Protein AF-A0A9X3YND8-F1 (afdb_monomer)

Secondary structure (DSSP, 8-state):
-----------TTS-HHHHHHHHHHHHHHHS---HHHHHHHHTTTSHHHHHHHHHHTTT-SS-TTTTS-HHHHHHHHHHHHHHHHHHHPSP--SS---S---TTTTS-STTHHHHHHHHHHHHTTPPP--TTT-------------HHHHHHHHHHHHHHHHHHSSSSTT-----HHHHTB-TTS-B-HHHHHHHHHHHHHHHHTTTHHHHHHTHHHHHHHHHHTTHHHHHHHHHH-SGGGTHHHHHHHHHHHHHHHHTT--HHHHHHHHHH-TTTTT------TT---TTS--HHHHHHHHHHHHHHS--B-TTT-PBPPTTT-EEEESS-GGGT--S-GGGEEEE-HHIIIIIHHHHHHHHHHHHHHHHTT-

Solvent-accessible surface area (backbone atoms only — not comparable to full-atom values): 20668 Å² total; per-residue (Å²): 140,79,83,81,79,75,85,82,79,82,75,86,89,67,58,75,68,56,53,48,53,48,51,56,58,53,36,64,75,79,53,78,66,54,56,52,54,50,50,39,61,68,41,39,33,36,34,54,35,36,40,24,50,27,23,66,45,53,44,44,80,87,64,71,53,68,86,38,53,76,66,54,40,52,48,50,35,51,51,12,34,52,41,29,49,56,31,32,48,46,71,61,59,85,78,72,85,61,66,74,45,18,51,70,28,69,64,65,64,89,61,43,55,50,51,41,34,45,46,37,23,56,46,61,75,43,90,78,70,49,49,90,74,57,78,86,75,87,70,84,60,84,56,69,64,46,60,70,58,22,50,52,42,39,52,35,31,39,52,46,46,34,34,46,25,40,62,47,54,70,1,57,24,60,36,25,55,64,64,21,27,40,63,49,65,48,66,35,69,27,38,45,49,12,49,54,52,44,54,49,48,27,59,76,70,64,40,54,57,59,48,43,70,39,35,27,64,50,53,50,49,45,59,77,42,36,44,43,61,53,51,51,37,66,74,49,30,65,42,75,59,16,16,65,63,49,27,53,50,53,50,53,57,47,51,40,39,66,73,66,47,51,74,66,54,49,53,49,55,33,55,73,28,92,90,41,43,85,64,61,88,67,72,88,86,75,74,84,49,99,84,54,84,45,72,54,56,53,31,22,52,49,51,54,52,48,64,72,72,44,56,50,16,76,80,43,60,28,69,50,34,85,86,20,47,36,86,36,51,80,47,45,62,96,75,74,33,64,102,44,76,90,32,50,37,50,20,36,16,23,41,61,70,47,42,50,64,52,52,53,52,52,55,53,54,55,50,52,61,50,63,76,73,107

pLDDT: mean 86.65, std 16.18, range [33.97, 98.69]

Structure (mmCIF, N/CA/C/O backbone):
data_AF-A0A9X3YND8-F1
#
_entry.id   AF-A0A9X3YND8-F1
#
loop_
_atom_site.group_PDB
_atom_site.id
_atom_site.type_symbol
_atom_site.label_atom_id
_atom_site.label_alt_id
_atom_site.label_comp_id
_atom_site.label_asym_id
_atom_site.label_entity_id
_atom_site.label_seq_id
_atom_site.pdbx_PDB_ins_code
_atom_site.Cartn_x
_atom_site.Cartn_y
_atom_site.Cartn_z
_atom_site.occupancy
_atom_site.B_iso_or_equiv
_atom_site.auth_seq_id
_atom_site.auth_comp_id
_atom_site.auth_asym_id
_atom_site.auth_atom_id
_atom_site.pdbx_PDB_model_num
ATOM 1 N N . MET A 1 1 ? -12.136 27.947 -25.802 1.00 33.97 1 MET A N 1
ATOM 2 C CA . MET A 1 1 ? -11.415 26.814 -26.419 1.00 33.97 1 MET A CA 1
ATOM 3 C C . MET A 1 1 ? -10.086 27.339 -26.930 1.00 33.97 1 MET A C 1
ATOM 5 O O . MET A 1 1 ? -10.085 28.125 -27.862 1.00 33.97 1 MET A O 1
ATOM 9 N N . GLY A 1 2 ? -8.977 27.003 -26.273 1.00 34.25 2 GLY A N 1
ATOM 10 C CA . GLY A 1 2 ? -7.640 27.420 -26.694 1.00 34.25 2 GLY A CA 1
ATOM 11 C C . GLY A 1 2 ? -6.752 26.191 -26.753 1.00 34.25 2 GLY A C 1
ATOM 12 O O . GLY A 1 2 ? -6.306 25.707 -25.718 1.00 34.25 2 GLY A O 1
ATOM 13 N N . HIS A 1 3 ? -6.556 25.642 -27.949 1.00 38.66 3 HIS A N 1
ATOM 14 C CA . HIS A 1 3 ? -5.560 24.603 -28.169 1.00 38.66 3 HIS A CA 1
ATOM 15 C C . HIS A 1 3 ? -4.178 25.241 -28.006 1.00 38.66 3 HIS A C 1
ATOM 17 O O . HIS A 1 3 ? -3.734 25.980 -28.884 1.00 38.66 3 HIS A O 1
ATOM 23 N N . SER A 1 4 ? -3.497 24.977 -26.889 1.00 36.81 4 SER A N 1
ATOM 24 C CA . SER A 1 4 ? -2.073 25.288 -26.772 1.00 36.81 4 SER A CA 1
ATOM 25 C C . SER A 1 4 ? -1.326 24.483 -27.835 1.00 36.81 4 SER A C 1
ATOM 27 O O . SER A 1 4 ? -1.185 23.265 -27.720 1.00 36.81 4 SER A O 1
ATOM 29 N N . LYS A 1 5 ? -0.899 25.159 -28.906 1.00 39.31 5 LYS A N 1
ATOM 30 C CA . LYS A 1 5 ? -0.033 24.598 -29.945 1.00 39.31 5 LYS A CA 1
ATOM 31 C C . LYS A 1 5 ? 1.289 24.204 -29.288 1.00 39.31 5 LYS A C 1
ATOM 33 O O . LYS A 1 5 ? 2.081 25.073 -28.943 1.00 39.31 5 LYS A O 1
ATOM 38 N N . ILE A 1 6 ? 1.518 22.907 -29.102 1.00 44.38 6 ILE A N 1
ATOM 39 C CA . ILE A 1 6 ? 2.843 22.384 -28.759 1.00 44.38 6 ILE A CA 1
ATOM 40 C C . ILE A 1 6 ? 3.691 22.515 -30.034 1.00 44.38 6 ILE A C 1
ATOM 42 O O . ILE A 1 6 ? 3.340 21.886 -31.035 1.00 44.38 6 ILE A O 1
ATOM 46 N N . PRO A 1 7 ? 4.761 23.330 -30.062 1.00 39.28 7 PRO A N 1
ATOM 47 C CA . PRO A 1 7 ? 5.611 23.418 -31.240 1.00 39.28 7 PRO A CA 1
ATOM 48 C C . PRO A 1 7 ? 6.383 22.101 -31.396 1.00 39.28 7 PRO A C 1
ATOM 50 O O . PRO A 1 7 ? 7.301 21.801 -30.635 1.00 39.28 7 PRO A O 1
ATOM 53 N N . LEU A 1 8 ? 5.978 21.289 -32.373 1.00 41.78 8 LEU A N 1
ATOM 54 C CA . LEU A 1 8 ? 6.708 20.097 -32.798 1.00 41.78 8 LEU A CA 1
ATOM 55 C C . LEU A 1 8 ? 7.899 20.538 -33.653 1.00 41.78 8 LEU A C 1
ATOM 57 O O . LEU A 1 8 ? 7.739 20.853 -34.831 1.00 41.78 8 LEU A O 1
ATOM 61 N N . LEU A 1 9 ? 9.093 20.568 -33.059 1.00 46.00 9 LEU A N 1
ATOM 62 C CA . LEU A 1 9 ? 10.332 20.799 -33.796 1.00 46.00 9 LEU A CA 1
ATOM 63 C C . LEU A 1 9 ? 10.853 19.455 -34.330 1.00 46.00 9 LEU A C 1
ATOM 65 O O . LEU A 1 9 ? 11.396 18.644 -33.579 1.00 46.00 9 LEU A O 1
ATOM 69 N N . TRP A 1 10 ? 10.665 19.203 -35.624 1.00 48.81 10 TRP A N 1
ATOM 70 C CA . TRP A 1 10 ? 11.309 18.083 -36.309 1.00 48.81 10 TRP A CA 1
ATOM 71 C C . TRP A 1 10 ? 12.781 18.424 -36.548 1.00 48.81 10 TRP A C 1
ATOM 73 O O . TRP A 1 10 ? 13.079 19.448 -37.154 1.00 48.81 10 TRP A O 1
ATOM 83 N N . ILE A 1 11 ? 13.699 17.571 -36.086 1.00 49.44 11 ILE A N 1
ATOM 84 C CA . ILE A 1 11 ? 15.124 17.657 -36.433 1.00 49.44 11 ILE A CA 1
ATOM 85 C C . ILE A 1 11 ? 15.360 16.646 -37.563 1.00 49.44 11 ILE A C 1
ATOM 87 O O . ILE A 1 11 ? 15.360 15.442 -37.291 1.00 49.44 11 ILE A O 1
ATOM 91 N N . PRO A 1 12 ? 15.513 17.078 -38.829 1.00 42.28 12 PRO A N 1
ATOM 92 C CA . PRO A 1 12 ? 15.710 16.149 -39.930 1.00 42.28 12 PRO A CA 1
ATOM 93 C C . PRO A 1 12 ? 17.093 15.493 -39.822 1.00 42.28 12 PRO A C 1
ATOM 95 O O . PRO A 1 12 ? 18.110 16.177 -39.744 1.00 42.28 12 PRO A O 1
ATOM 98 N N . GLY A 1 13 ? 17.135 14.159 -39.853 1.00 54.91 13 GLY A N 1
ATOM 99 C CA . GLY A 1 13 ? 18.307 13.432 -40.343 1.00 54.91 13 GLY A CA 1
ATOM 100 C C . GLY A 1 13 ? 19.420 13.010 -39.373 1.00 54.91 13 GLY A C 1
ATOM 101 O O . GLY A 1 13 ? 20.443 12.581 -39.893 1.00 54.91 13 GLY A O 1
ATOM 102 N N . GLN A 1 14 ? 19.295 13.034 -38.032 1.00 45.75 14 GLN A N 1
ATOM 103 C CA . GLN A 1 14 ? 20.307 12.389 -37.160 1.00 45.75 14 GLN A CA 1
ATOM 104 C C . GLN A 1 14 ? 19.795 11.809 -35.829 1.00 45.75 14 GLN A C 1
ATOM 106 O O . GLN A 1 14 ? 19.034 12.444 -35.108 1.00 45.75 14 GLN A O 1
ATOM 111 N N . ASP A 1 15 ? 20.324 10.612 -35.530 1.00 57.22 15 ASP A N 1
ATOM 112 C CA . ASP A 1 15 ? 20.468 9.891 -34.253 1.00 57.22 15 ASP A CA 1
ATOM 113 C C . ASP A 1 15 ? 19.423 10.187 -33.159 1.00 57.22 15 ASP A C 1
ATOM 115 O O . ASP A 1 15 ? 19.431 11.242 -32.523 1.00 57.22 15 ASP A O 1
ATOM 119 N N . SER A 1 16 ? 18.588 9.188 -32.843 1.00 60.34 16 SER A N 1
ATOM 120 C CA . SER A 1 16 ? 17.623 9.229 -31.730 1.00 60.34 16 SER A CA 1
ATOM 121 C C . SER A 1 16 ? 18.223 9.743 -30.411 1.00 60.34 16 SER A C 1
ATOM 123 O O . SER A 1 16 ? 17.528 10.395 -29.632 1.00 60.34 16 SER A O 1
ATOM 125 N N . LYS A 1 17 ? 19.529 9.526 -30.181 1.00 63.25 17 LYS A N 1
ATOM 126 C CA . LYS A 1 17 ? 20.245 10.014 -28.995 1.00 63.25 17 LYS A CA 1
ATOM 127 C C . LYS A 1 17 ? 20.451 11.531 -28.991 1.00 63.25 17 LYS A C 1
ATOM 129 O O . LYS A 1 17 ? 20.527 12.130 -27.919 1.00 63.25 17 LYS A O 1
ATOM 134 N N . LYS A 1 18 ? 20.575 12.174 -30.157 1.00 61.28 18 LYS A N 1
ATOM 135 C CA . LYS A 1 18 ? 20.661 13.641 -30.276 1.00 61.28 18 LYS A CA 1
ATOM 136 C C . LYS A 1 18 ? 19.297 14.289 -30.066 1.00 61.28 18 LYS A C 1
ATOM 138 O O . LYS A 1 18 ? 19.212 15.264 -29.324 1.00 61.28 18 LYS A O 1
ATOM 143 N N . ALA A 1 19 ? 18.241 13.714 -30.641 1.00 61.44 19 ALA A N 1
ATOM 144 C CA . ALA A 1 19 ? 16.868 14.164 -30.407 1.00 61.44 19 ALA A CA 1
ATOM 145 C C . ALA A 1 19 ? 16.475 14.040 -28.923 1.00 61.44 19 ALA A C 1
ATOM 147 O O . ALA A 1 19 ? 15.877 14.954 -28.362 1.00 61.44 19 ALA A O 1
ATOM 148 N N . GLU A 1 20 ? 16.889 12.960 -28.254 1.00 64.38 20 GLU A N 1
ATOM 149 C CA . GLU A 1 20 ? 16.703 12.787 -26.812 1.00 64.38 20 GLU A CA 1
ATOM 150 C C . GLU A 1 20 ? 17.461 13.837 -25.986 1.00 64.38 20 GLU A C 1
ATOM 152 O O . GLU A 1 20 ? 16.879 14.468 -25.103 1.00 64.38 20 GLU A O 1
ATOM 157 N N . ARG A 1 21 ? 18.745 14.076 -26.286 1.00 66.38 21 ARG A N 1
ATOM 158 C CA . ARG A 1 21 ? 19.532 15.118 -25.606 1.00 66.38 21 ARG A CA 1
ATOM 159 C C . ARG A 1 21 ? 18.927 16.506 -25.802 1.00 66.38 21 ARG A C 1
ATOM 161 O O . ARG A 1 21 ? 18.856 17.273 -24.841 1.00 66.38 21 ARG A O 1
ATOM 168 N N . ALA A 1 22 ? 18.442 16.813 -27.003 1.00 58.41 22 ALA A N 1
ATOM 169 C CA . ALA A 1 22 ? 17.737 18.058 -27.289 1.00 58.41 22 ALA A CA 1
ATOM 170 C C . ALA A 1 22 ? 16.416 18.147 -26.506 1.00 58.41 22 ALA A C 1
ATOM 172 O O . ALA A 1 22 ? 16.173 19.158 -25.854 1.00 58.41 22 ALA A O 1
ATOM 173 N N . PHE A 1 23 ? 15.613 17.076 -26.471 1.00 66.12 23 PHE A N 1
ATOM 174 C CA . PHE A 1 23 ? 14.374 17.016 -25.689 1.00 66.12 23 PHE A CA 1
ATOM 175 C C . PHE A 1 23 ? 14.625 17.277 -24.198 1.00 66.12 23 PHE A C 1
ATOM 177 O O . PHE A 1 23 ? 13.948 18.114 -23.598 1.00 66.12 23 PHE A O 1
ATOM 184 N N . LEU A 1 24 ? 15.621 16.612 -23.605 1.00 63.53 24 LEU A N 1
ATOM 185 C CA . LEU A 1 24 ? 15.997 16.822 -22.206 1.00 63.53 24 LEU A CA 1
ATOM 186 C C . LEU A 1 24 ? 16.506 18.249 -21.970 1.00 63.53 24 LEU A C 1
ATOM 188 O O . LEU A 1 24 ? 16.159 18.853 -20.962 1.00 63.53 24 LEU A O 1
ATOM 192 N N . THR A 1 25 ? 17.298 18.806 -22.888 1.00 62.41 25 THR A N 1
ATOM 193 C CA . THR A 1 25 ? 17.866 20.160 -22.766 1.00 62.41 25 THR A CA 1
ATOM 194 C C . THR A 1 25 ? 16.797 21.247 -22.877 1.00 62.41 25 THR A C 1
ATOM 196 O O . THR A 1 25 ? 16.804 22.184 -22.088 1.00 62.41 25 THR A O 1
ATOM 199 N N . ILE A 1 26 ? 15.842 21.102 -23.798 1.00 52.94 26 ILE A N 1
ATOM 200 C CA . ILE A 1 26 ? 14.782 22.088 -24.053 1.00 52.94 26 ILE A CA 1
ATOM 201 C C . ILE A 1 26 ? 13.736 22.078 -22.933 1.00 52.94 26 ILE A C 1
ATOM 203 O O . ILE A 1 26 ? 13.355 23.132 -22.425 1.00 52.94 26 ILE A O 1
ATOM 207 N N . ASN A 1 27 ? 13.298 20.894 -22.491 1.00 55.28 27 ASN A N 1
ATOM 208 C CA . ASN A 1 27 ? 12.291 20.801 -21.430 1.00 55.28 27 ASN A CA 1
ATOM 209 C C . ASN A 1 27 ? 12.854 21.152 -20.047 1.00 55.28 27 ASN A C 1
ATOM 211 O O . ASN A 1 27 ? 12.103 21.553 -19.168 1.00 55.28 27 ASN A O 1
ATOM 215 N N . ARG A 1 28 ? 14.178 21.117 -19.852 1.00 54.94 28 ARG A N 1
ATOM 216 C CA . ARG A 1 28 ? 14.804 21.699 -18.652 1.00 54.94 28 ARG A CA 1
ATOM 217 C C . ARG A 1 28 ? 14.566 23.213 -18.531 1.00 54.94 28 ARG A C 1
ATOM 219 O O . ARG A 1 28 ? 14.610 23.716 -17.412 1.00 54.94 28 ARG A O 1
ATOM 226 N N . SER A 1 29 ? 14.307 23.914 -19.637 1.00 45.81 29 SER A N 1
ATOM 227 C CA . SER A 1 29 ? 14.259 25.382 -19.691 1.00 45.81 29 SER A CA 1
ATOM 228 C C . SER A 1 29 ? 12.850 25.978 -19.587 1.00 45.81 29 SER A C 1
ATOM 230 O O . SER A 1 29 ? 12.719 27.097 -19.105 1.00 45.81 29 SER A O 1
ATOM 232 N N . ALA A 1 30 ? 11.803 25.267 -20.032 1.00 42.41 30 ALA A N 1
ATOM 233 C CA . ALA A 1 30 ? 10.456 25.846 -20.186 1.00 42.41 30 ALA A CA 1
ATOM 234 C C . ALA A 1 30 ? 9.344 25.169 -19.353 1.00 42.41 30 ALA A C 1
ATOM 236 O O . ALA A 1 30 ? 8.419 25.854 -18.923 1.00 42.41 30 ALA A O 1
ATOM 237 N N . VAL A 1 31 ? 9.427 23.857 -19.081 1.00 51.38 31 VAL A N 1
ATOM 238 C CA . VAL A 1 31 ? 8.494 23.118 -18.202 1.00 51.38 31 VAL A CA 1
ATOM 239 C C . VAL A 1 31 ? 9.295 22.076 -17.429 1.00 51.38 31 VAL A C 1
ATOM 241 O O . VAL A 1 31 ? 9.656 21.042 -17.983 1.00 51.38 31 VAL A O 1
ATOM 244 N N . GLN A 1 32 ? 9.592 22.345 -16.154 1.00 62.41 32 GLN A N 1
ATOM 245 C CA . GLN A 1 32 ? 10.422 21.455 -15.339 1.00 62.41 32 GLN A CA 1
ATOM 246 C C . GLN A 1 32 ? 9.804 20.049 -15.260 1.00 62.41 32 GLN A C 1
ATOM 248 O O . GLN A 1 32 ? 8.807 19.834 -14.573 1.00 62.41 32 GLN A O 1
ATOM 253 N N . ILE A 1 33 ? 10.410 19.091 -15.970 1.00 67.94 33 ILE A N 1
ATOM 254 C CA . ILE A 1 33 ? 10.113 17.664 -15.817 1.00 67.94 33 ILE A CA 1
ATOM 255 C C . ILE A 1 33 ? 10.453 17.270 -14.377 1.00 67.94 33 ILE A C 1
ATOM 257 O O . ILE A 1 33 ? 11.486 17.690 -13.846 1.00 67.94 33 ILE A O 1
ATOM 261 N N . ASP A 1 34 ? 9.601 16.449 -13.760 1.00 75.75 34 ASP A N 1
ATOM 262 C CA . ASP A 1 34 ? 9.861 15.921 -12.423 1.00 75.75 34 ASP A CA 1
ATOM 263 C C . ASP A 1 34 ? 11.259 15.260 -12.374 1.00 75.75 34 ASP A C 1
ATOM 265 O O . ASP A 1 34 ? 11.597 14.471 -13.265 1.00 75.75 34 ASP A O 1
ATOM 269 N N . PRO A 1 35 ? 12.099 15.544 -11.361 1.00 80.06 35 PRO A N 1
ATOM 270 C CA . PRO A 1 35 ? 13.446 14.976 -11.273 1.00 80.06 35 PRO A CA 1
ATOM 271 C C . PRO A 1 35 ? 13.476 13.442 -11.318 1.00 80.06 35 PRO A C 1
ATOM 273 O O . PRO A 1 35 ? 14.421 12.848 -11.843 1.00 80.06 35 PRO A O 1
ATOM 276 N N . THR A 1 36 ? 12.434 12.787 -10.804 1.00 81.81 36 THR A N 1
ATOM 277 C CA . THR A 1 36 ? 12.285 11.331 -10.860 1.00 81.81 36 THR A CA 1
ATOM 278 C C . THR A 1 36 ? 11.975 10.878 -12.276 1.00 81.81 36 THR A C 1
ATOM 280 O O . THR A 1 36 ? 12.565 9.911 -12.745 1.00 81.81 36 THR A O 1
ATOM 283 N N . GLU A 1 37 ? 11.098 11.584 -12.986 1.00 83.44 37 GLU A N 1
ATOM 284 C CA . GLU A 1 37 ? 10.800 11.283 -14.386 1.00 83.44 37 GLU A CA 1
ATOM 285 C C . GLU A 1 37 ? 12.031 11.476 -15.282 1.00 83.44 37 GLU A C 1
ATOM 287 O O . GLU A 1 37 ? 12.307 10.619 -16.121 1.00 83.44 37 GLU A O 1
ATOM 292 N N . LEU A 1 38 ? 12.839 12.516 -15.043 1.00 82.81 38 LEU A N 1
ATOM 293 C CA . LEU A 1 38 ? 14.138 12.687 -15.706 1.00 82.81 38 LEU A CA 1
ATOM 294 C C . LEU A 1 38 ? 15.068 11.497 -15.452 1.00 82.81 38 LEU A C 1
ATOM 296 O O . LEU A 1 38 ? 15.658 10.976 -16.396 1.00 82.81 38 LEU A O 1
ATOM 300 N N . ARG A 1 39 ? 15.164 11.023 -14.204 1.00 84.25 39 ARG A N 1
ATOM 301 C CA . ARG A 1 39 ? 15.950 9.827 -13.861 1.00 84.25 39 ARG A CA 1
ATOM 302 C C . ARG A 1 39 ? 15.454 8.591 -14.616 1.00 84.25 39 ARG A C 1
ATOM 304 O O . ARG A 1 39 ? 16.264 7.848 -15.159 1.00 84.25 39 ARG A O 1
ATOM 311 N N . ILE A 1 40 ? 14.137 8.398 -14.698 1.00 87.06 40 ILE A N 1
ATOM 312 C CA . ILE A 1 40 ? 13.524 7.280 -15.431 1.00 87.06 40 ILE A CA 1
ATOM 313 C C . ILE A 1 40 ? 13.775 7.400 -16.941 1.00 87.06 40 ILE A C 1
ATOM 315 O O . ILE A 1 40 ? 13.863 6.385 -17.623 1.00 87.06 40 ILE A O 1
ATOM 319 N N . LEU A 1 41 ? 13.861 8.612 -17.498 1.00 85.62 41 LEU A N 1
ATOM 320 C CA . LEU A 1 41 ? 14.220 8.819 -18.907 1.00 85.62 41 LEU A CA 1
ATOM 321 C C . LEU A 1 41 ? 15.690 8.466 -19.169 1.00 85.62 41 LEU A C 1
ATOM 323 O O . LEU A 1 41 ? 15.978 7.741 -20.124 1.00 85.62 41 LEU A O 1
ATOM 327 N N . SER A 1 42 ? 16.600 8.909 -18.298 1.00 82.00 42 SER A N 1
ATOM 328 C CA . SER A 1 42 ? 18.024 8.572 -18.397 1.00 82.00 42 SER A CA 1
ATOM 329 C C . SER A 1 42 ? 18.267 7.063 -18.272 1.00 82.00 42 SER A C 1
ATOM 331 O O . SER A 1 42 ? 19.000 6.499 -19.075 1.00 82.00 42 SER A O 1
ATOM 333 N N . GLY A 1 43 ? 17.596 6.396 -17.328 1.00 85.12 43 GLY A N 1
ATOM 334 C CA . GLY A 1 43 ? 17.667 4.947 -17.100 1.00 85.12 43 GLY A CA 1
ATOM 335 C C . GLY A 1 43 ? 16.550 4.148 -17.779 1.00 85.12 43 GLY A C 1
ATOM 336 O O . GLY A 1 43 ? 16.138 3.117 -17.265 1.00 85.12 43 GLY A O 1
ATOM 337 N N . ARG A 1 44 ? 15.992 4.604 -18.908 1.00 88.06 44 ARG A N 1
ATOM 338 C CA . ARG A 1 44 ? 14.755 4.032 -19.502 1.00 88.06 44 ARG A CA 1
ATOM 339 C C . ARG A 1 44 ? 14.808 2.548 -19.880 1.00 88.06 44 ARG A C 1
ATOM 341 O O . ARG A 1 44 ? 13.756 1.952 -20.105 1.00 88.06 44 ARG A O 1
ATOM 348 N N . PHE A 1 45 ? 16.005 1.981 -19.994 1.00 90.38 45 PHE A N 1
ATOM 349 C CA . PHE A 1 45 ? 16.232 0.566 -20.287 1.00 90.38 45 PHE A CA 1
ATOM 350 C C . PHE A 1 45 ? 16.589 -0.256 -19.042 1.00 90.38 45 PHE A C 1
ATOM 352 O O . PHE A 1 45 ? 16.793 -1.464 -19.145 1.00 90.38 45 PHE A O 1
ATOM 359 N N . GLU A 1 46 ? 16.632 0.366 -17.863 1.00 93.25 46 GLU A N 1
ATOM 360 C CA . GLU A 1 46 ? 16.768 -0.355 -16.605 1.00 93.25 46 GLU A CA 1
ATOM 361 C C . GLU A 1 46 ? 15.501 -1.188 -16.327 1.00 93.25 46 GLU A C 1
ATOM 363 O O . GLU A 1 46 ? 14.382 -0.733 -16.601 1.00 93.25 46 GLU A O 1
ATOM 368 N N . PRO A 1 47 ? 15.636 -2.397 -15.751 1.00 95.44 47 PRO A N 1
ATOM 369 C CA . PRO A 1 47 ? 14.513 -3.294 -15.470 1.00 95.44 47 PRO A CA 1
ATOM 370 C C . PRO A 1 47 ? 13.322 -2.649 -14.741 1.00 95.44 47 PRO A C 1
ATOM 372 O O . PRO A 1 47 ? 12.167 -2.857 -15.110 1.00 95.44 47 PRO A O 1
ATOM 375 N N . ASN A 1 48 ? 13.589 -1.832 -13.722 1.00 95.75 48 ASN A N 1
ATOM 376 C CA . ASN A 1 48 ? 12.586 -1.094 -12.946 1.00 95.75 48 ASN A CA 1
ATOM 377 C C . ASN A 1 48 ? 11.926 0.042 -13.744 1.00 95.75 48 ASN A C 1
ATOM 379 O O . ASN A 1 48 ? 10.721 0.257 -13.606 1.00 95.75 48 ASN A O 1
ATOM 383 N N . ALA A 1 49 ? 12.670 0.739 -14.607 1.00 94.81 49 ALA A N 1
ATOM 384 C CA . ALA A 1 49 ? 12.127 1.780 -15.477 1.00 94.81 49 ALA A CA 1
ATOM 385 C C . ALA A 1 49 ? 11.199 1.190 -16.548 1.00 94.81 49 ALA A C 1
ATOM 387 O O . ALA A 1 49 ? 10.098 1.706 -16.763 1.00 94.81 49 ALA A O 1
ATOM 388 N N . ILE A 1 50 ? 11.609 0.078 -17.172 1.00 95.69 50 ILE A N 1
ATOM 389 C CA . ILE A 1 50 ? 10.784 -0.671 -18.126 1.00 95.69 50 ILE A CA 1
ATOM 390 C C . ILE A 1 50 ? 9.510 -1.166 -17.437 1.00 95.69 50 ILE A C 1
ATOM 392 O O . ILE A 1 50 ? 8.411 -0.901 -17.929 1.00 95.69 50 ILE A O 1
ATOM 396 N N . ALA A 1 51 ? 9.647 -1.818 -16.277 1.00 97.12 51 ALA A N 1
ATOM 397 C CA . ALA A 1 51 ? 8.520 -2.309 -15.492 1.00 97.12 51 ALA A CA 1
ATOM 398 C C . ALA A 1 51 ? 7.532 -1.184 -15.148 1.00 97.12 51 ALA A C 1
ATOM 400 O O . ALA A 1 51 ? 6.340 -1.309 -15.420 1.00 97.12 51 ALA A O 1
ATOM 401 N N . ALA A 1 52 ? 8.015 -0.055 -14.618 1.00 96.69 52 ALA A N 1
ATOM 402 C CA . ALA A 1 52 ? 7.155 1.059 -14.231 1.00 96.69 52 ALA A CA 1
ATOM 403 C C . ALA A 1 52 ? 6.379 1.647 -15.418 1.00 96.69 52 ALA A C 1
ATOM 405 O O . ALA A 1 52 ? 5.181 1.909 -15.309 1.00 96.69 52 ALA A O 1
ATOM 406 N N . ARG A 1 53 ? 7.032 1.807 -16.576 1.00 95.38 53 ARG A N 1
ATOM 407 C CA . ARG A 1 53 ? 6.377 2.301 -17.797 1.00 95.38 53 ARG A CA 1
ATOM 408 C C . ARG A 1 53 ? 5.360 1.306 -18.350 1.00 95.38 53 ARG A C 1
ATOM 410 O O . ARG A 1 53 ? 4.270 1.732 -18.733 1.00 95.38 53 ARG A O 1
ATOM 417 N N . ALA A 1 54 ? 5.688 0.012 -18.348 1.00 96.38 54 ALA A N 1
ATOM 418 C CA . ALA A 1 54 ? 4.762 -1.045 -18.741 1.00 96.38 54 ALA A CA 1
ATOM 419 C C . ALA A 1 54 ? 3.511 -1.042 -17.850 1.00 96.38 54 ALA A C 1
ATOM 421 O O . ALA A 1 54 ? 2.402 -1.133 -18.362 1.00 96.38 54 ALA A O 1
ATOM 422 N N . ILE A 1 55 ? 3.664 -0.860 -16.536 1.00 96.75 55 ILE A N 1
ATOM 423 C CA . ILE A 1 55 ? 2.540 -0.814 -15.591 1.00 96.75 55 ILE A CA 1
ATOM 424 C C . ILE A 1 55 ? 1.685 0.435 -15.813 1.00 96.75 55 ILE A C 1
ATOM 426 O O . ILE A 1 55 ? 0.502 0.305 -16.087 1.00 96.75 55 ILE A O 1
ATOM 430 N N . VAL A 1 56 ? 2.258 1.643 -15.743 1.00 94.25 56 VAL A N 1
ATOM 431 C CA . VAL A 1 56 ? 1.500 2.918 -15.774 1.00 94.25 56 VAL A CA 1
ATOM 432 C C . VAL A 1 56 ? 0.653 3.069 -17.032 1.00 94.25 56 VAL A C 1
ATOM 434 O O . VAL A 1 56 ? -0.410 3.683 -17.006 1.00 94.25 56 VAL A O 1
ATOM 437 N N . ARG A 1 57 ? 1.126 2.517 -18.148 1.00 91.62 57 ARG A N 1
ATOM 438 C CA . ARG A 1 57 ? 0.416 2.559 -19.423 1.00 91.62 57 ARG A CA 1
ATOM 439 C C . ARG A 1 57 ? -0.451 1.328 -19.664 1.00 91.62 57 ARG A C 1
ATOM 441 O O . ARG A 1 57 ? -0.905 1.156 -20.787 1.00 91.62 57 ARG A O 1
ATOM 448 N N . ASN A 1 58 ? -0.692 0.474 -18.671 1.00 93.56 58 ASN A N 1
ATOM 449 C CA . ASN A 1 58 ? -1.484 -0.750 -18.830 1.00 93.56 58 ASN A CA 1
ATOM 450 C C . ASN A 1 58 ? -0.971 -1.628 -19.994 1.00 93.56 58 ASN A C 1
ATOM 452 O O . ASN A 1 58 ? -1.718 -2.048 -20.878 1.00 93.56 58 ASN A O 1
ATOM 456 N N . ALA A 1 59 ? 0.350 -1.806 -20.047 1.00 91.69 59 ALA A N 1
ATOM 457 C CA . ALA A 1 59 ? 1.103 -2.444 -21.125 1.00 91.69 59 ALA A CA 1
ATOM 458 C C . ALA A 1 59 ? 0.914 -1.833 -22.532 1.00 91.69 59 ALA A C 1
ATOM 460 O O . ALA A 1 59 ? 1.151 -2.500 -23.540 1.00 91.69 59 ALA A O 1
ATOM 461 N N . SER A 1 60 ? 0.493 -0.569 -22.615 1.00 86.50 60 SER A N 1
ATOM 462 C CA . SER A 1 60 ? 0.396 0.197 -23.863 1.00 86.50 60 SER A CA 1
ATOM 463 C C . SER A 1 60 ? 1.509 1.249 -23.991 1.00 86.50 60 SER A C 1
ATOM 465 O O . SER A 1 60 ? 2.323 1.445 -23.087 1.00 86.50 60 SER A O 1
ATOM 467 N N . GLY A 1 61 ? 1.565 1.939 -25.132 1.00 86.38 61 GLY A N 1
ATOM 468 C CA . GLY A 1 61 ? 2.572 2.966 -25.411 1.00 86.38 61 GLY A CA 1
ATOM 469 C C . GLY A 1 61 ? 3.888 2.408 -25.962 1.00 86.38 61 GLY A C 1
ATOM 470 O O . GLY A 1 61 ? 3.925 1.320 -26.534 1.00 86.38 61 GLY A O 1
ATOM 471 N N . HIS A 1 62 ? 4.968 3.186 -25.832 1.00 87.88 62 HIS A N 1
ATOM 472 C CA . HIS A 1 62 ? 6.282 2.813 -26.363 1.00 87.88 62 HIS A CA 1
ATOM 473 C C . HIS A 1 62 ? 6.848 1.586 -25.639 1.00 87.88 62 HIS A C 1
ATOM 475 O O . HIS A 1 62 ? 7.015 1.586 -24.416 1.00 87.88 62 HIS A O 1
ATOM 481 N N . ARG A 1 63 ? 7.202 0.561 -26.411 1.00 90.75 63 ARG A N 1
ATOM 482 C CA . ARG A 1 63 ? 7.678 -0.724 -25.906 1.00 90.75 63 ARG A CA 1
ATOM 483 C C . ARG A 1 63 ? 9.192 -0.712 -25.743 1.00 90.75 63 ARG A C 1
ATOM 485 O O . ARG A 1 63 ? 9.956 -1.128 -26.606 1.00 90.75 63 ARG A O 1
ATOM 492 N N . TYR A 1 64 ? 9.644 -0.298 -24.565 1.00 90.31 64 TYR A N 1
ATOM 493 C CA . TYR A 1 64 ? 11.067 -0.368 -24.194 1.00 90.31 64 TYR A CA 1
ATOM 494 C C . TYR A 1 64 ? 11.617 -1.808 -24.147 1.00 90.31 64 TYR A C 1
ATOM 496 O O . TYR A 1 64 ? 12.827 -2.007 -24.108 1.00 90.31 64 TYR A O 1
ATOM 504 N N . TRP A 1 65 ? 10.724 -2.800 -24.196 1.00 93.62 65 TRP A N 1
ATOM 505 C CA . TRP A 1 65 ? 10.992 -4.234 -24.233 1.00 93.62 65 TRP A CA 1
ATOM 506 C C . TRP A 1 65 ? 10.885 -4.845 -25.643 1.00 93.62 65 TRP A C 1
ATOM 508 O O . TRP A 1 65 ? 10.844 -6.064 -25.772 1.00 93.62 65 TRP A O 1
ATOM 518 N N . ASP A 1 66 ? 10.846 -4.050 -26.720 1.00 92.44 66 ASP A N 1
ATOM 519 C CA . ASP A 1 66 ? 10.683 -4.580 -28.089 1.00 92.44 66 ASP A CA 1
ATOM 520 C C . ASP A 1 66 ? 11.781 -5.562 -28.518 1.00 92.44 66 ASP A C 1
ATOM 522 O O . ASP A 1 66 ? 11.529 -6.456 -29.327 1.00 92.44 66 ASP A O 1
ATOM 526 N N . LYS A 1 67 ? 12.982 -5.427 -27.944 1.00 92.25 67 LYS A N 1
ATOM 527 C CA . LYS A 1 67 ? 14.119 -6.324 -28.192 1.00 92.25 67 LYS A CA 1
ATOM 528 C C . LYS A 1 67 ? 14.030 -7.659 -27.443 1.00 92.25 67 LYS A C 1
ATOM 530 O O . LYS A 1 67 ? 14.885 -8.512 -27.653 1.00 92.25 67 LYS A O 1
ATOM 535 N N . PHE A 1 68 ? 13.043 -7.840 -26.566 1.00 96.00 68 PHE A N 1
ATOM 536 C CA . PHE A 1 68 ? 12.845 -9.100 -25.851 1.00 96.00 68 PHE A CA 1
ATOM 537 C C . PHE A 1 68 ? 12.281 -10.177 -26.782 1.00 96.00 68 PHE A C 1
ATOM 539 O O . PHE A 1 68 ? 11.650 -9.908 -27.814 1.00 96.00 68 PHE A O 1
ATOM 546 N N . SER A 1 69 ? 12.462 -11.427 -26.374 1.00 97.25 69 SER A N 1
ATOM 547 C CA . SER A 1 69 ? 11.845 -12.592 -26.987 1.00 97.25 69 SER A CA 1
ATOM 548 C C . SER A 1 69 ? 10.324 -12.414 -27.087 1.00 97.25 69 SER A C 1
ATOM 550 O O . SER A 1 69 ? 9.701 -11.694 -26.306 1.00 97.25 69 SER A O 1
ATOM 552 N N . ILE A 1 70 ? 9.675 -13.077 -28.050 1.00 96.88 70 ILE A N 1
ATOM 553 C CA . ILE A 1 70 ? 8.207 -13.006 -28.203 1.00 96.88 70 ILE A CA 1
ATOM 554 C C . ILE A 1 70 ? 7.504 -13.410 -26.896 1.00 96.88 70 ILE A C 1
ATOM 556 O O . ILE A 1 70 ? 6.523 -12.781 -26.496 1.00 96.88 70 ILE A O 1
ATOM 560 N N . LYS A 1 71 ? 8.036 -14.430 -26.210 1.00 97.31 71 LYS A N 1
ATOM 561 C CA . LYS A 1 71 ? 7.541 -14.881 -24.908 1.00 97.31 71 LYS A CA 1
ATOM 562 C C . LYS A 1 71 ? 7.731 -13.804 -23.838 1.00 97.31 71 LYS A C 1
ATOM 564 O O . LYS A 1 71 ? 6.762 -13.461 -23.168 1.00 97.31 71 LYS A O 1
ATOM 569 N N . GLY A 1 72 ? 8.930 -13.233 -23.731 1.00 97.31 72 GLY A N 1
ATOM 570 C CA . GLY A 1 72 ? 9.240 -12.172 -22.775 1.00 97.31 72 GLY A CA 1
ATOM 571 C C . GLY A 1 72 ? 8.373 -10.932 -22.972 1.00 97.31 72 GLY A C 1
ATOM 572 O O . GLY A 1 72 ? 7.840 -10.399 -22.004 1.00 97.31 72 GLY A O 1
ATOM 573 N N . ARG A 1 73 ? 8.128 -10.520 -24.223 1.00 96.69 73 ARG A N 1
ATOM 574 C CA . ARG A 1 73 ? 7.226 -9.400 -24.540 1.00 96.69 73 ARG A CA 1
ATOM 575 C C . ARG A 1 73 ? 5.796 -9.659 -24.066 1.00 96.69 73 ARG A C 1
ATOM 577 O O . ARG A 1 73 ? 5.222 -8.811 -23.389 1.00 96.69 73 ARG A O 1
ATOM 584 N N . ARG A 1 74 ? 5.236 -10.836 -24.373 1.00 97.31 74 ARG A N 1
ATOM 585 C CA . ARG A 1 74 ? 3.891 -11.229 -23.912 1.00 97.31 74 ARG A CA 1
ATOM 586 C C . ARG A 1 74 ? 3.800 -11.262 -22.390 1.00 97.31 74 ARG A C 1
ATOM 588 O O . ARG A 1 74 ? 2.798 -10.827 -21.830 1.00 97.31 74 ARG A O 1
ATOM 595 N N . GLU A 1 75 ? 4.841 -11.759 -21.729 1.00 98.00 75 GLU A N 1
ATOM 596 C CA . GLU A 1 75 ? 4.872 -11.847 -20.274 1.00 98.00 75 GLU A CA 1
ATOM 597 C C . GLU A 1 75 ? 4.965 -10.462 -19.616 1.00 98.00 75 GLU A C 1
ATOM 599 O O . GLU A 1 75 ? 4.180 -10.181 -18.714 1.00 98.00 75 GLU A O 1
ATOM 604 N N . VAL A 1 76 ? 5.824 -9.560 -20.112 1.00 97.62 76 VAL A N 1
ATOM 605 C CA . VAL A 1 76 ? 5.871 -8.151 -19.670 1.00 97.62 76 VAL A CA 1
ATOM 606 C C . VAL A 1 76 ? 4.494 -7.504 -19.787 1.00 97.62 76 VAL A C 1
ATOM 608 O O . VAL A 1 76 ? 4.022 -6.872 -18.844 1.00 97.62 76 VAL A O 1
ATOM 611 N N . GLU A 1 77 ? 3.820 -7.681 -20.924 1.00 97.75 77 GLU A N 1
ATOM 612 C CA . GLU A 1 77 ? 2.499 -7.094 -21.124 1.00 97.75 77 GLU A CA 1
ATOM 613 C C . GLU A 1 77 ? 1.443 -7.688 -20.183 1.00 97.75 77 GLU A C 1
ATOM 615 O O . GLU A 1 77 ? 0.635 -6.951 -19.620 1.00 97.75 77 GLU A O 1
ATOM 620 N N . SER A 1 78 ? 1.453 -9.007 -19.977 1.00 98.12 78 SER A N 1
ATOM 621 C CA . SER A 1 78 ? 0.537 -9.679 -19.051 1.00 98.12 78 SER A CA 1
ATOM 622 C C . SER A 1 78 ? 0.728 -9.190 -17.615 1.00 98.12 78 SER A C 1
ATOM 624 O O . SER A 1 78 ? -0.237 -8.775 -16.974 1.00 98.12 78 SER A O 1
ATOM 626 N N . LEU A 1 79 ? 1.973 -9.185 -17.125 1.00 98.31 79 LEU A N 1
ATOM 627 C CA . LEU A 1 79 ? 2.309 -8.722 -15.776 1.00 98.31 79 LEU A CA 1
ATOM 628 C C . LEU A 1 79 ? 1.980 -7.231 -15.610 1.00 98.31 79 LEU A C 1
ATOM 630 O O . LEU A 1 79 ? 1.432 -6.826 -14.589 1.00 98.31 79 LEU A O 1
ATOM 634 N N . GLY A 1 80 ? 2.263 -6.410 -16.627 1.00 97.88 80 GLY A N 1
ATOM 635 C CA . GLY A 1 80 ? 1.954 -4.980 -16.623 1.00 97.88 80 GLY A CA 1
ATOM 636 C C . GLY A 1 80 ? 0.458 -4.700 -16.471 1.00 97.88 80 GLY A C 1
ATOM 637 O O . GLY A 1 80 ? 0.082 -3.880 -15.631 1.00 97.88 80 GLY A O 1
ATOM 638 N N . ARG A 1 81 ? -0.395 -5.413 -17.225 1.00 98.06 81 ARG A N 1
ATOM 639 C CA . ARG A 1 81 ? -1.863 -5.296 -17.124 1.00 98.06 81 ARG A CA 1
ATOM 640 C C . ARG A 1 81 ? -2.388 -5.766 -15.772 1.00 98.06 81 ARG A C 1
ATOM 642 O O . ARG A 1 81 ? -3.262 -5.121 -15.201 1.00 98.06 81 ARG A O 1
ATOM 649 N N . GLU A 1 82 ? -1.844 -6.858 -15.242 1.00 97.81 82 GLU A N 1
ATOM 650 C CA . GLU A 1 82 ? -2.260 -7.396 -13.945 1.00 97.81 82 GLU A CA 1
ATOM 651 C C . GLU A 1 82 ? -1.967 -6.418 -12.795 1.00 97.81 82 GLU A C 1
ATOM 653 O O . GLU A 1 82 ? -2.842 -6.137 -11.969 1.00 97.81 82 GLU A O 1
ATOM 658 N N . ILE A 1 83 ? -0.753 -5.857 -12.760 1.00 98.06 83 ILE A N 1
ATOM 659 C CA . ILE A 1 83 ? -0.387 -4.860 -11.749 1.00 98.06 83 ILE A CA 1
ATOM 660 C C . ILE A 1 83 ? -1.248 -3.610 -11.929 1.00 98.06 83 ILE A C 1
ATOM 662 O O . ILE A 1 83 ? -1.800 -3.111 -10.952 1.00 98.06 83 ILE A O 1
ATOM 666 N N . TYR A 1 84 ? -1.410 -3.118 -13.162 1.00 97.69 84 TYR A N 1
ATOM 667 C CA . TYR A 1 84 ? -2.249 -1.949 -13.428 1.00 97.69 84 TYR A CA 1
ATOM 668 C C . TYR A 1 84 ? -3.674 -2.152 -12.904 1.00 97.69 84 TYR A C 1
ATOM 670 O O . TYR A 1 84 ? -4.181 -1.311 -12.165 1.00 97.69 84 TYR A O 1
ATOM 678 N N . ALA A 1 85 ? -4.290 -3.296 -13.214 1.00 96.25 85 ALA A N 1
ATOM 679 C CA . ALA A 1 85 ? -5.629 -3.626 -12.746 1.00 96.25 85 ALA A CA 1
ATOM 680 C C . ALA A 1 85 ? -5.708 -3.692 -11.214 1.00 96.25 85 ALA A C 1
ATOM 682 O O . ALA A 1 85 ? -6.660 -3.180 -10.634 1.00 96.25 85 ALA A O 1
ATOM 683 N N . SER A 1 86 ? -4.698 -4.260 -10.552 1.00 96.38 86 SER A N 1
ATOM 684 C CA . SER A 1 86 ? -4.650 -4.333 -9.085 1.00 96.38 86 SER A CA 1
ATOM 685 C C . SER A 1 86 ? -4.564 -2.949 -8.432 1.00 96.38 86 SER A C 1
ATOM 687 O O . SER A 1 86 ? -5.150 -2.719 -7.377 1.00 96.38 86 SER A O 1
ATOM 689 N N . LEU A 1 87 ? -3.830 -2.018 -9.047 1.00 96.62 87 LEU A N 1
ATOM 690 C CA . LEU A 1 87 ? -3.526 -0.712 -8.461 1.00 96.62 87 LEU A CA 1
ATOM 691 C C . LEU A 1 87 ? -4.549 0.378 -8.807 1.00 96.62 87 LEU A C 1
ATOM 693 O O . LEU A 1 87 ? -4.772 1.275 -7.990 1.00 96.62 87 LEU A O 1
ATOM 697 N N . TYR A 1 88 ? -5.152 0.314 -9.995 1.00 95.56 88 TYR A N 1
ATOM 698 C CA . TYR A 1 88 ? -5.964 1.395 -10.563 1.00 95.56 88 TYR A CA 1
ATOM 699 C C . TYR A 1 88 ? -7.427 1.033 -10.826 1.00 95.56 88 TYR A C 1
ATOM 701 O O . TYR A 1 88 ? -8.177 1.917 -11.230 1.00 95.56 88 TYR A O 1
ATOM 709 N N . ASN A 1 89 ? -7.857 -0.211 -10.573 1.00 93.00 89 ASN A N 1
ATOM 710 C CA . ASN A 1 89 ? -9.277 -0.560 -10.622 1.00 93.00 89 ASN A CA 1
ATOM 711 C C . ASN A 1 89 ? -9.876 -0.608 -9.199 1.00 93.00 89 ASN A C 1
ATOM 713 O O . ASN A 1 89 ? -9.298 -1.269 -8.334 1.00 93.00 89 ASN A O 1
ATOM 717 N N . PRO A 1 90 ? -11.051 0.007 -8.952 1.00 93.31 90 PRO A N 1
ATOM 718 C CA . PRO A 1 90 ? -11.883 0.728 -9.924 1.00 93.31 90 PRO A CA 1
ATOM 719 C C . PRO A 1 90 ? -11.237 2.042 -10.353 1.00 93.31 90 PRO A C 1
ATOM 721 O O . PRO A 1 90 ? -10.485 2.610 -9.565 1.00 93.31 90 PRO A O 1
ATOM 724 N N . PRO A 1 91 ? -11.560 2.564 -11.547 1.00 91.69 91 PRO A N 1
ATOM 725 C CA . PRO A 1 91 ? -11.176 3.926 -11.883 1.00 91.69 91 PRO A CA 1
ATOM 726 C C . PRO A 1 91 ? -11.744 4.904 -10.845 1.00 91.69 91 PRO A C 1
ATOM 728 O O . PRO A 1 91 ? -12.843 4.717 -10.322 1.00 91.69 91 PRO A O 1
ATOM 731 N N . LEU A 1 92 ? -10.986 5.956 -10.534 1.00 91.62 92 LEU A N 1
ATOM 732 C CA . LEU A 1 92 ? -11.427 6.960 -9.571 1.00 91.62 92 LEU A CA 1
ATOM 733 C C . LEU A 1 92 ? -12.519 7.840 -10.188 1.00 91.62 92 LEU A C 1
ATOM 735 O O . LEU A 1 92 ? -12.247 8.638 -11.084 1.00 91.62 92 LEU A O 1
ATOM 739 N N . GLU A 1 93 ? -13.729 7.753 -9.650 1.00 88.00 93 GLU A N 1
ATOM 740 C CA . GLU A 1 93 ? -14.835 8.637 -10.013 1.00 88.00 93 GLU A CA 1
ATOM 741 C C . GLU A 1 93 ? -14.894 9.856 -9.083 1.00 88.00 93 GLU A C 1
ATOM 743 O O . GLU A 1 93 ? -14.797 9.742 -7.858 1.00 88.00 93 GLU A O 1
ATOM 748 N N . ALA A 1 94 ? -15.057 11.046 -9.666 1.00 83.50 94 ALA A N 1
ATOM 749 C CA . ALA A 1 94 ? -15.182 12.298 -8.928 1.00 83.50 94 ALA A CA 1
ATOM 750 C C . ALA A 1 94 ? -16.556 12.942 -9.193 1.00 83.50 94 ALA A C 1
ATOM 752 O O . ALA A 1 94 ? -16.877 13.210 -10.351 1.00 83.50 94 ALA A O 1
ATOM 753 N N . PRO A 1 95 ? -17.344 13.283 -8.154 1.00 85.06 95 PRO A N 1
ATOM 754 C CA . PRO A 1 95 ? -17.065 13.117 -6.720 1.00 85.06 95 PRO A CA 1
ATOM 755 C C . PRO A 1 95 ? -17.106 11.647 -6.266 1.00 85.06 95 PRO A C 1
ATOM 757 O O . PRO A 1 95 ? -17.845 10.861 -6.846 1.00 85.06 95 PRO A O 1
ATOM 760 N N . ILE A 1 96 ? -16.374 11.299 -5.197 1.00 90.19 96 ILE A N 1
ATOM 761 C CA . ILE A 1 96 ? -16.391 9.940 -4.636 1.00 90.19 96 ILE A CA 1
ATOM 762 C C . ILE A 1 96 ? -17.802 9.607 -4.145 1.00 90.19 96 ILE A C 1
ATOM 764 O O . ILE A 1 96 ? -18.380 10.375 -3.367 1.00 90.19 96 ILE A O 1
ATOM 768 N N . ARG A 1 97 ? -18.323 8.466 -4.610 1.00 88.25 97 ARG A N 1
ATOM 769 C CA . ARG A 1 97 ? -19.637 7.895 -4.260 1.00 88.25 97 ARG A CA 1
ATOM 770 C C . ARG A 1 97 ? -19.574 6.431 -3.821 1.00 88.25 97 ARG A C 1
ATOM 772 O O . ARG A 1 97 ? -20.606 5.819 -3.574 1.00 88.25 97 ARG A O 1
ATOM 779 N N . THR A 1 98 ? -18.374 5.873 -3.709 1.00 91.25 98 THR A N 1
ATOM 780 C CA . THR A 1 98 ? -18.126 4.513 -3.224 1.00 91.25 98 THR A CA 1
ATOM 781 C C . THR A 1 98 ? -16.870 4.494 -2.356 1.00 91.25 98 THR A C 1
ATOM 783 O O . THR A 1 98 ? -15.960 5.298 -2.555 1.00 91.25 98 THR A O 1
ATOM 786 N N . ALA A 1 99 ? -16.824 3.599 -1.369 1.00 91.06 99 ALA A N 1
ATOM 787 C CA . ALA A 1 99 ? -15.615 3.341 -0.586 1.00 91.06 99 ALA A CA 1
ATOM 788 C C . ALA A 1 99 ? -14.639 2.389 -1.314 1.00 91.06 99 ALA A C 1
ATOM 790 O O . ALA A 1 99 ? -13.484 2.252 -0.896 1.00 91.06 99 ALA A O 1
ATOM 791 N N . ASP A 1 100 ? -15.084 1.765 -2.413 1.00 91.88 100 ASP A N 1
ATOM 792 C CA . ASP A 1 100 ? -14.239 1.000 -3.327 1.00 91.88 100 ASP A CA 1
ATOM 793 C C . ASP A 1 100 ? -13.476 1.962 -4.248 1.00 91.88 100 ASP A C 1
ATOM 795 O O . ASP A 1 100 ? -14.014 2.475 -5.226 1.00 91.88 100 ASP A O 1
ATOM 799 N N . LEU A 1 101 ? -12.232 2.267 -3.877 1.00 95.19 101 LEU A N 1
ATOM 800 C CA . LEU A 1 101 ? -11.376 3.261 -4.529 1.00 95.19 101 LEU A CA 1
ATOM 801 C C . LEU A 1 101 ? -10.102 2.599 -5.069 1.00 95.19 101 LEU A C 1
ATOM 803 O O . LEU A 1 101 ? -9.634 1.630 -4.474 1.00 95.19 101 LEU A O 1
ATOM 807 N N . PRO A 1 102 ? -9.463 3.133 -6.122 1.00 96.00 102 PRO A N 1
ATOM 808 C CA . PRO A 1 102 ? -8.185 2.600 -6.584 1.00 96.00 102 PRO A CA 1
ATOM 809 C C . PRO A 1 102 ? -7.076 2.844 -5.565 1.00 96.00 102 PRO A C 1
ATOM 811 O O . PRO A 1 102 ? -6.933 3.947 -5.033 1.00 96.00 102 PRO A O 1
ATOM 814 N N . MET A 1 103 ? -6.233 1.839 -5.345 1.00 95.75 103 MET A N 1
ATOM 815 C CA . MET A 1 103 ? -5.113 1.884 -4.401 1.00 95.75 103 MET A CA 1
ATOM 816 C C . MET A 1 103 ? -4.112 3.004 -4.730 1.00 95.75 103 MET A C 1
ATOM 818 O O . MET A 1 103 ? -3.711 3.789 -3.869 1.00 95.75 103 MET A O 1
ATOM 822 N N . ALA A 1 104 ? -3.722 3.096 -6.001 1.00 95.62 104 ALA A N 1
ATOM 823 C CA . ALA A 1 104 ? -2.709 4.025 -6.492 1.00 95.62 104 ALA A CA 1
ATOM 824 C C . ALA A 1 104 ? -3.301 5.338 -7.038 1.00 95.62 104 ALA A C 1
ATOM 826 O O . ALA A 1 104 ? -2.591 6.116 -7.677 1.00 95.62 104 ALA A O 1
ATOM 827 N N . GLY A 1 105 ? -4.578 5.615 -6.753 1.00 93.88 105 GLY A N 1
ATOM 828 C CA . GLY A 1 105 ? -5.236 6.861 -7.137 1.00 93.88 105 GLY A CA 1
ATOM 829 C C . GLY A 1 105 ? -5.755 6.843 -8.580 1.00 93.88 105 GLY A C 1
ATOM 830 O O . GLY A 1 105 ? -6.071 5.778 -9.102 1.00 93.88 105 GLY A O 1
ATOM 831 N N . PRO A 1 106 ? -5.870 8.004 -9.248 1.00 90.81 106 PRO A N 1
ATOM 832 C CA . PRO A 1 106 ? -6.566 8.118 -10.534 1.00 90.81 106 PRO A CA 1
ATOM 833 C C . PRO A 1 106 ? -5.888 7.427 -11.730 1.00 90.81 106 PRO A C 1
ATOM 835 O O . PRO A 1 106 ? -6.516 7.276 -12.772 1.00 90.81 106 PRO A O 1
ATOM 838 N N . GLY A 1 107 ? -4.610 7.048 -11.633 1.00 87.81 107 GLY A N 1
ATOM 839 C CA . GLY A 1 107 ? -3.878 6.442 -12.759 1.00 87.81 107 GLY A CA 1
ATOM 840 C C . GLY A 1 107 ? -3.463 7.415 -13.865 1.00 87.81 107 GLY A C 1
ATOM 841 O O . GLY A 1 107 ? -2.999 6.988 -14.919 1.00 87.81 107 GLY A O 1
ATOM 842 N N . TYR A 1 108 ? -3.589 8.720 -13.624 1.00 83.62 108 TYR A N 1
ATOM 843 C CA . TYR A 1 108 ? -3.112 9.782 -14.505 1.00 83.62 108 TYR A CA 1
ATOM 844 C C . TYR A 1 108 ? -2.548 10.959 -13.700 1.00 83.62 108 TYR A C 1
ATOM 846 O O . TYR A 1 108 ? -2.840 11.137 -12.518 1.00 83.62 108 TYR A O 1
ATOM 854 N N . GLY A 1 109 ? -1.735 11.787 -14.360 1.00 84.06 109 GLY A N 1
ATOM 855 C CA . GLY A 1 109 ? -1.057 12.936 -13.754 1.00 84.06 109 GLY A CA 1
ATOM 856 C C . GLY A 1 109 ? 0.426 12.685 -13.475 1.00 84.06 109 GLY A C 1
ATOM 857 O O . GLY A 1 109 ? 0.916 11.557 -13.580 1.00 84.06 109 GLY A O 1
ATOM 858 N N . SER A 1 110 ? 1.139 13.754 -13.118 1.00 83.31 110 SER A N 1
ATOM 859 C CA . SER A 1 110 ? 2.609 13.790 -13.028 1.00 83.31 110 SER A CA 1
ATOM 860 C C . SER A 1 110 ? 3.208 12.843 -11.984 1.00 83.31 110 SER A C 1
ATOM 862 O O . SER A 1 110 ? 4.338 12.400 -12.140 1.00 83.31 110 SER A O 1
ATOM 864 N N . GLN A 1 111 ? 2.457 12.476 -10.941 1.00 86.50 111 GLN A N 1
ATOM 865 C CA . GLN A 1 111 ? 2.947 11.594 -9.872 1.00 86.50 111 GLN A CA 1
ATOM 866 C C . GLN A 1 111 ? 2.764 10.099 -10.163 1.00 86.50 111 GLN A C 1
ATOM 868 O O . GLN A 1 111 ? 3.323 9.275 -9.444 1.00 86.50 111 GLN A O 1
ATOM 873 N N . THR A 1 112 ? 2.027 9.736 -11.217 1.00 92.00 112 THR A N 1
ATOM 874 C CA . THR A 1 112 ? 1.691 8.335 -11.527 1.00 92.00 112 THR A CA 1
ATOM 875 C C . THR A 1 112 ? 2.945 7.506 -11.794 1.00 92.00 112 THR A C 1
ATOM 877 O O . THR A 1 112 ? 3.150 6.463 -11.178 1.00 92.00 112 THR A O 1
ATOM 880 N N . LEU A 1 113 ? 3.818 7.988 -12.684 1.00 93.69 113 LEU A N 1
ATOM 881 C CA . LEU A 1 113 ? 5.045 7.280 -13.040 1.00 93.69 113 LEU A CA 1
ATOM 882 C C . LEU A 1 113 ? 6.063 7.231 -11.889 1.00 93.69 113 LEU A C 1
ATOM 884 O O . LEU A 1 113 ? 6.530 6.130 -11.599 1.00 93.69 113 LEU A O 1
ATOM 888 N N . PRO A 1 114 ? 6.367 8.342 -11.187 1.00 93.94 114 PRO A N 1
ATOM 889 C CA . PRO A 1 114 ? 7.200 8.295 -9.986 1.00 93.94 114 PRO A CA 1
ATOM 890 C C . PRO A 1 114 ? 6.685 7.317 -8.921 1.00 93.94 114 PRO A C 1
ATOM 892 O O . PRO A 1 114 ? 7.463 6.529 -8.391 1.00 93.94 114 PRO A O 1
ATOM 895 N N . LEU A 1 115 ? 5.371 7.303 -8.652 1.00 96.00 115 LEU A N 1
ATOM 896 C CA . LEU A 1 115 ? 4.773 6.421 -7.644 1.00 96.00 115 LEU A CA 1
ATOM 897 C C . LEU A 1 115 ? 4.997 4.949 -7.982 1.00 96.00 115 LEU A C 1
ATOM 899 O O . LEU A 1 115 ? 5.446 4.182 -7.132 1.00 96.00 115 LEU A O 1
ATOM 903 N N . ILE A 1 116 ? 4.707 4.560 -9.223 1.00 97.56 116 ILE A N 1
ATOM 904 C CA . ILE A 1 116 ? 4.879 3.174 -9.658 1.00 97.56 116 ILE A CA 1
ATOM 905 C C . ILE A 1 116 ? 6.353 2.789 -9.737 1.00 97.56 116 ILE A C 1
ATOM 907 O O . ILE A 1 116 ? 6.703 1.667 -9.382 1.00 97.56 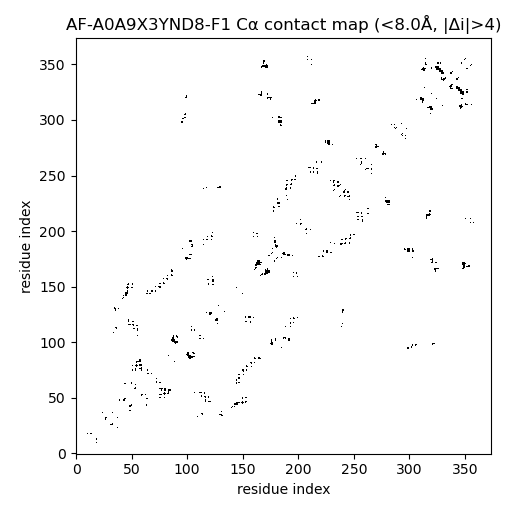116 ILE A O 1
ATOM 911 N N . PHE A 1 117 ? 7.229 3.702 -10.153 1.00 96.81 117 PHE A N 1
ATOM 912 C CA . PHE A 1 117 ? 8.664 3.443 -10.169 1.00 96.81 117 PHE A CA 1
ATOM 913 C C . PHE A 1 117 ? 9.196 3.116 -8.773 1.00 96.81 117 PHE A C 1
ATOM 915 O O . PHE A 1 117 ? 9.877 2.107 -8.592 1.00 96.81 117 PHE A O 1
ATOM 922 N N . ASP A 1 118 ? 8.832 3.910 -7.766 1.00 97.06 118 ASP A N 1
ATOM 923 C CA . ASP A 1 118 ? 9.278 3.650 -6.399 1.00 97.06 118 ASP A CA 1
ATOM 924 C C . ASP A 1 118 ? 8.559 2.455 -5.760 1.00 97.06 118 ASP A C 1
ATOM 926 O O . ASP A 1 118 ? 9.194 1.706 -5.021 1.00 97.06 118 ASP A O 1
ATOM 930 N N . PHE A 1 119 ? 7.295 2.189 -6.106 1.00 98.44 119 PHE A N 1
ATOM 931 C CA . PHE A 1 119 ? 6.615 0.937 -5.749 1.00 98.44 119 PHE A CA 1
ATOM 932 C C . PHE A 1 119 ? 7.380 -0.291 -6.269 1.00 98.44 119 PHE A C 1
ATOM 934 O O . PHE A 1 119 ? 7.657 -1.219 -5.507 1.00 98.44 119 PHE A O 1
ATOM 941 N N . VAL A 1 120 ? 7.779 -0.281 -7.548 1.00 98.38 120 VAL A N 1
ATOM 942 C CA . VAL A 1 120 ? 8.579 -1.350 -8.164 1.00 98.38 120 VAL A CA 1
ATOM 943 C C . VAL A 1 120 ? 9.936 -1.481 -7.474 1.00 98.38 120 VAL A C 1
ATOM 945 O O . VAL A 1 120 ? 10.374 -2.604 -7.217 1.00 98.38 120 VAL A O 1
ATOM 948 N N . ASN A 1 121 ? 10.584 -0.363 -7.134 1.00 97.88 121 ASN A N 1
ATOM 949 C CA . ASN A 1 121 ? 11.851 -0.385 -6.407 1.00 97.88 121 ASN A CA 1
ATOM 950 C C . ASN A 1 121 ? 11.697 -1.044 -5.032 1.00 97.88 121 ASN A C 1
ATOM 952 O O . ASN A 1 121 ? 12.448 -1.964 -4.717 1.00 97.88 121 ASN A O 1
ATOM 956 N N . ILE A 1 122 ? 10.688 -0.646 -4.249 1.00 98.25 122 ILE A N 1
ATOM 957 C CA . ILE A 1 122 ? 10.410 -1.221 -2.923 1.00 98.25 122 ILE A CA 1
ATOM 958 C C . ILE A 1 122 ? 10.136 -2.722 -3.026 1.00 98.25 122 ILE A C 1
ATOM 960 O O . ILE A 1 122 ? 10.733 -3.504 -2.286 1.00 98.25 122 ILE A O 1
ATOM 964 N N . ALA A 1 123 ? 9.282 -3.135 -3.968 1.00 98.12 123 ALA A N 1
ATOM 965 C CA . ALA A 1 123 ? 8.942 -4.541 -4.185 1.00 98.12 123 ALA A CA 1
ATOM 966 C C . ALA A 1 123 ? 10.167 -5.415 -4.511 1.00 98.12 123 ALA A C 1
ATOM 968 O O . ALA A 1 123 ? 10.137 -6.626 -4.310 1.00 98.12 123 ALA A O 1
ATOM 969 N N . ASN A 1 124 ? 11.247 -4.803 -5.002 1.00 97.69 124 ASN A N 1
ATOM 970 C CA . ASN A 1 124 ? 12.478 -5.476 -5.401 1.00 97.69 124 ASN A CA 1
ATOM 971 C C . ASN A 1 124 ? 13.670 -5.203 -4.474 1.00 97.69 124 ASN A C 1
ATOM 973 O O . ASN A 1 124 ? 14.780 -5.617 -4.796 1.00 97.69 124 ASN A O 1
ATOM 977 N N . GLY A 1 125 ? 13.473 -4.501 -3.353 1.00 95.38 125 GLY A N 1
ATOM 978 C CA . GLY A 1 125 ? 14.575 -4.115 -2.464 1.00 95.38 125 GLY A CA 1
ATOM 979 C C . GLY A 1 125 ? 15.594 -3.172 -3.118 1.00 95.38 125 GLY A C 1
ATOM 980 O O . GLY A 1 125 ? 16.735 -3.094 -2.671 1.00 95.38 125 GLY A O 1
ATOM 981 N N . LEU A 1 126 ? 15.205 -2.465 -4.184 1.00 94.81 126 LEU A N 1
ATOM 982 C CA . LEU A 1 126 ? 16.059 -1.497 -4.864 1.00 94.81 126 LEU A CA 1
ATOM 983 C C . LEU A 1 126 ? 16.056 -0.151 -4.116 1.00 94.81 126 LEU A C 1
ATOM 985 O O . LEU A 1 126 ? 15.039 0.228 -3.523 1.00 94.81 126 LEU A O 1
ATOM 989 N N . PRO A 1 127 ? 17.155 0.624 -4.174 1.00 90.06 127 PRO A N 1
ATOM 990 C CA . PRO A 1 127 ? 17.222 1.926 -3.524 1.00 90.06 127 PRO A CA 1
ATOM 991 C C . PRO A 1 127 ? 16.164 2.910 -4.041 1.00 90.06 127 PRO A C 1
ATOM 993 O O . PRO A 1 127 ? 16.144 3.295 -5.211 1.00 90.06 127 PRO A O 1
ATOM 996 N N . VAL A 1 128 ? 15.326 3.401 -3.129 1.00 90.06 128 VAL A N 1
ATOM 997 C CA . VAL A 1 128 ? 14.449 4.553 -3.371 1.00 90.06 128 VAL A CA 1
ATOM 998 C C . VAL A 1 128 ? 15.211 5.822 -3.009 1.00 90.06 128 VAL A C 1
ATOM 1000 O O . VAL A 1 128 ? 15.601 6.016 -1.852 1.00 90.06 128 VAL A O 1
ATOM 1003 N N . VAL A 1 129 ? 15.417 6.683 -4.003 1.00 85.69 129 VAL A N 1
ATOM 1004 C CA . VAL A 1 129 ? 16.227 7.901 -3.889 1.00 85.69 129 VAL A CA 1
ATOM 1005 C C . VAL A 1 129 ? 15.336 9.121 -4.063 1.00 85.69 129 VAL A C 1
ATOM 1007 O O . VAL A 1 129 ? 14.544 9.192 -5.002 1.00 85.69 129 VAL A O 1
ATOM 1010 N N . ASP A 1 130 ? 15.507 10.103 -3.181 1.00 82.75 130 ASP A N 1
ATOM 1011 C CA . ASP A 1 130 ? 14.970 11.443 -3.390 1.00 82.75 130 ASP A CA 1
ATOM 1012 C C . ASP A 1 130 ? 15.789 12.139 -4.487 1.00 82.75 130 ASP A C 1
ATOM 1014 O O . ASP A 1 130 ? 16.891 12.650 -4.248 1.00 82.75 130 ASP A O 1
ATOM 1018 N N . ALA A 1 131 ? 15.242 12.134 -5.704 1.00 77.75 131 ALA A N 1
ATOM 1019 C CA . ALA A 1 131 ? 15.854 12.748 -6.877 1.00 77.75 131 ALA A CA 1
ATOM 1020 C C . ALA A 1 131 ? 16.067 14.268 -6.720 1.00 77.75 131 ALA A C 1
ATOM 1022 O O . ALA A 1 131 ? 16.854 14.844 -7.463 1.00 77.75 131 ALA A O 1
ATOM 1023 N N . SER A 1 132 ? 15.430 14.924 -5.737 1.00 73.06 132 SER A N 1
ATOM 1024 C CA . SER A 1 132 ? 15.686 16.340 -5.438 1.00 73.06 132 SER A CA 1
ATOM 1025 C C . SER A 1 132 ? 16.970 16.585 -4.635 1.00 73.06 132 SER A C 1
ATOM 1027 O O . SER A 1 132 ? 17.483 17.701 -4.643 1.00 73.06 132 SER A O 1
ATOM 1029 N N . LYS A 1 133 ? 17.520 15.558 -3.966 1.00 70.50 133 LYS A N 1
ATOM 1030 C CA . LYS A 1 133 ? 18.729 15.666 -3.122 1.00 70.50 133 LYS A CA 1
ATOM 1031 C C . LYS A 1 133 ? 20.000 15.138 -3.777 1.00 70.50 133 LYS A C 1
ATOM 1033 O O . LYS A 1 133 ? 21.098 15.417 -3.304 1.00 70.50 133 LYS A O 1
ATOM 1038 N N . THR A 1 134 ? 19.880 14.362 -4.847 1.00 63.16 134 THR A N 1
ATOM 1039 C CA . THR A 1 134 ? 21.040 13.797 -5.540 1.00 63.16 134 THR A CA 1
ATOM 1040 C C . THR A 1 134 ? 21.591 14.812 -6.542 1.00 63.16 134 THR A C 1
ATOM 1042 O O . THR A 1 134 ? 20.953 15.124 -7.546 1.00 63.16 134 THR A O 1
ATOM 1045 N N . ARG A 1 135 ? 22.797 15.344 -6.283 1.00 51.81 135 ARG A N 1
ATOM 1046 C CA . ARG A 1 135 ? 23.553 16.088 -7.304 1.00 51.81 135 ARG A CA 1
ATOM 1047 C C . ARG A 1 135 ? 23.891 15.130 -8.447 1.00 51.81 135 ARG A C 1
ATOM 1049 O O . ARG A 1 135 ? 24.408 14.041 -8.208 1.00 51.81 135 ARG A O 1
ATOM 1056 N N . ARG A 1 136 ? 23.569 15.557 -9.671 1.00 49.69 136 ARG A N 1
ATOM 1057 C CA . ARG A 1 136 ? 23.796 14.847 -10.937 1.00 49.69 136 ARG A CA 1
ATOM 1058 C C . ARG A 1 136 ? 25.172 14.171 -10.963 1.00 49.69 136 ARG A C 1
ATOM 1060 O O . ARG A 1 136 ? 26.189 14.853 -11.037 1.00 49.69 136 ARG A O 1
ATOM 1067 N N . LYS A 1 137 ? 25.197 12.842 -11.002 1.00 43.41 137 LYS A N 1
ATOM 1068 C CA . LYS A 1 137 ? 26.143 12.154 -11.878 1.00 43.41 137 LYS A CA 1
ATOM 1069 C C . LYS A 1 137 ? 25.332 11.697 -13.073 1.00 43.41 137 LYS A C 1
ATOM 1071 O O . LYS A 1 137 ? 24.570 10.741 -12.976 1.00 43.41 137 LYS A O 1
ATOM 1076 N N . ASP A 1 138 ? 25.475 12.433 -14.169 1.00 42.59 138 ASP A N 1
ATOM 1077 C CA . ASP A 1 138 ? 25.173 11.929 -15.500 1.00 42.59 138 ASP A CA 1
ATOM 1078 C C . ASP A 1 138 ? 26.174 10.791 -15.759 1.00 42.59 138 ASP A C 1
ATOM 1080 O O . ASP A 1 138 ? 27.212 10.996 -16.380 1.00 42.59 138 ASP A O 1
ATOM 1084 N N . SER A 1 139 ? 25.940 9.599 -15.203 1.00 43.28 139 SER A N 1
ATOM 1085 C CA . SER A 1 139 ? 26.494 8.420 -15.849 1.00 43.28 139 SER A CA 1
ATOM 1086 C C . SER A 1 139 ? 25.474 8.034 -16.907 1.00 43.28 139 SER A C 1
ATOM 1088 O O . SER A 1 139 ? 24.367 7.581 -16.613 1.00 43.28 139 SER A O 1
ATOM 1090 N N . GLU A 1 140 ? 25.826 8.293 -18.166 1.00 45.22 140 GLU A N 1
ATOM 1091 C CA . GLU A 1 140 ? 25.237 7.594 -19.302 1.00 45.22 140 GLU A CA 1
ATOM 1092 C C . GLU A 1 140 ? 25.593 6.111 -19.140 1.00 45.22 140 GLU A C 1
ATOM 1094 O O . GLU A 1 140 ? 26.505 5.582 -19.771 1.00 45.22 140 GLU A O 1
ATOM 1099 N N . SER A 1 141 ? 24.906 5.425 -18.229 1.00 46.97 141 SER A N 1
ATOM 1100 C CA . SER A 1 141 ? 24.865 3.979 -18.261 1.00 46.97 141 SER A CA 1
ATOM 1101 C C . SER A 1 141 ? 24.072 3.656 -19.524 1.00 46.97 141 SER A C 1
ATOM 1103 O O . SER A 1 141 ? 22.866 3.886 -19.617 1.00 46.97 141 SER A O 1
ATOM 1105 N N . VAL A 1 142 ? 24.773 3.193 -20.560 1.00 54.19 142 VAL A N 1
ATOM 1106 C CA . VAL A 1 142 ? 24.138 2.528 -21.698 1.00 54.19 142 VAL A CA 1
ATOM 1107 C C . VAL A 1 142 ? 23.678 1.170 -21.177 1.00 54.19 142 VAL A C 1
ATOM 1109 O O . VAL A 1 142 ? 24.269 0.132 -21.455 1.00 54.19 142 VAL A O 1
ATOM 1112 N N . THR A 1 143 ? 22.658 1.185 -20.325 1.00 64.06 143 THR A N 1
ATOM 1113 C CA . THR A 1 143 ? 22.022 -0.028 -19.843 1.00 64.06 143 THR A CA 1
ATOM 1114 C C . THR A 1 143 ? 21.261 -0.612 -21.018 1.00 64.06 143 THR A C 1
ATOM 1116 O O . THR A 1 143 ? 20.353 0.000 -21.577 1.00 64.06 143 THR A O 1
ATOM 1119 N N . VAL A 1 144 ? 21.683 -1.791 -21.461 1.00 75.12 144 VAL A N 1
ATOM 1120 C CA . VAL A 1 144 ? 20.903 -2.582 -22.407 1.00 75.12 144 VAL A CA 1
ATOM 1121 C C . VAL A 1 144 ? 19.779 -3.241 -21.620 1.00 75.12 144 VAL A C 1
ATOM 1123 O O . VAL A 1 144 ? 20.007 -3.775 -20.535 1.00 75.12 144 VAL A O 1
ATOM 1126 N N . ALA A 1 145 ? 18.565 -3.200 -22.167 1.00 82.88 145 ALA A N 1
ATOM 1127 C CA . ALA A 1 145 ? 17.412 -3.840 -21.555 1.00 82.88 145 ALA A CA 1
ATOM 1128 C C . ALA A 1 145 ? 17.675 -5.342 -21.360 1.00 82.88 145 ALA A C 1
ATOM 1130 O O . ALA A 1 145 ? 17.924 -6.061 -22.329 1.00 82.88 145 ALA A O 1
ATOM 1131 N N . ASN A 1 146 ? 17.598 -5.811 -20.115 1.00 92.19 146 ASN A N 1
ATOM 1132 C CA . ASN A 1 146 ? 17.768 -7.217 -19.763 1.00 92.19 146 ASN A CA 1
ATOM 1133 C C . ASN A 1 146 ? 16.395 -7.861 -19.517 1.00 92.19 146 ASN A C 1
ATOM 1135 O O . ASN A 1 146 ? 15.681 -7.483 -18.583 1.00 92.19 146 ASN A O 1
ATOM 1139 N N . GLU A 1 147 ? 16.025 -8.829 -20.358 1.00 96.06 147 GLU A N 1
ATOM 1140 C CA . GLU A 1 147 ? 14.733 -9.525 -20.287 1.00 96.06 147 GLU A CA 1
ATOM 1141 C C . GLU A 1 147 ? 14.547 -10.270 -18.961 1.00 96.06 147 GLU A C 1
ATOM 1143 O O . GLU A 1 147 ? 13.529 -10.092 -18.293 1.00 96.06 147 GLU A O 1
ATOM 1148 N N . ALA A 1 148 ? 15.536 -11.068 -18.553 1.00 96.81 148 ALA A N 1
ATOM 1149 C CA . ALA A 1 148 ? 15.451 -11.888 -17.349 1.00 96.81 148 ALA A CA 1
ATOM 1150 C C . ALA A 1 148 ? 15.305 -11.026 -16.086 1.00 96.81 148 ALA A C 1
ATOM 1152 O O . ALA A 1 148 ? 14.458 -11.307 -15.232 1.00 96.81 148 ALA A O 1
ATOM 1153 N N . ASP A 1 149 ? 16.079 -9.944 -15.995 1.00 96.31 149 ASP A N 1
ATOM 1154 C CA . ASP A 1 149 ? 15.997 -8.999 -14.883 1.00 96.31 149 ASP A CA 1
ATOM 1155 C C . ASP A 1 149 ? 14.666 -8.245 -14.874 1.00 96.31 149 ASP A C 1
ATOM 1157 O O . ASP A 1 149 ? 14.056 -8.098 -13.815 1.00 96.31 149 ASP A O 1
ATOM 1161 N N . THR A 1 150 ? 14.176 -7.815 -16.041 1.00 97.50 150 THR A N 1
ATOM 1162 C CA . THR A 1 150 ? 12.886 -7.114 -16.159 1.00 97.50 150 THR A CA 1
ATOM 1163 C C . THR A 1 150 ? 11.733 -8.010 -15.724 1.00 97.50 150 THR A C 1
ATOM 1165 O O . THR A 1 150 ? 10.908 -7.601 -14.906 1.00 97.50 150 THR A O 1
ATOM 1168 N N . LEU A 1 151 ? 11.696 -9.258 -16.196 1.00 98.38 151 LEU A N 1
ATOM 1169 C CA . LEU A 1 151 ? 10.667 -10.218 -15.801 1.00 98.38 151 LEU A CA 1
ATOM 1170 C C . LEU A 1 151 ? 10.742 -10.546 -14.307 1.00 98.38 151 LEU A C 1
ATOM 1172 O O . LEU A 1 151 ? 9.705 -10.605 -13.649 1.00 98.38 151 LEU A O 1
ATOM 1176 N N . ARG A 1 152 ? 11.944 -10.701 -13.733 1.00 98.31 152 ARG A N 1
ATOM 1177 C CA . ARG A 1 152 ? 12.109 -10.867 -12.279 1.00 98.31 152 ARG A CA 1
ATOM 1178 C C . ARG A 1 152 ? 11.523 -9.674 -11.520 1.00 98.31 152 ARG A C 1
ATOM 1180 O O . ARG A 1 152 ? 10.724 -9.874 -10.605 1.00 98.31 152 ARG A O 1
ATOM 1187 N N . VAL A 1 153 ? 11.872 -8.455 -11.934 1.00 98.19 153 VAL A N 1
ATOM 1188 C CA . VAL A 1 153 ? 11.400 -7.210 -11.314 1.00 98.19 153 VAL A CA 1
ATOM 1189 C C . VAL A 1 153 ? 9.877 -7.091 -11.361 1.00 98.19 153 VAL A C 1
ATOM 1191 O O . VAL A 1 153 ? 9.250 -6.773 -10.346 1.00 98.19 153 VAL A O 1
ATOM 1194 N N . MET A 1 154 ? 9.267 -7.404 -12.505 1.00 98.44 154 MET A N 1
ATOM 1195 C CA . MET A 1 154 ? 7.814 -7.368 -12.672 1.00 98.44 154 MET A CA 1
ATOM 1196 C C . MET A 1 154 ? 7.097 -8.458 -11.872 1.00 98.44 154 MET A C 1
ATOM 1198 O O . MET A 1 154 ? 6.076 -8.175 -11.250 1.00 98.44 154 MET A O 1
ATOM 1202 N N . ARG A 1 155 ? 7.626 -9.687 -11.822 1.00 98.69 155 ARG A N 1
ATOM 1203 C CA . ARG A 1 155 ? 7.033 -10.773 -11.021 1.00 98.69 155 ARG A CA 1
ATOM 1204 C C . ARG A 1 155 ? 7.037 -10.441 -9.528 1.00 98.69 155 ARG A C 1
ATOM 1206 O O . ARG A 1 155 ? 6.050 -10.702 -8.845 1.00 98.69 155 ARG A O 1
ATOM 1213 N N . ASN A 1 156 ? 8.103 -9.826 -9.021 1.00 98.62 156 ASN A N 1
ATOM 1214 C CA . ASN A 1 156 ? 8.149 -9.354 -7.635 1.00 98.62 156 ASN A CA 1
ATOM 1215 C C . ASN A 1 156 ? 7.141 -8.220 -7.384 1.00 98.62 156 ASN A C 1
ATOM 1217 O O . ASN A 1 156 ? 6.450 -8.229 -6.366 1.00 98.62 156 ASN A O 1
ATOM 1221 N N . ALA A 1 157 ? 6.986 -7.294 -8.335 1.00 98.62 157 ALA A N 1
ATOM 1222 C CA . ALA A 1 157 ? 5.967 -6.248 -8.253 1.00 98.62 157 ALA A CA 1
ATOM 1223 C C . ALA A 1 157 ? 4.533 -6.818 -8.261 1.00 98.62 157 ALA A C 1
ATOM 1225 O O . ALA A 1 157 ? 3.701 -6.347 -7.488 1.00 98.62 157 ALA A O 1
ATOM 1226 N N . VAL A 1 158 ? 4.251 -7.869 -9.048 1.00 98.56 158 VAL A N 1
ATOM 1227 C CA . VAL A 1 158 ? 2.974 -8.609 -8.988 1.00 98.56 158 VAL A CA 1
ATOM 1228 C C . VAL A 1 158 ? 2.755 -9.217 -7.607 1.00 98.56 158 VAL A C 1
ATOM 1230 O O . VAL A 1 158 ? 1.682 -9.041 -7.036 1.00 98.56 158 VAL A O 1
ATOM 1233 N N . LYS A 1 159 ? 3.756 -9.906 -7.042 1.00 98.50 159 LYS A N 1
ATOM 1234 C CA . LYS A 1 159 ? 3.644 -10.491 -5.695 1.00 98.50 159 LYS A CA 1
ATOM 1235 C C . LYS A 1 159 ? 3.314 -9.427 -4.650 1.00 98.50 159 LYS A C 1
ATOM 1237 O O . LYS A 1 159 ? 2.407 -9.632 -3.850 1.00 98.50 159 LYS A O 1
ATOM 1242 N N . MET A 1 160 ? 3.988 -8.278 -4.708 1.00 98.62 160 MET A N 1
ATOM 1243 C CA . MET A 1 160 ? 3.723 -7.158 -3.804 1.00 98.62 160 MET A CA 1
ATOM 1244 C C . MET A 1 160 ? 2.316 -6.575 -4.007 1.00 98.62 160 MET A C 1
ATOM 1246 O O . MET A 1 160 ? 1.594 -6.364 -3.036 1.00 98.62 160 MET A O 1
ATOM 1250 N N . ALA A 1 161 ? 1.874 -6.379 -5.254 1.00 98.38 161 ALA A N 1
ATOM 1251 C CA . ALA A 1 161 ? 0.520 -5.902 -5.544 1.00 98.38 161 ALA A CA 1
ATOM 1252 C C . ALA A 1 161 ? -0.548 -6.873 -5.010 1.00 98.38 161 ALA A C 1
ATOM 1254 O O . ALA A 1 161 ? -1.457 -6.444 -4.302 1.00 98.38 161 ALA A O 1
ATOM 1255 N N . ARG A 1 162 ? -0.381 -8.181 -5.256 1.00 98.06 162 ARG A N 1
ATOM 1256 C CA . ARG A 1 162 ? -1.248 -9.248 -4.728 1.00 98.06 162 ARG A CA 1
ATOM 1257 C C . ARG A 1 162 ? -1.218 -9.352 -3.209 1.00 98.06 162 ARG A C 1
ATOM 1259 O O . ARG A 1 162 ? -2.176 -9.841 -2.631 1.00 98.06 162 ARG A O 1
ATOM 1266 N N . ARG A 1 163 ? -0.120 -8.972 -2.551 1.00 98.38 163 ARG A N 1
ATOM 1267 C CA . ARG A 1 163 ? -0.027 -8.946 -1.086 1.00 98.38 163 ARG A CA 1
ATOM 1268 C C . ARG A 1 163 ? -0.827 -7.781 -0.502 1.00 98.38 163 ARG A C 1
ATOM 1270 O O . ARG A 1 163 ? -1.462 -7.949 0.534 1.00 98.38 163 ARG A O 1
ATOM 1277 N N . LEU A 1 164 ? -0.822 -6.622 -1.160 1.00 98.31 164 LEU A N 1
ATOM 1278 C CA . LEU A 1 164 ? -1.548 -5.431 -0.707 1.00 98.31 164 LEU A CA 1
ATOM 1279 C C . LEU A 1 164 ? -3.050 -5.497 -1.011 1.00 98.31 164 LEU A C 1
ATOM 1281 O O . LEU A 1 164 ? -3.858 -5.065 -0.191 1.00 98.31 164 LEU A O 1
ATOM 1285 N N . THR A 1 165 ? -3.431 -5.999 -2.187 1.00 97.44 165 THR A N 1
ATOM 1286 C CA . THR A 1 165 ? -4.813 -5.948 -2.679 1.00 97.44 165 THR A CA 1
ATOM 1287 C C . THR A 1 165 ? -5.150 -7.105 -3.628 1.00 97.44 165 THR A C 1
ATOM 1289 O O . THR A 1 165 ? -4.293 -7.897 -4.013 1.00 97.44 165 THR A O 1
ATOM 1292 N N . GLY A 1 166 ? -6.423 -7.209 -4.011 1.00 95.88 166 GLY A N 1
ATOM 1293 C CA . GLY A 1 166 ? -6.963 -8.295 -4.832 1.00 95.88 166 GLY A CA 1
ATOM 1294 C C . GLY A 1 166 ? -7.475 -9.474 -4.005 1.00 95.88 166 GLY A C 1
ATOM 1295 O O . GLY A 1 166 ? -7.489 -9.423 -2.777 1.00 95.88 166 GLY A O 1
ATOM 1296 N N . THR A 1 167 ? -7.900 -10.532 -4.693 1.00 96.62 167 THR A N 1
ATOM 1297 C CA . THR A 1 167 ? -8.534 -11.734 -4.115 1.00 96.62 167 THR A CA 1
ATOM 1298 C C . THR A 1 167 ? -7.595 -12.939 -4.020 1.00 96.62 167 THR A C 1
ATOM 1300 O O . THR A 1 167 ? -8.013 -14.025 -3.629 1.00 96.62 167 THR A O 1
ATOM 1303 N N . HIS A 1 168 ? -6.320 -12.778 -4.385 1.00 97.12 168 HIS A N 1
ATOM 1304 C CA . HIS A 1 168 ? -5.326 -13.841 -4.247 1.00 97.12 168 HIS A CA 1
ATOM 1305 C C . HIS A 1 168 ? -5.191 -14.253 -2.774 1.00 97.12 168 HIS A C 1
ATOM 1307 O O . HIS A 1 168 ? -5.221 -13.388 -1.909 1.00 97.12 168 HIS A O 1
ATOM 1313 N N . ALA A 1 169 ? -4.971 -15.536 -2.480 1.00 96.62 169 ALA A N 1
ATOM 1314 C CA . ALA A 1 169 ? -4.867 -16.060 -1.109 1.00 96.62 169 ALA A CA 1
ATOM 1315 C C . ALA A 1 169 ? -3.857 -15.290 -0.228 1.00 96.62 169 ALA A C 1
ATOM 1317 O O . ALA A 1 169 ? -4.084 -15.026 0.943 1.00 96.62 169 ALA A O 1
ATOM 1318 N N . SER A 1 170 ? -2.749 -14.824 -0.805 1.00 96.75 170 SER A N 1
ATOM 1319 C CA . SER A 1 170 ? -1.768 -14.005 -0.076 1.00 96.75 170 SER A CA 1
ATOM 1320 C C . SER A 1 170 ? -2.229 -12.568 0.230 1.00 96.75 170 SER A C 1
ATOM 1322 O O . SER A 1 170 ? -1.490 -11.820 0.860 1.00 96.75 170 SER A O 1
ATOM 1324 N N . SER A 1 171 ? -3.382 -12.124 -0.256 1.00 98.12 171 SER A N 1
ATOM 1325 C CA . SER A 1 171 ? -3.795 -10.722 -0.199 1.00 98.12 171 SER A CA 1
ATOM 1326 C C . SER A 1 171 ? -4.305 -10.324 1.173 1.00 98.12 171 SER A C 1
ATOM 1328 O O . SER A 1 171 ? -5.267 -10.892 1.691 1.00 98.12 171 SER A O 1
ATOM 1330 N N . LEU A 1 172 ? -3.712 -9.266 1.724 1.00 98.25 172 LEU A N 1
ATOM 1331 C CA . LEU A 1 172 ? -4.260 -8.563 2.877 1.00 98.25 172 LEU A CA 1
ATOM 1332 C C . LEU A 1 172 ? -5.519 -7.771 2.507 1.00 98.25 172 LEU A C 1
ATOM 1334 O O . LEU A 1 172 ? -6.274 -7.412 3.404 1.00 98.25 172 LEU A O 1
ATOM 1338 N N . ALA A 1 173 ? -5.780 -7.504 1.222 1.00 97.50 173 ALA A N 1
ATOM 1339 C CA . ALA A 1 173 ? -6.953 -6.754 0.774 1.00 97.50 173 ALA A CA 1
ATOM 1340 C C . ALA A 1 173 ? -7.134 -5.447 1.578 1.00 97.50 173 ALA A C 1
ATOM 1342 O O . ALA A 1 173 ? -8.170 -5.209 2.203 1.00 97.50 173 ALA A O 1
ATOM 1343 N N . LEU A 1 174 ? -6.080 -4.624 1.618 1.00 98.00 174 LEU A N 1
ATOM 1344 C CA . LEU A 1 174 ? -6.062 -3.365 2.362 1.00 98.00 174 LEU A CA 1
ATOM 1345 C C . LEU A 1 174 ? -7.141 -2.422 1.820 1.00 98.00 174 LEU A C 1
ATOM 1347 O O . LEU A 1 174 ? -7.127 -2.067 0.641 1.00 98.00 174 LEU A O 1
ATOM 1351 N N . HIS A 1 175 ? -8.071 -2.000 2.680 1.00 97.38 175 HIS A N 1
ATOM 1352 C CA . HIS A 1 175 ? -9.212 -1.183 2.275 1.00 97.38 175 HIS A CA 1
ATOM 1353 C C . HIS A 1 175 ? -8.759 0.208 1.784 1.00 97.38 175 HIS A C 1
ATOM 1355 O O . HIS A 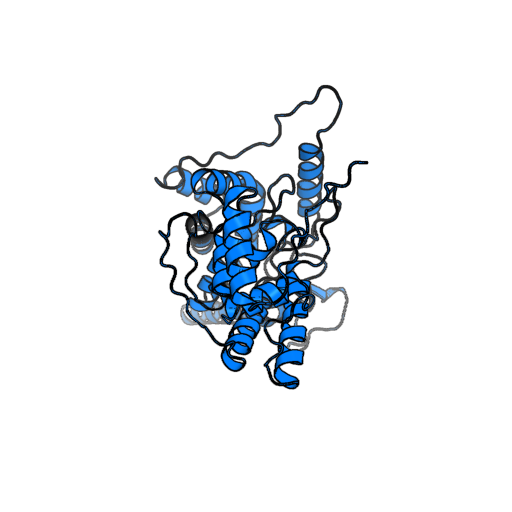1 175 ? -8.356 1.043 2.599 1.00 97.38 175 HIS A O 1
ATOM 1361 N N . PRO A 1 176 ? -8.899 0.560 0.493 1.00 96.44 176 PRO A N 1
ATOM 1362 C CA . PRO A 1 176 ? -8.247 1.750 -0.050 1.00 96.44 176 PRO A CA 1
ATOM 1363 C C . PRO A 1 176 ? -8.615 3.056 0.662 1.00 96.44 176 PRO A C 1
ATOM 1365 O O . PRO A 1 176 ? -7.727 3.830 1.018 1.00 96.44 176 PRO A O 1
ATOM 1368 N N . ALA A 1 177 ? -9.899 3.255 0.985 1.00 95.69 177 ALA A N 1
ATOM 1369 C CA . ALA A 1 177 ? -10.355 4.420 1.747 1.00 95.69 177 ALA A CA 1
ATOM 1370 C C . ALA A 1 177 ? -9.717 4.566 3.145 1.00 95.69 177 ALA A C 1
ATOM 1372 O O . ALA A 1 177 ? -9.627 5.686 3.643 1.00 95.69 177 ALA A O 1
ATOM 1373 N N . ILE A 1 178 ? -9.246 3.486 3.781 1.00 96.75 178 ILE A N 1
ATOM 1374 C CA . ILE A 1 178 ? -8.557 3.525 5.083 1.00 96.75 178 ILE A CA 1
ATOM 1375 C C . ILE A 1 178 ? -7.079 3.870 4.883 1.00 96.75 178 ILE A C 1
ATOM 1377 O O . ILE A 1 178 ? -6.583 4.804 5.513 1.00 96.75 178 ILE A O 1
ATOM 1381 N N . TYR A 1 179 ? -6.413 3.174 3.963 1.00 97.44 179 TYR A N 1
ATOM 1382 C CA . TYR A 1 179 ? -4.952 3.166 3.859 1.00 97.44 179 TYR A CA 1
ATOM 1383 C C . TYR A 1 179 ? -4.362 4.238 2.929 1.00 97.44 179 TYR A C 1
ATOM 1385 O O . TYR A 1 179 ? -3.256 4.713 3.177 1.00 97.44 179 TYR A O 1
ATOM 1393 N N . PHE A 1 180 ? -5.065 4.635 1.862 1.00 96.88 180 PHE A N 1
ATOM 1394 C CA . PHE A 1 180 ? -4.465 5.423 0.766 1.00 96.88 180 PHE A CA 1
ATOM 1395 C C . PHE A 1 180 ? -5.168 6.753 0.484 1.00 96.88 180 PHE A C 1
ATOM 1397 O O . PHE A 1 180 ? -4.773 7.478 -0.430 1.00 96.88 180 PHE A O 1
ATOM 1404 N N . TYR A 1 181 ? -6.202 7.086 1.259 1.00 95.38 181 TYR A N 1
ATOM 1405 C CA . TYR A 1 181 ? -6.974 8.315 1.105 1.00 95.38 181 TYR A CA 1
ATOM 1406 C C . TYR A 1 181 ? -7.123 9.049 2.438 1.00 95.38 181 TYR A C 1
ATOM 1408 O O . TYR A 1 181 ? -7.360 8.456 3.497 1.00 95.38 181 TYR A O 1
ATOM 1416 N N . SER A 1 182 ? -7.025 10.375 2.369 1.00 92.62 182 SER A N 1
ATOM 1417 C CA . SER A 1 182 ? -7.303 11.262 3.494 1.00 92.62 182 SER A CA 1
ATOM 1418 C C . SER A 1 182 ? -8.789 11.270 3.854 1.00 92.62 182 SER A C 1
ATOM 1420 O O . SER A 1 182 ? -9.651 10.801 3.112 1.00 92.62 182 SER A O 1
ATOM 1422 N N . SER A 1 183 ? -9.106 11.899 4.984 1.00 88.81 183 SER A N 1
ATOM 1423 C CA . SER A 1 183 ? -10.479 12.045 5.471 1.00 88.81 183 SER A CA 1
ATOM 1424 C C . SER A 1 183 ? -11.421 12.738 4.480 1.00 88.81 183 SER A C 1
ATOM 1426 O O . SER A 1 183 ? -12.609 12.471 4.517 1.00 88.81 183 SER A O 1
ATOM 1428 N N . ASN A 1 184 ? -10.922 13.587 3.577 1.00 87.38 184 ASN A N 1
ATOM 1429 C CA . ASN A 1 184 ? -11.709 14.258 2.535 1.00 87.38 184 ASN A CA 1
ATOM 1430 C C . ASN A 1 184 ? -11.599 13.599 1.144 1.00 87.38 184 ASN A C 1
ATOM 1432 O O . ASN A 1 184 ? -11.962 14.229 0.151 1.00 87.38 184 ASN A O 1
ATOM 1436 N N . GLY A 1 185 ? -11.073 12.373 1.054 1.00 90.06 185 GLY A N 1
ATOM 1437 C CA . GLY A 1 185 ? -10.998 11.621 -0.201 1.00 90.06 185 GLY A CA 1
ATOM 1438 C C . GLY A 1 185 ? -9.876 12.042 -1.149 1.00 90.06 185 GLY A C 1
ATOM 1439 O O . GLY A 1 185 ? -9.890 11.669 -2.320 1.00 90.06 185 GLY A O 1
ATOM 1440 N N . ARG A 1 186 ? -8.878 12.797 -0.677 1.00 91.56 186 ARG A N 1
ATOM 1441 C CA . ARG A 1 186 ? -7.662 13.060 -1.456 1.00 91.56 186 ARG A CA 1
ATOM 1442 C C . ARG A 1 186 ? -6.753 11.833 -1.388 1.00 91.56 186 ARG A C 1
ATOM 1444 O O . ARG A 1 186 ? -6.417 11.379 -0.295 1.00 91.56 186 ARG A O 1
ATOM 1451 N N . HIS A 1 187 ? -6.324 11.333 -2.544 1.00 94.81 187 HIS A N 1
ATOM 1452 C CA . HIS A 1 187 ? -5.332 10.257 -2.621 1.00 94.81 187 HIS A CA 1
ATOM 1453 C C . HIS A 1 187 ? -4.000 10.681 -1.980 1.00 94.81 187 HIS A C 1
ATOM 1455 O O . HIS A 1 187 ? -3.586 11.838 -2.088 1.00 94.81 187 HIS A O 1
ATOM 1461 N N . GLN A 1 188 ? -3.343 9.747 -1.293 1.00 94.81 188 GLN A N 1
ATOM 1462 C CA . GLN A 1 188 ? -2.092 9.955 -0.565 1.00 94.81 188 GLN A CA 1
ATOM 1463 C C . GLN A 1 188 ? -0.990 9.024 -1.108 1.00 94.81 188 GLN A C 1
ATOM 1465 O O . GLN A 1 188 ? -0.761 7.942 -0.564 1.00 94.81 188 GLN A O 1
ATOM 1470 N N . PRO A 1 189 ? -0.240 9.448 -2.140 1.00 95.31 189 PRO A N 1
ATOM 1471 C CA .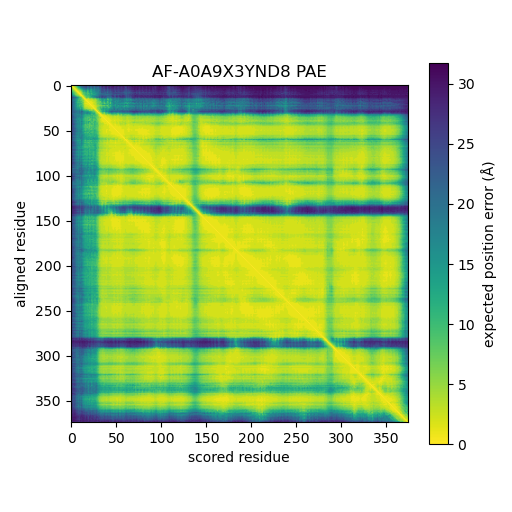 PRO A 1 189 ? 0.841 8.656 -2.733 1.00 95.31 189 PRO A CA 1
ATOM 1472 C C . PRO A 1 189 ? 1.930 8.232 -1.734 1.00 95.31 189 PRO A C 1
ATOM 1474 O O . PRO A 1 189 ? 2.424 7.109 -1.778 1.00 95.31 189 PRO A O 1
ATOM 1477 N N . THR A 1 190 ? 2.271 9.102 -0.777 1.00 96.56 190 THR A N 1
ATOM 1478 C CA . THR A 1 190 ? 3.229 8.780 0.294 1.00 96.56 190 THR A CA 1
ATOM 1479 C C . THR A 1 190 ? 2.756 7.610 1.154 1.00 96.56 190 THR A C 1
ATOM 1481 O O . THR A 1 190 ? 3.575 6.794 1.566 1.00 96.56 190 THR A O 1
ATOM 1484 N N . ALA A 1 191 ? 1.445 7.510 1.407 1.00 97.50 191 ALA A N 1
ATOM 1485 C CA . ALA A 1 191 ? 0.868 6.411 2.175 1.00 97.50 191 ALA A CA 1
ATOM 1486 C C . ALA A 1 191 ? 0.967 5.089 1.405 1.00 97.50 191 ALA A C 1
ATOM 1488 O O . ALA A 1 191 ? 1.329 4.078 1.996 1.00 97.50 191 ALA A O 1
ATOM 1489 N N . VAL A 1 192 ? 0.759 5.106 0.082 1.00 97.88 192 VAL A N 1
ATOM 1490 C CA . VAL A 1 192 ? 0.965 3.925 -0.777 1.00 97.88 192 VAL A CA 1
ATOM 1491 C C . VAL A 1 192 ? 2.389 3.383 -0.619 1.00 97.88 192 VAL A C 1
ATOM 1493 O O . VAL A 1 192 ? 2.565 2.200 -0.331 1.00 97.88 192 VAL A O 1
ATOM 1496 N N . LEU A 1 193 ? 3.410 4.240 -0.732 1.00 98.19 193 LEU A N 1
ATOM 1497 C CA . LEU A 1 193 ? 4.808 3.827 -0.551 1.00 98.19 193 LEU A CA 1
ATOM 1498 C C . LEU A 1 193 ? 5.090 3.353 0.884 1.00 98.19 193 LEU A C 1
ATOM 1500 O O . LEU A 1 193 ? 5.735 2.323 1.071 1.00 98.19 193 LEU A O 1
ATOM 1504 N N . ALA A 1 194 ? 4.588 4.066 1.897 1.00 98.44 194 ALA A N 1
ATOM 1505 C CA . ALA A 1 194 ? 4.805 3.722 3.301 1.00 98.44 194 ALA A CA 1
ATOM 1506 C C . ALA A 1 194 ? 4.209 2.354 3.662 1.00 98.44 194 ALA A C 1
ATOM 1508 O O . ALA A 1 194 ? 4.898 1.531 4.261 1.00 98.44 194 ALA A O 1
ATOM 1509 N N . PHE A 1 195 ? 2.971 2.076 3.244 1.00 98.44 195 PHE A N 1
ATOM 1510 C CA . PHE A 1 195 ? 2.334 0.777 3.461 1.00 98.44 195 PHE A CA 1
ATOM 1511 C C . PHE A 1 195 ? 2.967 -0.335 2.626 1.00 98.44 195 PHE A C 1
ATOM 1513 O O . PHE A 1 195 ? 3.076 -1.449 3.121 1.00 98.44 195 PHE A O 1
ATOM 1520 N N . THR A 1 196 ? 3.454 -0.048 1.414 1.00 98.69 196 THR A N 1
ATOM 1521 C CA . THR A 1 196 ? 4.213 -1.038 0.626 1.00 98.69 196 THR A CA 1
ATOM 1522 C C . THR A 1 196 ? 5.464 -1.488 1.388 1.00 98.69 196 THR A C 1
ATOM 1524 O O . THR A 1 196 ? 5.731 -2.681 1.498 1.00 98.69 196 THR A O 1
ATOM 1527 N N . VAL A 1 197 ? 6.211 -0.546 1.974 1.00 98.44 197 VAL A N 1
ATOM 1528 C CA . VAL A 1 197 ? 7.410 -0.856 2.775 1.00 98.44 197 VAL A CA 1
ATOM 1529 C C . VAL A 1 197 ? 7.052 -1.517 4.099 1.00 98.44 197 VAL A C 1
ATOM 1531 O O . VAL A 1 197 ? 7.755 -2.428 4.523 1.00 98.44 197 VAL A O 1
ATOM 1534 N N . LEU A 1 198 ? 5.980 -1.073 4.760 1.00 98.69 198 LEU A N 1
ATOM 1535 C CA . LEU A 1 198 ? 5.512 -1.679 6.004 1.00 98.69 198 LEU A CA 1
ATOM 1536 C C . LEU A 1 198 ? 5.125 -3.138 5.777 1.00 98.69 198 LEU A C 1
ATOM 1538 O O . LEU A 1 198 ? 5.625 -4.005 6.474 1.00 98.69 198 LEU A O 1
ATOM 1542 N N . VAL A 1 199 ? 4.289 -3.421 4.780 1.00 98.62 199 VAL A N 1
ATOM 1543 C CA . VAL A 1 199 ? 3.847 -4.785 4.474 1.00 98.62 199 VAL A CA 1
ATOM 1544 C C . VAL A 1 199 ? 5.013 -5.662 4.042 1.00 98.62 199 VAL A C 1
ATOM 1546 O O . VAL A 1 199 ? 5.092 -6.804 4.482 1.00 98.62 199 VAL A O 1
ATOM 1549 N N . LYS A 1 200 ? 5.956 -5.122 3.260 1.00 98.19 200 LYS A N 1
ATOM 1550 C CA . LYS A 1 200 ? 7.202 -5.830 2.963 1.00 98.19 200 LYS A CA 1
ATOM 1551 C C . LYS A 1 200 ? 7.970 -6.188 4.242 1.00 98.19 200 LYS A C 1
ATOM 1553 O O . LYS A 1 200 ? 8.383 -7.327 4.392 1.00 98.19 200 LYS A O 1
ATOM 1558 N N . HIS A 1 201 ? 8.123 -5.240 5.164 1.00 98.25 201 HIS A N 1
ATOM 1559 C CA . HIS A 1 201 ? 8.777 -5.481 6.450 1.00 98.25 201 HIS A CA 1
ATOM 1560 C C . HIS A 1 201 ? 8.037 -6.536 7.286 1.00 98.25 201 HIS A C 1
ATOM 1562 O O . HIS A 1 201 ? 8.676 -7.428 7.823 1.00 98.25 201 HIS A O 1
ATOM 1568 N N . LEU A 1 202 ? 6.703 -6.492 7.346 1.00 98.44 202 LEU A N 1
ATOM 1569 C CA . LEU A 1 202 ? 5.913 -7.507 8.049 1.00 98.44 202 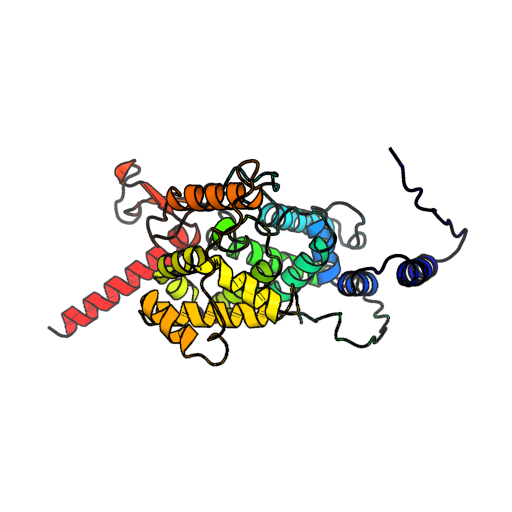LEU A CA 1
ATOM 1570 C C . LEU A 1 202 ? 6.062 -8.900 7.419 1.00 98.44 202 LEU A C 1
ATOM 1572 O O . LEU A 1 202 ? 6.055 -9.894 8.134 1.00 98.44 202 LEU A O 1
ATOM 1576 N N . GLU A 1 203 ? 6.188 -8.989 6.094 1.00 96.50 203 GLU A N 1
ATOM 1577 C CA . GLU A 1 203 ? 6.448 -10.257 5.405 1.00 96.50 203 GLU A CA 1
ATOM 1578 C C . GLU A 1 203 ? 7.859 -10.782 5.702 1.00 96.50 203 GLU A C 1
ATOM 1580 O O . GLU A 1 203 ? 8.005 -11.951 6.061 1.00 96.50 203 GLU A O 1
ATOM 1585 N N . ASP A 1 204 ? 8.874 -9.917 5.614 1.00 96.38 204 ASP A N 1
ATOM 1586 C CA . ASP A 1 204 ? 10.276 -10.268 5.865 1.00 96.38 204 ASP A CA 1
ATOM 1587 C C . ASP A 1 204 ? 10.495 -10.716 7.330 1.00 96.38 204 ASP A C 1
ATOM 1589 O O . ASP A 1 204 ? 11.162 -11.722 7.572 1.00 96.38 204 ASP A O 1
ATOM 1593 N N . GLU A 1 205 ? 9.863 -10.038 8.297 1.00 97.62 205 GLU A N 1
ATOM 1594 C CA . GLU A 1 205 ? 9.935 -10.353 9.738 1.00 97.62 205 GLU A CA 1
ATOM 1595 C C . GLU A 1 205 ? 8.898 -11.394 10.199 1.00 97.62 205 GLU A C 1
ATOM 1597 O O . GLU A 1 205 ? 8.821 -11.720 11.381 1.00 97.62 205 GLU A O 1
ATOM 1602 N N . ARG A 1 206 ? 8.081 -11.932 9.281 1.00 96.69 206 ARG A N 1
ATOM 1603 C CA . ARG A 1 206 ? 7.001 -12.902 9.566 1.00 96.69 206 ARG A CA 1
ATOM 1604 C C . ARG A 1 206 ? 5.921 -12.408 10.543 1.00 96.69 206 ARG A C 1
ATOM 1606 O O . ARG A 1 206 ? 5.226 -13.224 11.133 1.00 96.69 206 ARG A O 1
ATOM 1613 N N . LEU A 1 207 ? 5.710 -11.097 10.621 1.00 97.38 207 LEU A N 1
ATOM 1614 C CA . LEU A 1 207 ? 4.751 -10.423 11.507 1.00 97.38 207 LEU A CA 1
ATOM 1615 C C . LEU A 1 207 ? 3.341 -10.262 10.906 1.00 97.38 207 LEU A C 1
ATOM 1617 O O . LEU A 1 207 ? 2.519 -9.489 11.404 1.00 97.38 207 LEU A O 1
ATOM 1621 N N . LEU A 1 208 ? 3.037 -10.925 9.784 1.00 98.00 208 LEU A N 1
ATOM 1622 C CA . LEU A 1 208 ? 1.734 -10.787 9.118 1.00 98.00 208 LEU A CA 1
ATOM 1623 C C . LEU A 1 208 ? 0.575 -11.316 9.973 1.00 98.00 208 LEU A C 1
ATOM 1625 O O . LEU A 1 208 ? -0.531 -10.784 9.882 1.00 98.00 208 LEU A O 1
ATOM 1629 N N . ASN A 1 209 ? 0.802 -12.344 10.793 1.00 97.62 209 ASN A N 1
ATOM 1630 C CA . ASN A 1 209 ? -0.243 -12.908 11.648 1.00 97.62 209 ASN A CA 1
ATOM 1631 C C . ASN A 1 209 ? -0.535 -11.991 12.839 1.00 97.62 209 ASN A C 1
ATOM 1633 O O . ASN A 1 209 ? -1.695 -11.745 13.147 1.00 97.62 209 ASN A O 1
ATOM 1637 N N . GLU A 1 210 ? 0.504 -11.426 13.438 1.00 97.44 210 GLU A N 1
ATOM 1638 C CA . GLU A 1 210 ? 0.457 -10.450 14.522 1.00 97.44 210 GLU A CA 1
ATOM 1639 C C . GLU A 1 210 ? -0.211 -9.161 14.050 1.00 97.44 210 GLU A C 1
ATOM 1641 O O . GLU A 1 210 ? -1.094 -8.634 14.718 1.00 97.44 210 GLU A O 1
ATOM 1646 N N . PHE A 1 211 ? 0.123 -8.688 12.846 1.00 98.38 211 PHE A N 1
ATOM 1647 C CA . PHE A 1 211 ? -0.623 -7.603 12.218 1.00 98.38 211 PHE A CA 1
ATOM 1648 C C . PHE A 1 211 ? -2.100 -7.966 12.041 1.00 98.38 211 PHE A C 1
ATOM 1650 O O . PHE A 1 211 ? -2.972 -7.154 12.338 1.00 98.38 211 PHE A O 1
ATOM 1657 N N . THR A 1 212 ? -2.391 -9.177 11.556 1.00 98.31 212 THR A N 1
ATOM 1658 C CA . THR A 1 212 ? -3.766 -9.603 11.265 1.00 98.31 212 THR A CA 1
ATOM 1659 C C . THR A 1 212 ? -4.610 -9.741 12.535 1.00 98.31 212 THR A C 1
ATOM 1661 O O . THR A 1 212 ? -5.791 -9.399 12.498 1.00 98.31 212 THR A O 1
ATOM 1664 N N . SER A 1 213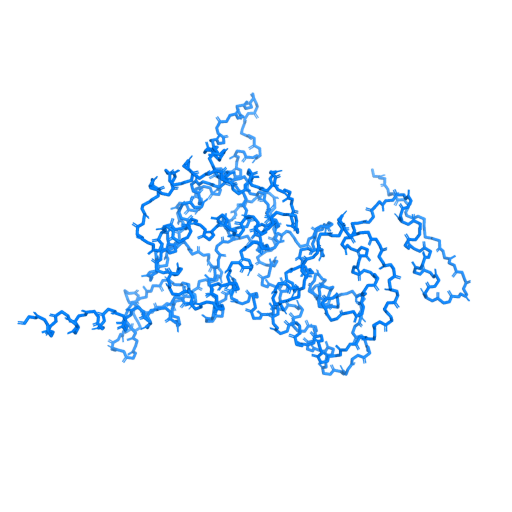 ? -4.029 -10.168 13.662 1.00 97.19 213 SER A N 1
ATOM 1665 C CA . SER A 1 213 ? -4.751 -10.319 14.932 1.00 97.19 213 SER A CA 1
ATOM 1666 C C . SER A 1 213 ? -5.201 -8.982 15.526 1.00 97.19 213 SER A C 1
ATOM 1668 O O . SER A 1 213 ? -6.293 -8.905 16.085 1.00 97.19 213 SER A O 1
ATOM 1670 N N . VAL A 1 214 ? -4.416 -7.916 15.344 1.00 98.12 214 VAL A N 1
ATOM 1671 C CA . VAL A 1 214 ? -4.736 -6.566 15.851 1.00 98.12 214 VAL A CA 1
ATOM 1672 C C . VAL A 1 214 ? -5.238 -5.609 14.768 1.00 98.12 214 VAL A C 1
ATOM 1674 O O . VAL A 1 214 ? -5.403 -4.409 14.998 1.00 98.12 214 VAL A O 1
ATOM 1677 N N . ARG A 1 215 ? -5.495 -6.126 13.561 1.00 98.19 215 ARG A N 1
ATOM 1678 C CA . ARG A 1 215 ? -5.783 -5.315 12.375 1.00 98.19 215 ARG A CA 1
ATOM 1679 C C . ARG A 1 215 ? -6.990 -4.398 12.552 1.00 98.19 215 ARG A C 1
ATOM 1681 O O . ARG A 1 215 ? -6.961 -3.278 12.051 1.00 98.19 215 ARG A O 1
ATOM 1688 N N . HIS A 1 216 ? -8.043 -4.848 13.235 1.00 97.81 216 HIS A N 1
ATOM 1689 C CA . HIS A 1 216 ? -9.253 -4.045 13.439 1.00 97.81 216 HIS A CA 1
ATOM 1690 C C . HIS A 1 216 ? -8.958 -2.813 14.301 1.00 97.81 216 HIS A C 1
ATOM 1692 O O . HIS A 1 216 ? -9.282 -1.705 13.885 1.00 97.81 216 HIS A O 1
ATOM 1698 N N . LEU A 1 217 ? -8.225 -2.986 15.408 1.00 98.44 217 LEU A N 1
ATOM 1699 C CA . LEU A 1 217 ? -7.780 -1.887 16.273 1.00 98.44 217 LEU A CA 1
ATOM 1700 C C . LEU A 1 217 ? -6.933 -0.878 15.493 1.00 98.44 217 LEU A C 1
ATOM 1702 O O . LEU A 1 217 ? -7.147 0.332 15.575 1.00 98.44 217 LEU A O 1
ATOM 1706 N N . PHE A 1 218 ? -6.000 -1.387 14.686 1.00 98.50 218 PHE A N 1
ATOM 1707 C CA . PHE A 1 218 ? -5.137 -0.555 13.860 1.00 98.50 218 PHE A CA 1
ATOM 1708 C C . PHE A 1 218 ? -5.928 0.232 12.801 1.00 98.50 218 PHE A C 1
ATOM 1710 O O . PHE A 1 218 ? -5.738 1.440 12.659 1.00 98.50 218 PHE A O 1
ATOM 1717 N N . GLU A 1 219 ? -6.835 -0.415 12.064 1.00 97.88 219 GLU A N 1
ATOM 1718 C CA . GLU A 1 219 ? -7.664 0.237 11.041 1.00 97.88 219 GLU A CA 1
ATOM 1719 C C . GLU A 1 219 ? -8.633 1.274 11.628 1.00 97.88 219 GLU A C 1
ATOM 1721 O O . GLU A 1 219 ? -8.801 2.353 11.042 1.00 97.88 219 GLU A O 1
ATOM 1726 N N . ASP A 1 220 ? -9.244 0.984 12.777 1.00 96.44 220 ASP A N 1
ATOM 1727 C CA . ASP A 1 220 ? -10.140 1.914 13.467 1.00 96.44 220 ASP A CA 1
ATOM 1728 C C . ASP A 1 220 ? -9.361 3.141 13.953 1.00 96.44 220 ASP A C 1
ATOM 1730 O O . ASP A 1 220 ? -9.734 4.277 13.642 1.00 96.44 220 ASP A O 1
ATOM 1734 N N . PHE A 1 221 ? -8.194 2.933 14.571 1.00 97.38 221 PHE A N 1
ATOM 1735 C CA . PHE A 1 221 ? -7.309 4.021 14.978 1.00 97.38 221 PHE A CA 1
ATOM 1736 C C . PHE A 1 221 ? -6.893 4.908 13.799 1.00 97.38 221 PHE A C 1
ATOM 1738 O O . PHE A 1 221 ? -6.952 6.140 13.890 1.00 97.38 221 PHE A O 1
ATOM 1745 N N . LEU A 1 222 ? -6.495 4.310 12.669 1.00 96.19 222 LEU A N 1
ATOM 1746 C CA . LEU A 1 222 ? -6.148 5.066 11.465 1.00 96.19 222 LEU A CA 1
ATOM 1747 C C . LEU A 1 222 ? -7.340 5.857 10.925 1.00 96.19 222 LEU A C 1
ATOM 1749 O O . LEU A 1 222 ? -7.163 6.985 10.465 1.00 96.19 222 LEU A O 1
ATOM 1753 N N . THR A 1 223 ? -8.543 5.286 10.974 1.00 93.81 223 THR A N 1
ATOM 1754 C CA . THR A 1 223 ? -9.772 5.920 10.482 1.00 93.81 223 THR A CA 1
ATOM 1755 C C . THR A 1 223 ? -10.162 7.125 11.335 1.00 93.81 223 THR A C 1
ATOM 1757 O O . THR A 1 223 ? -10.476 8.190 10.794 1.00 93.81 223 THR A O 1
ATOM 1760 N N . GLU A 1 224 ? -10.076 7.001 12.657 1.00 92.56 224 GLU A N 1
ATOM 1761 C CA . GLU A 1 224 ? -10.374 8.081 13.599 1.00 92.56 224 GLU A CA 1
ATOM 1762 C C . GLU A 1 224 ? -9.329 9.197 13.591 1.00 92.56 224 GLU A C 1
ATOM 1764 O O . GLU A 1 224 ? -9.648 10.358 13.861 1.00 92.56 224 GLU A O 1
ATOM 1769 N N . ASN A 1 225 ? -8.082 8.855 13.263 1.00 93.75 225 ASN A N 1
ATOM 1770 C CA . ASN A 1 225 ? -6.945 9.761 13.347 1.00 93.75 225 ASN A CA 1
ATOM 1771 C C . ASN A 1 225 ? -6.286 10.025 11.981 1.00 93.75 225 ASN A C 1
ATOM 1773 O O . ASN A 1 225 ? -5.107 10.376 11.902 1.00 93.75 225 ASN A O 1
ATOM 1777 N N . LYS A 1 226 ? -7.061 9.959 10.884 1.00 90.69 226 LYS A N 1
ATOM 1778 C CA . LYS A 1 226 ? -6.595 10.219 9.499 1.00 90.69 226 LYS A CA 1
ATOM 1779 C C . LYS A 1 226 ? -5.825 11.533 9.317 1.00 90.69 226 LYS A C 1
ATOM 1781 O O . LYS A 1 226 ? -5.050 11.677 8.368 1.00 90.69 226 LYS A O 1
ATOM 1786 N N . GLY A 1 227 ? -6.045 12.511 10.197 1.00 91.50 227 GLY A N 1
ATOM 1787 C CA . GLY A 1 227 ? -5.315 13.779 10.214 1.00 91.50 227 GLY A CA 1
ATOM 1788 C C . GLY A 1 227 ? -3.806 13.626 10.436 1.00 91.50 227 GLY A C 1
ATOM 1789 O O . GLY A 1 227 ? -3.045 14.421 9.885 1.00 91.50 227 GLY A O 1
ATOM 1790 N N . PHE A 1 228 ? -3.364 12.596 11.163 1.00 95.12 228 PHE A N 1
ATOM 1791 C CA . PHE A 1 228 ? -1.952 12.380 11.492 1.00 95.12 228 PHE A CA 1
ATOM 1792 C C . PHE A 1 228 ? -1.102 12.077 10.260 1.00 95.12 228 PHE A C 1
ATOM 1794 O O . PHE A 1 228 ? -0.052 12.687 10.075 1.00 95.12 228 PHE A O 1
ATOM 1801 N N . ILE A 1 229 ? -1.598 11.232 9.349 1.00 93.75 229 ILE A N 1
ATOM 1802 C CA . ILE A 1 229 ? -0.909 10.946 8.081 1.00 93.75 229 ILE A CA 1
ATOM 1803 C C . ILE A 1 229 ? -0.697 12.244 7.293 1.00 93.75 229 ILE A C 1
ATOM 1805 O O . ILE A 1 229 ? 0.404 12.501 6.812 1.00 93.75 229 ILE A O 1
ATOM 1809 N N . ASN A 1 230 ? -1.720 13.104 7.202 1.00 91.38 230 ASN A N 1
ATOM 1810 C CA . ASN A 1 230 ? -1.584 14.391 6.516 1.00 91.38 230 ASN A CA 1
ATOM 1811 C C . ASN A 1 230 ? -0.510 15.272 7.171 1.00 91.38 230 ASN A C 1
ATOM 1813 O O . ASN A 1 230 ? 0.341 15.797 6.457 1.00 91.38 230 ASN A O 1
ATOM 1817 N N . GLN A 1 231 ? -0.514 15.401 8.501 1.00 93.25 231 GLN A N 1
ATOM 1818 C CA . GLN A 1 231 ? 0.474 16.204 9.233 1.00 93.25 231 GLN A CA 1
ATOM 1819 C C . GLN A 1 231 ? 1.902 15.709 8.996 1.00 93.25 231 GLN A C 1
ATOM 1821 O O . GLN A 1 231 ? 2.768 16.505 8.637 1.00 93.25 231 GLN A O 1
ATOM 1826 N N . LEU A 1 232 ? 2.127 14.395 9.069 1.00 94.19 232 LEU A N 1
ATOM 1827 C CA . LEU A 1 232 ? 3.433 13.790 8.798 1.00 94.19 232 LEU A CA 1
ATOM 1828 C C . LEU A 1 232 ? 3.879 14.017 7.350 1.00 94.19 232 LEU A C 1
ATOM 1830 O O . LEU A 1 232 ? 5.030 14.375 7.105 1.00 94.19 232 LEU A O 1
ATOM 1834 N N . THR A 1 233 ? 2.975 13.868 6.378 1.00 91.50 233 THR A N 1
ATOM 1835 C CA . THR A 1 233 ? 3.309 14.133 4.967 1.00 91.50 233 THR A CA 1
ATOM 1836 C C . THR A 1 233 ? 3.585 15.610 4.685 1.00 91.50 233 THR A C 1
ATOM 1838 O O . THR A 1 233 ? 4.394 15.913 3.813 1.00 91.50 233 THR A O 1
ATOM 1841 N N . THR A 1 234 ? 2.963 16.533 5.423 1.00 91.62 234 THR A N 1
ATOM 1842 C CA . THR A 1 234 ? 3.269 17.969 5.339 1.00 91.62 234 THR A CA 1
ATOM 1843 C C . THR A 1 234 ? 4.626 18.277 5.970 1.00 91.62 234 THR A C 1
ATOM 1845 O O . THR A 1 234 ? 5.407 19.022 5.390 1.00 91.62 234 THR A O 1
ATOM 1848 N N . GLN A 1 235 ? 4.932 17.673 7.121 1.00 92.94 235 GLN A N 1
ATOM 1849 C CA . GLN A 1 235 ? 6.180 17.892 7.854 1.00 92.94 235 GLN A CA 1
ATOM 1850 C C . GLN A 1 235 ? 7.406 17.335 7.118 1.00 92.94 235 GLN A C 1
ATOM 1852 O O . GLN A 1 235 ? 8.417 18.022 6.994 1.00 92.94 235 GLN A O 1
ATOM 1857 N N . TYR A 1 236 ? 7.338 16.090 6.641 1.00 92.38 236 TYR A N 1
ATOM 1858 C CA . TYR A 1 236 ? 8.482 15.399 6.031 1.00 92.38 236 TYR A CA 1
ATOM 1859 C C . TYR A 1 236 ? 8.490 15.462 4.499 1.00 92.38 236 TYR A C 1
ATOM 1861 O O . TYR A 1 236 ? 9.495 15.140 3.864 1.00 92.38 236 TYR A O 1
ATOM 1869 N N . GLY A 1 237 ? 7.388 15.902 3.894 1.00 90.50 237 GLY A N 1
ATOM 1870 C CA . GLY A 1 237 ? 7.214 15.985 2.450 1.00 90.50 237 GLY A CA 1
ATOM 1871 C C . GLY A 1 237 ? 6.548 14.753 1.830 1.00 90.50 237 GLY A C 1
ATOM 1872 O O . GLY A 1 237 ? 6.370 13.700 2.444 1.00 90.50 237 GLY A O 1
ATOM 1873 N N . SER A 1 238 ? 6.164 14.903 0.562 1.00 89.00 238 SER A N 1
ATOM 1874 C CA . SER A 1 238 ? 5.440 13.882 -0.201 1.00 89.00 238 SER A CA 1
ATOM 1875 C C . SER A 1 238 ? 6.370 12.845 -0.851 1.00 89.00 238 SER A C 1
ATOM 1877 O O . SER A 1 238 ? 7.550 13.113 -1.083 1.00 89.00 238 SER A O 1
ATOM 1879 N N . MET A 1 239 ? 5.817 11.687 -1.224 1.00 90.69 239 MET A N 1
ATOM 1880 C CA . MET A 1 239 ? 6.486 10.628 -1.989 1.00 90.69 239 MET A CA 1
ATOM 1881 C C . MET A 1 239 ? 7.755 10.117 -1.287 1.00 90.69 239 MET A C 1
ATOM 1883 O O . MET A 1 239 ? 7.726 9.786 -0.100 1.00 90.69 239 MET A O 1
ATOM 1887 N N . THR A 1 240 ? 8.876 10.063 -2.006 1.00 90.69 240 THR A N 1
ATOM 1888 C CA . THR A 1 240 ? 10.174 9.562 -1.538 1.00 90.69 240 THR A CA 1
ATOM 1889 C C . THR A 1 240 ? 10.731 10.319 -0.332 1.00 90.69 240 THR A C 1
ATOM 1891 O O . THR A 1 240 ? 11.579 9.777 0.375 1.00 90.69 240 THR A O 1
ATOM 1894 N N . LYS A 1 241 ? 10.237 11.535 -0.061 1.00 90.88 241 LYS A N 1
ATOM 1895 C CA . LYS A 1 241 ? 10.712 12.396 1.030 1.00 90.88 241 LYS A CA 1
ATOM 1896 C C . LYS A 1 241 ? 10.247 11.935 2.411 1.00 90.88 241 LYS A C 1
ATOM 1898 O O . LYS A 1 241 ? 11.048 11.956 3.339 1.00 90.88 241 LYS A O 1
ATOM 1903 N N . GLY A 1 242 ? 8.983 11.518 2.528 1.00 93.50 242 GLY A N 1
ATOM 1904 C CA . GLY A 1 242 ? 8.335 11.262 3.820 1.00 93.50 242 GLY A CA 1
ATOM 1905 C C . GLY A 1 242 ? 7.865 9.826 4.063 1.00 93.50 242 GLY A C 1
ATOM 1906 O O . GLY A 1 242 ? 7.425 9.518 5.169 1.00 93.50 242 GLY A O 1
ATOM 1907 N N . TYR A 1 243 ? 7.926 8.928 3.069 1.00 96.44 243 TYR A N 1
ATOM 1908 C CA . TYR A 1 243 ? 7.343 7.583 3.217 1.00 96.44 243 TYR A CA 1
ATOM 1909 C C . TYR A 1 243 ? 8.014 6.739 4.311 1.00 96.44 243 TYR A C 1
ATOM 1911 O O . TYR A 1 243 ? 7.336 5.934 4.943 1.00 96.44 243 TYR A O 1
ATOM 1919 N N . ARG A 1 244 ? 9.322 6.919 4.564 1.00 96.25 244 ARG A N 1
ATOM 1920 C CA . ARG A 1 244 ? 10.033 6.185 5.628 1.00 96.25 244 ARG A CA 1
ATOM 1921 C C . ARG A 1 244 ? 9.571 6.634 7.006 1.00 96.25 244 ARG A C 1
ATOM 1923 O O . ARG A 1 244 ? 9.237 5.801 7.833 1.00 96.25 244 ARG A O 1
ATOM 1930 N N . GLN A 1 245 ? 9.468 7.943 7.218 1.00 96.94 245 GLN A N 1
ATOM 1931 C CA . GLN A 1 245 ? 8.993 8.519 8.473 1.00 96.94 245 GLN A CA 1
ATOM 1932 C C . GLN A 1 245 ? 7.537 8.133 8.733 1.00 96.94 245 GLN A C 1
ATOM 1934 O O . GLN A 1 245 ? 7.180 7.821 9.866 1.00 96.94 245 GLN A O 1
ATOM 1939 N N . LEU A 1 246 ? 6.714 8.092 7.680 1.00 97.81 246 LEU A N 1
ATOM 1940 C CA . LEU A 1 246 ? 5.352 7.584 7.776 1.00 97.81 246 LEU A CA 1
ATOM 1941 C C . LEU A 1 246 ? 5.328 6.082 8.107 1.00 97.81 246 LEU A C 1
ATOM 1943 O O . LEU A 1 246 ? 4.563 5.678 8.973 1.00 97.81 246 LEU A O 1
ATOM 1947 N N . LYS A 1 247 ? 6.187 5.259 7.489 1.00 97.94 247 LYS A N 1
ATOM 1948 C CA . LYS A 1 247 ? 6.332 3.832 7.829 1.00 97.94 247 LYS A CA 1
ATOM 1949 C C . LYS A 1 247 ? 6.750 3.629 9.289 1.00 97.94 247 LYS A C 1
ATOM 1951 O O . LYS A 1 247 ? 6.174 2.774 9.950 1.00 97.94 247 LYS A O 1
ATOM 1956 N N . ASP A 1 248 ? 7.691 4.418 9.805 1.00 98.31 248 ASP A N 1
ATOM 1957 C CA . ASP A 1 248 ? 8.116 4.338 11.210 1.00 98.31 248 ASP A CA 1
ATOM 1958 C C . ASP A 1 248 ? 6.978 4.681 12.173 1.00 98.31 248 ASP A C 1
ATOM 1960 O O . ASP A 1 248 ? 6.826 4.037 13.206 1.00 98.31 248 ASP A O 1
ATOM 1964 N N . TYR A 1 249 ? 6.173 5.691 11.838 1.00 98.38 249 TYR A N 1
ATOM 1965 C CA . TYR A 1 249 ? 4.982 6.048 12.605 1.00 98.38 249 TYR A CA 1
ATOM 1966 C C . TYR A 1 249 ? 3.958 4.908 12.610 1.00 98.38 249 TYR A C 1
ATOM 1968 O O . TYR A 1 249 ? 3.466 4.521 13.667 1.00 98.38 249 TYR A O 1
ATOM 1976 N N . LEU A 1 250 ? 3.669 4.337 11.438 1.00 98.44 250 LEU A N 1
ATOM 1977 C CA . LEU A 1 250 ? 2.721 3.232 11.314 1.00 98.44 250 LEU A CA 1
ATOM 1978 C C . LEU A 1 250 ? 3.193 1.998 12.090 1.00 98.44 250 LEU A C 1
ATOM 1980 O O . LEU A 1 250 ? 2.386 1.362 12.758 1.00 98.44 250 LEU A O 1
ATOM 1984 N N . LEU A 1 251 ? 4.490 1.685 12.032 1.00 98.56 251 LEU A N 1
ATOM 1985 C CA . LEU A 1 251 ? 5.080 0.574 12.775 1.00 98.56 2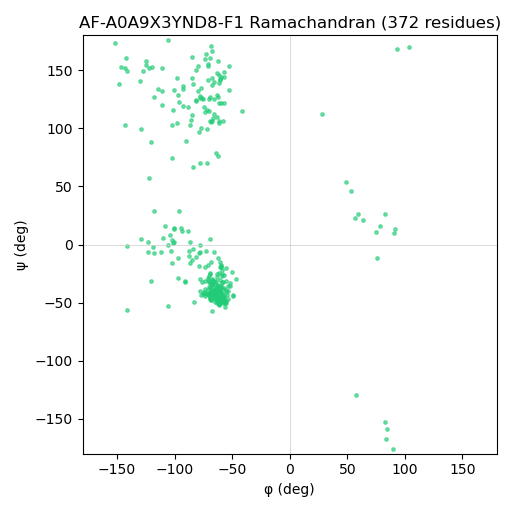51 LEU A CA 1
ATOM 1986 C C . LEU A 1 251 ? 5.057 0.824 14.289 1.00 98.56 251 LEU A C 1
ATOM 1988 O O . LEU A 1 251 ? 4.747 -0.090 15.042 1.00 98.56 251 LEU A O 1
ATOM 1992 N N . PHE A 1 252 ? 5.329 2.056 14.734 1.00 98.56 252 PHE A N 1
ATOM 1993 C CA . PHE A 1 252 ? 5.216 2.443 16.143 1.00 98.56 252 PHE A CA 1
ATOM 1994 C C . PHE A 1 252 ? 3.798 2.201 16.676 1.00 98.56 252 PHE A C 1
ATOM 1996 O O . PHE A 1 252 ? 3.627 1.517 17.679 1.00 98.56 252 PHE A O 1
ATOM 2003 N N . VAL A 1 253 ? 2.782 2.694 15.961 1.00 98.56 253 VAL A N 1
ATOM 2004 C CA . VAL A 1 253 ? 1.370 2.500 16.325 1.00 98.56 253 VAL A CA 1
ATOM 2005 C C . VAL A 1 253 ? 0.987 1.018 16.308 1.00 98.56 253 VAL A C 1
ATOM 2007 O O . VAL A 1 253 ? 0.350 0.537 17.240 1.00 98.56 253 VAL A O 1
ATOM 2010 N N . LEU A 1 254 ? 1.386 0.283 15.268 1.00 98.69 254 LEU A N 1
ATOM 2011 C CA . LEU A 1 254 ? 1.086 -1.142 15.149 1.00 98.69 254 LEU A CA 1
ATOM 2012 C C . LEU A 1 254 ? 1.688 -1.951 16.305 1.00 98.69 254 LEU A C 1
ATOM 2014 O O . LEU A 1 254 ? 1.002 -2.791 16.878 1.00 98.69 254 LEU A O 1
ATOM 2018 N N . ASN A 1 255 ? 2.943 -1.684 16.667 1.00 98.50 255 ASN A N 1
ATOM 2019 C CA . ASN A 1 255 ? 3.624 -2.413 17.734 1.00 98.50 255 ASN A CA 1
ATOM 2020 C C . ASN A 1 255 ? 2.951 -2.221 19.096 1.00 98.50 255 ASN A C 1
ATOM 2022 O O . ASN A 1 255 ? 2.882 -3.176 19.861 1.00 98.50 255 ASN A O 1
ATOM 2026 N N . LEU A 1 256 ? 2.409 -1.034 19.379 1.00 98.56 256 LEU A N 1
ATOM 2027 C CA . LEU A 1 256 ? 1.636 -0.800 20.601 1.00 98.56 256 LEU A CA 1
ATOM 2028 C C . LEU A 1 256 ? 0.365 -1.660 20.634 1.00 98.56 256 LEU A C 1
ATOM 2030 O O . LEU A 1 256 ? 0.083 -2.304 21.639 1.00 98.56 256 LEU A O 1
ATOM 2034 N N . PHE A 1 257 ? -0.359 -1.765 19.516 1.00 98.56 257 PHE A N 1
ATOM 2035 C CA . PHE A 1 257 ? -1.512 -2.668 19.442 1.00 98.56 257 PHE A CA 1
ATOM 2036 C C . PHE A 1 257 ? -1.117 -4.140 19.586 1.00 98.56 257 PHE A C 1
ATOM 2038 O O . PHE A 1 257 ? -1.797 -4.87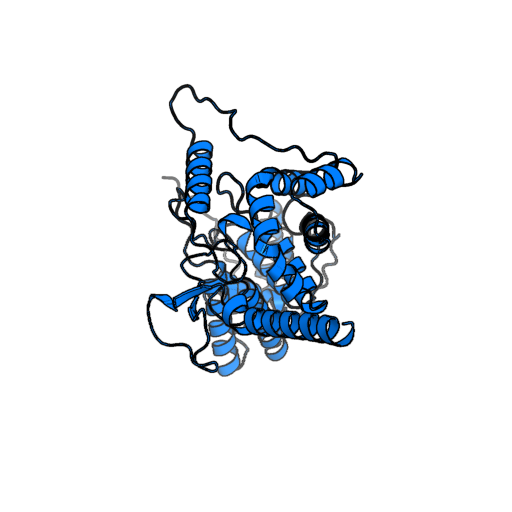9 20.292 1.00 98.56 257 PHE A O 1
ATOM 2045 N N . ILE A 1 258 ? -0.005 -4.567 18.978 1.00 97.44 258 ILE A N 1
ATOM 2046 C CA . ILE A 1 258 ? 0.535 -5.928 19.155 1.00 97.44 258 ILE A CA 1
ATOM 2047 C C . ILE A 1 258 ? 0.875 -6.198 20.631 1.00 97.44 258 ILE A C 1
ATOM 2049 O O . ILE A 1 258 ? 0.679 -7.310 21.112 1.00 97.44 258 ILE A O 1
ATOM 2053 N N . GLN A 1 259 ? 1.334 -5.181 21.363 1.00 97.38 259 GLN A N 1
ATOM 2054 C CA . GLN A 1 259 ? 1.617 -5.246 22.802 1.00 97.38 259 GLN A CA 1
ATOM 2055 C C . GLN A 1 259 ? 0.359 -5.164 23.684 1.00 97.38 259 GLN A C 1
ATOM 2057 O O . GLN A 1 259 ? 0.468 -5.252 24.905 1.00 97.38 259 GLN A O 1
ATOM 2062 N N . GLY A 1 260 ? -0.829 -5.034 23.089 1.00 97.38 260 GLY A N 1
ATOM 2063 C CA . GLY A 1 260 ? -2.105 -5.011 23.801 1.00 97.38 260 GLY A CA 1
ATOM 2064 C C . GLY A 1 260 ? -2.579 -3.622 24.228 1.00 97.38 260 GLY A C 1
ATOM 2065 O O . GLY A 1 260 ? -3.558 -3.536 24.963 1.00 97.38 260 GLY A O 1
ATOM 2066 N N . SER A 1 261 ? -1.933 -2.542 23.772 1.00 98.12 261 SER A N 1
ATOM 2067 C CA . SER A 1 261 ? -2.391 -1.181 24.059 1.00 98.12 261 SER A CA 1
ATOM 2068 C C . SER A 1 261 ? -3.745 -0.885 23.411 1.00 98.12 261 SER A C 1
ATOM 2070 O O . SER A 1 261 ? -4.008 -1.219 22.255 1.00 98.12 261 SER A O 1
ATOM 2072 N N . SER A 1 262 ? -4.591 -0.180 24.148 1.00 97.62 262 SER A N 1
ATOM 2073 C CA . SER A 1 262 ? -5.821 0.450 23.682 1.00 97.62 262 SER A CA 1
ATOM 2074 C C . SER A 1 262 ? -5.542 1.685 22.816 1.00 97.62 262 SER A C 1
ATOM 2076 O O . SER A 1 262 ? -4.462 2.276 22.845 1.00 97.62 262 SER A O 1
ATOM 2078 N N . GLY A 1 263 ? -6.551 2.145 22.069 1.00 96.38 263 GLY A N 1
ATOM 2079 C CA . GLY A 1 263 ? -6.423 3.355 21.248 1.00 96.38 263 GLY A CA 1
ATOM 2080 C C . GLY A 1 263 ? -6.072 4.618 22.050 1.00 96.38 263 GLY A C 1
ATOM 2081 O O . GLY A 1 263 ? -5.357 5.478 21.539 1.00 96.38 263 GLY A O 1
ATOM 2082 N N . SER A 1 264 ? -6.526 4.727 23.304 1.00 96.38 264 SER A N 1
ATOM 2083 C CA . SER A 1 264 ? -6.171 5.830 24.209 1.00 96.38 264 SER A CA 1
ATOM 2084 C C . SER A 1 264 ? -4.711 5.778 24.648 1.00 96.38 264 SER A C 1
ATOM 2086 O O . SER A 1 264 ? -4.037 6.803 24.590 1.00 96.38 264 SER A O 1
ATOM 2088 N N . GLU A 1 265 ? -4.201 4.598 25.002 1.00 98.00 265 GLU A N 1
ATOM 2089 C CA . GLU A 1 265 ? -2.790 4.418 25.379 1.00 98.00 265 GLU A CA 1
ATOM 2090 C C . GLU A 1 265 ? -1.861 4.691 24.190 1.00 98.00 265 GLU A C 1
ATOM 2092 O O . GLU A 1 265 ? -0.792 5.273 24.350 1.00 98.00 265 GLU A O 1
ATOM 2097 N N . VAL A 1 266 ? -2.291 4.364 22.965 1.00 98.12 266 VAL A N 1
ATOM 2098 C CA . VAL A 1 266 ? -1.556 4.746 21.750 1.00 98.12 266 VAL A CA 1
ATOM 2099 C C . VAL A 1 266 ? -1.480 6.268 21.595 1.00 98.12 266 VAL A C 1
ATOM 2101 O O . VAL A 1 266 ? -0.420 6.794 21.256 1.00 98.12 266 VAL A O 1
ATOM 2104 N N . LEU A 1 267 ? -2.576 6.998 21.832 1.00 97.06 267 LEU A N 1
ATOM 2105 C CA . LEU A 1 267 ? -2.564 8.467 21.781 1.00 97.06 267 LEU A CA 1
ATOM 2106 C C . LEU A 1 267 ? -1.652 9.064 22.856 1.00 97.06 267 LEU A C 1
ATOM 2108 O O . LEU A 1 267 ? -0.905 9.998 22.564 1.00 97.06 267 LEU A O 1
ATOM 2112 N N . GLU A 1 268 ? -1.679 8.508 24.065 1.00 96.75 268 GLU A N 1
ATOM 2113 C CA . GLU A 1 268 ? -0.794 8.913 25.155 1.00 96.75 268 GLU A CA 1
ATOM 2114 C C . GLU A 1 268 ? 0.679 8.677 24.787 1.00 96.75 268 GLU A C 1
ATOM 2116 O O . GLU A 1 268 ? 1.481 9.612 24.826 1.00 96.75 268 GLU A O 1
ATOM 2121 N N . ALA A 1 269 ? 1.025 7.485 24.297 1.00 97.56 269 ALA A N 1
ATOM 2122 C CA . ALA A 1 269 ? 2.378 7.158 23.850 1.00 97.56 269 ALA A CA 1
ATOM 2123 C C . ALA A 1 269 ? 2.864 8.073 22.709 1.00 97.56 269 ALA A C 1
ATOM 2125 O O . ALA A 1 269 ? 4.035 8.456 22.670 1.00 97.56 269 ALA A O 1
ATOM 2126 N N . LEU A 1 270 ? 1.977 8.470 21.788 1.00 97.25 270 LEU A N 1
ATOM 2127 C CA . LEU A 1 270 ? 2.300 9.457 20.753 1.00 97.25 270 LEU A CA 1
ATOM 2128 C C . LEU A 1 270 ? 2.571 10.843 21.351 1.00 97.25 270 LEU A C 1
ATOM 2130 O O . LEU A 1 270 ? 3.498 11.514 20.898 1.00 97.25 270 LEU A O 1
ATOM 2134 N N . SER A 1 271 ? 1.799 11.258 22.359 1.00 95.25 271 SER A N 1
ATOM 2135 C CA . SER A 1 271 ? 1.966 12.552 23.035 1.00 95.25 271 SER A CA 1
ATOM 2136 C C . SER A 1 271 ? 3.269 12.652 23.833 1.00 95.25 271 SER A C 1
ATOM 2138 O O . SER A 1 271 ? 3.855 13.726 23.902 1.00 95.25 271 SER A O 1
ATOM 2140 N N . LEU A 1 272 ? 3.754 11.526 24.367 1.00 96.31 272 LEU A N 1
ATOM 2141 C CA . LEU A 1 272 ? 5.019 11.429 25.103 1.00 96.31 272 LEU A CA 1
ATOM 2142 C C . LEU A 1 272 ? 6.235 11.225 24.188 1.00 96.31 272 LEU A C 1
ATOM 2144 O O . LEU A 1 272 ? 7.378 11.338 24.624 1.00 96.31 272 LEU A O 1
ATOM 2148 N N . SER A 1 273 ? 6.015 10.898 22.914 1.00 95.88 273 SER A N 1
ATOM 2149 C CA . SER A 1 273 ? 7.096 10.674 21.961 1.00 95.88 273 SER A CA 1
ATOM 2150 C C . SER A 1 273 ? 7.623 11.993 21.407 1.00 95.88 273 SER A C 1
ATOM 2152 O O . SER A 1 273 ? 6.901 12.706 20.708 1.00 95.88 273 SER A O 1
ATOM 2154 N N . ASP A 1 274 ? 8.923 12.253 21.555 1.00 93.94 274 ASP A N 1
ATOM 2155 C CA . ASP A 1 274 ? 9.575 13.437 20.974 1.00 93.94 274 ASP A CA 1
ATOM 2156 C C . ASP A 1 274 ? 9.299 13.614 19.473 1.00 93.94 274 ASP A C 1
ATOM 2158 O O . ASP A 1 274 ? 9.189 14.738 18.970 1.00 93.94 274 ASP A O 1
ATOM 2162 N N . LYS A 1 275 ? 9.157 12.494 18.753 1.00 94.06 275 LYS A N 1
ATOM 2163 C CA . LYS A 1 275 ? 8.926 12.459 17.305 1.00 94.06 275 LYS A CA 1
ATOM 2164 C C . LYS A 1 275 ? 7.476 12.779 16.926 1.00 94.06 275 LYS A C 1
ATOM 2166 O O . LYS A 1 275 ? 7.255 13.308 15.836 1.00 94.06 275 LYS A O 1
ATOM 2171 N N . TYR A 1 276 ? 6.503 12.462 17.786 1.00 96.19 276 TYR A N 1
ATOM 2172 C CA . TYR A 1 276 ? 5.073 12.472 17.444 1.00 96.19 276 TYR A CA 1
ATOM 2173 C C . TYR A 1 276 ? 4.203 13.377 18.324 1.00 96.19 276 TYR A C 1
ATOM 2175 O O . TYR A 1 276 ? 3.054 13.619 17.966 1.00 96.19 276 TYR A O 1
ATOM 2183 N N . GLN A 1 277 ? 4.749 13.970 19.386 1.00 92.81 277 GLN A N 1
ATOM 2184 C CA . GLN A 1 277 ? 4.032 14.844 20.326 1.00 92.81 277 GLN A CA 1
ATOM 2185 C C . GLN A 1 277 ? 3.318 16.044 19.677 1.00 92.81 277 GLN A C 1
ATOM 2187 O O . GLN A 1 277 ? 2.390 16.611 20.243 1.00 92.81 277 GLN A O 1
ATOM 2192 N N . LYS A 1 278 ? 3.727 16.439 18.463 1.00 92.56 278 LYS A N 1
ATOM 2193 C CA . LYS A 1 278 ? 3.114 17.541 17.697 1.00 92.56 278 LYS A CA 1
ATOM 2194 C C . LYS A 1 278 ? 1.877 17.124 16.895 1.00 92.56 278 LYS A C 1
ATOM 2196 O O . LYS A 1 278 ? 1.283 17.971 16.230 1.00 92.56 278 LYS A O 1
ATOM 2201 N N . LEU A 1 279 ? 1.516 15.841 16.893 1.00 93.06 279 LEU A N 1
ATOM 2202 C CA . LEU A 1 279 ? 0.354 15.343 16.167 1.00 93.06 279 LEU A CA 1
ATOM 2203 C C . LEU A 1 279 ? -0.934 15.733 16.893 1.00 93.06 279 LEU A C 1
ATOM 2205 O O . LEU A 1 279 ? -1.189 15.306 18.013 1.00 93.06 279 LEU A O 1
ATOM 2209 N N . VAL A 1 280 ? -1.783 16.513 16.223 1.00 88.75 280 VAL A N 1
ATOM 2210 C CA . VAL A 1 280 ? -3.046 17.002 16.799 1.00 88.75 280 VAL A CA 1
ATOM 2211 C C . VAL A 1 280 ? -4.233 16.347 16.109 1.00 88.75 280 VAL A C 1
ATOM 2213 O O . VAL A 1 280 ? -4.294 16.292 14.878 1.00 88.75 280 VAL A O 1
ATOM 2216 N N . LYS A 1 281 ? -5.202 15.833 16.874 1.00 81.88 281 LYS A N 1
ATOM 2217 C CA . LYS A 1 281 ? -6.410 15.238 16.288 1.00 81.88 281 LYS A CA 1
ATOM 2218 C C . LYS A 1 281 ? -7.216 16.338 15.592 1.00 81.88 281 LYS A C 1
ATOM 2220 O O . LYS A 1 281 ? -7.785 17.217 16.230 1.00 81.88 281 LYS A O 1
ATOM 2225 N N . TYR A 1 282 ? -7.232 16.311 14.262 1.00 68.75 282 TYR A N 1
ATOM 2226 C CA . TYR A 1 282 ? -7.939 17.307 13.460 1.00 68.75 282 TYR A CA 1
ATOM 2227 C C . TYR A 1 282 ? -9.431 16.974 13.373 1.00 68.75 282 TYR A C 1
ATOM 2229 O O . TYR A 1 282 ? -9.795 15.903 12.883 1.00 68.75 282 TYR A O 1
ATOM 2237 N N . SER A 1 283 ? -10.291 17.914 13.771 1.00 60.47 283 SER A N 1
ATOM 2238 C CA . SER A 1 283 ? -11.723 17.859 13.473 1.00 60.47 283 SER A CA 1
ATOM 2239 C C . SER A 1 283 ? -12.007 18.636 12.179 1.00 60.47 283 SER A C 1
ATOM 2241 O O . SER A 1 283 ? -11.770 19.842 12.133 1.00 60.47 283 SER A O 1
ATOM 2243 N N . PRO A 1 284 ? -12.532 17.999 11.115 1.00 57.06 284 PRO A N 1
ATOM 2244 C CA . PRO A 1 284 ? -12.861 18.672 9.852 1.00 57.06 284 PRO A CA 1
ATOM 2245 C C . PRO A 1 284 ? -14.057 19.640 9.936 1.00 57.06 284 PRO A C 1
ATOM 2247 O O . PRO A 1 284 ? -14.463 20.210 8.921 1.00 57.06 284 PRO A O 1
ATOM 2250 N N . VAL A 1 285 ? -14.618 19.850 11.128 1.00 49.78 285 VAL A N 1
ATOM 2251 C CA . VAL A 1 285 ? -15.769 20.722 11.386 1.00 49.78 285 VAL A CA 1
ATOM 2252 C C . VAL A 1 285 ? -15.313 22.175 11.551 1.00 49.78 285 VAL A C 1
ATOM 2254 O O . VAL A 1 285 ? -15.400 22.708 12.644 1.00 49.78 285 VAL A O 1
ATOM 2257 N N . LEU A 1 286 ? -14.798 22.834 10.505 1.00 50.94 286 LEU A N 1
ATOM 2258 C CA . LEU A 1 286 ? -14.528 24.287 10.585 1.00 50.94 286 LEU A CA 1
ATOM 2259 C C . LEU A 1 286 ? -14.828 25.107 9.321 1.00 50.94 286 LEU A C 1
ATOM 2261 O O . LEU A 1 286 ? -14.713 26.325 9.358 1.00 50.94 286 LEU A O 1
ATOM 2265 N N . ALA A 1 287 ? -15.274 24.509 8.214 1.00 50.44 287 ALA A N 1
ATOM 2266 C CA . ALA A 1 287 ? -15.695 25.293 7.049 1.00 50.44 287 ALA A CA 1
ATOM 2267 C C . ALA A 1 287 ? -17.226 25.378 6.978 1.00 50.44 287 ALA A C 1
ATOM 2269 O O . ALA A 1 287 ? -17.848 24.709 6.148 1.00 50.44 287 ALA A O 1
ATOM 2270 N N . GLN A 1 288 ? -17.836 26.186 7.853 1.00 52.97 288 GLN A N 1
ATOM 2271 C CA . GLN A 1 288 ? -19.172 26.716 7.574 1.00 52.97 288 GLN A CA 1
ATOM 2272 C C . GLN A 1 288 ? -19.042 27.598 6.330 1.00 52.97 288 GLN A C 1
ATOM 2274 O O . GLN A 1 288 ? -18.374 28.627 6.353 1.00 52.97 288 GLN A O 1
ATOM 2279 N N . SER A 1 289 ? -19.602 27.149 5.210 1.00 56.25 289 SER A N 1
ATOM 2280 C CA . SER A 1 289 ? -19.728 27.991 4.024 1.00 56.25 289 SER A CA 1
ATOM 2281 C C . SER A 1 289 ? -21.098 28.655 4.076 1.00 56.25 289 SER A C 1
ATOM 2283 O O . SER A 1 289 ? -22.086 27.982 4.368 1.00 56.25 289 SER A O 1
ATOM 2285 N N . ALA A 1 290 ? -21.163 29.954 3.775 1.00 60.59 290 ALA A N 1
ATOM 2286 C CA . ALA A 1 290 ? -22.422 30.698 3.726 1.00 60.59 290 ALA A CA 1
ATOM 2287 C C . ALA A 1 290 ? -23.422 30.121 2.695 1.00 60.59 290 ALA A C 1
ATOM 2289 O O . ALA A 1 290 ? -24.618 30.347 2.820 1.00 60.59 290 ALA A O 1
ATOM 2290 N N . ASN A 1 291 ? -22.947 29.320 1.726 1.00 64.69 291 ASN A N 1
ATOM 2291 C CA . ASN A 1 291 ? -23.723 28.775 0.606 1.00 64.69 291 ASN A CA 1
ATOM 2292 C C . ASN A 1 291 ? -23.687 27.230 0.559 1.00 64.69 291 ASN A C 1
ATOM 2294 O O . ASN A 1 291 ? -23.285 26.623 -0.436 1.00 64.69 291 ASN A O 1
ATOM 2298 N N . GLY A 1 292 ? -24.106 26.572 1.645 1.00 74.81 292 GLY A N 1
ATOM 2299 C CA . GLY A 1 292 ? -24.291 25.114 1.700 1.00 74.81 292 GLY A CA 1
ATOM 2300 C C . GLY A 1 292 ? -23.018 24.301 1.980 1.00 74.81 292 GLY A C 1
ATOM 2301 O O . GLY A 1 292 ? -21.986 24.823 2.404 1.00 74.81 292 GLY A O 1
ATOM 2302 N N . PHE A 1 293 ? -23.084 22.979 1.788 1.00 79.00 293 PHE A N 1
ATOM 2303 C CA . PHE A 1 293 ? -21.979 22.077 2.134 1.00 79.00 293 PHE A CA 1
ATOM 2304 C C . PHE A 1 293 ? -20.829 22.129 1.114 1.00 79.00 293 PHE A C 1
ATOM 2306 O O . PHE A 1 293 ? -21.012 21.871 -0.081 1.00 79.00 293 PHE A O 1
ATOM 2313 N N . SER A 1 294 ? -19.603 22.371 1.594 1.00 84.06 294 SER A N 1
ATOM 2314 C CA . SER A 1 294 ? -18.401 22.366 0.749 1.00 84.06 294 SER A CA 1
ATOM 2315 C C . SER A 1 294 ? -18.142 20.988 0.116 1.00 84.06 294 SER A C 1
ATOM 2317 O O . SER A 1 294 ? -18.594 19.948 0.605 1.00 84.06 294 SER A O 1
ATOM 2319 N N . LYS A 1 295 ? -17.391 20.943 -0.997 1.00 83.56 295 LYS A N 1
ATOM 2320 C CA . LYS A 1 295 ? -16.989 19.670 -1.632 1.00 83.56 295 LYS A CA 1
ATOM 2321 C C . LYS A 1 295 ? -16.222 18.778 -0.647 1.00 83.56 295 LYS A C 1
ATOM 2323 O O . LYS A 1 295 ? -16.551 17.605 -0.523 1.00 83.56 295 LYS A O 1
ATOM 2328 N N . SER A 1 296 ? -15.264 19.343 0.087 1.00 83.44 296 SER A N 1
ATOM 2329 C CA . SER A 1 296 ? -14.465 18.617 1.082 1.00 83.44 296 SER A CA 1
ATOM 2330 C C . SER A 1 296 ? -15.316 18.037 2.211 1.00 83.44 296 SER A C 1
ATOM 2332 O O . SER A 1 296 ? -15.104 16.890 2.593 1.00 83.44 296 SER A O 1
ATOM 2334 N N . LEU A 1 297 ? -16.306 18.792 2.704 1.00 85.56 297 LEU A N 1
ATOM 2335 C CA . LEU A 1 297 ? -17.215 18.324 3.751 1.00 85.56 297 LEU A CA 1
ATOM 2336 C C . LEU A 1 297 ? -18.103 17.176 3.258 1.00 85.56 297 LEU A C 1
ATOM 2338 O O . LEU A 1 297 ? -18.247 16.176 3.955 1.00 85.56 297 LEU A O 1
ATOM 2342 N N . ARG A 1 298 ? -18.644 17.279 2.035 1.00 88.19 298 ARG A N 1
ATOM 2343 C CA . ARG A 1 298 ? -19.440 16.205 1.416 1.00 88.19 298 ARG A CA 1
ATOM 2344 C C . ARG A 1 298 ? -18.635 14.919 1.243 1.00 88.19 298 ARG A C 1
ATOM 2346 O O . ARG A 1 298 ? -19.129 13.848 1.568 1.00 88.19 298 ARG A O 1
ATOM 2353 N N . GLN A 1 299 ? -17.395 15.026 0.763 1.00 89.69 299 GLN A N 1
ATOM 2354 C CA . GLN A 1 299 ? -16.509 13.869 0.594 1.00 89.69 299 GLN A CA 1
ATOM 2355 C C . GLN A 1 299 ? -16.137 13.235 1.935 1.00 89.69 299 GLN A C 1
ATOM 2357 O O . GLN A 1 299 ? -16.162 12.014 2.060 1.00 89.69 299 GLN A O 1
ATOM 2362 N N . TRP A 1 300 ? -15.858 14.059 2.946 1.00 90.25 300 TRP A N 1
ATOM 2363 C CA . TRP A 1 300 ? -15.603 13.566 4.294 1.00 90.25 300 TRP A CA 1
ATOM 2364 C C . TRP A 1 300 ? -16.796 12.825 4.883 1.00 90.25 300 TRP A C 1
ATOM 2366 O O . TRP A 1 300 ? -16.641 11.703 5.360 1.00 90.25 300 TRP A O 1
ATOM 2376 N N . LYS A 1 301 ? -17.986 13.431 4.818 1.00 90.50 301 LYS A N 1
ATOM 2377 C CA . LYS A 1 301 ? -19.205 12.832 5.360 1.00 90.50 301 LYS A CA 1
ATOM 2378 C C . LYS A 1 301 ? -19.520 11.512 4.660 1.00 90.50 301 LYS A C 1
ATOM 2380 O O . LYS A 1 301 ? -19.750 10.522 5.342 1.00 90.50 301 LYS A O 1
ATOM 2385 N N . PHE A 1 302 ? -19.424 11.478 3.328 1.00 93.06 302 PHE A N 1
ATOM 2386 C CA . PHE A 1 302 ? -19.613 10.254 2.554 1.00 93.06 302 PHE A CA 1
ATOM 2387 C C . PHE A 1 302 ? -18.659 9.135 2.996 1.00 93.06 302 PHE A C 1
ATOM 2389 O O . PHE A 1 302 ? -19.116 8.049 3.326 1.00 93.06 302 PHE A O 1
ATOM 2396 N N . LEU A 1 303 ? -17.344 9.390 3.038 1.00 92.31 303 LEU A N 1
ATOM 2397 C CA . LEU A 1 303 ? -16.367 8.358 3.404 1.00 92.31 303 LEU A CA 1
ATOM 2398 C C . LEU A 1 303 ? -16.527 7.890 4.850 1.00 92.31 303 LEU A C 1
ATOM 2400 O O . LEU A 1 303 ? -16.392 6.698 5.118 1.00 92.31 303 LEU A O 1
ATOM 2404 N N . LYS A 1 304 ? -16.821 8.815 5.770 1.00 91.69 304 LYS A N 1
ATOM 2405 C CA . LYS A 1 304 ? -17.087 8.486 7.172 1.00 91.69 304 LYS A CA 1
ATOM 2406 C C . LYS A 1 304 ? -18.282 7.541 7.292 1.00 91.69 304 LYS A C 1
ATOM 2408 O O . LYS A 1 304 ? -18.172 6.519 7.960 1.00 91.69 304 LYS A O 1
ATOM 2413 N N . ASP A 1 305 ? -19.390 7.870 6.635 1.00 93.38 305 ASP A N 1
ATOM 2414 C CA . ASP A 1 305 ? -20.617 7.078 6.715 1.00 93.38 305 ASP A CA 1
ATOM 2415 C C . ASP A 1 305 ? -20.466 5.737 5.993 1.00 93.38 305 ASP A C 1
ATOM 2417 O O . ASP A 1 305 ? -20.853 4.708 6.537 1.00 93.38 305 ASP A O 1
ATOM 2421 N N . ALA A 1 306 ? -19.830 5.726 4.818 1.00 93.50 306 ALA A N 1
ATOM 2422 C CA . ALA A 1 306 ? -19.584 4.505 4.059 1.00 93.50 306 ALA A CA 1
ATOM 2423 C C . ALA A 1 306 ? -18.729 3.501 4.850 1.00 93.50 306 ALA A C 1
ATOM 2425 O O . ALA A 1 306 ? -19.074 2.328 4.899 1.00 93.50 306 ALA A O 1
ATOM 2426 N N . LEU A 1 307 ? -17.661 3.958 5.519 1.00 93.19 307 LEU A N 1
ATOM 2427 C CA . LEU A 1 307 ? -16.818 3.099 6.361 1.00 93.19 307 LEU A CA 1
ATOM 2428 C C . LEU A 1 307 ? -17.517 2.635 7.649 1.00 93.19 307 LEU A C 1
ATOM 2430 O O . LEU A 1 307 ? -17.166 1.583 8.185 1.00 93.19 307 LEU A O 1
ATOM 2434 N N . ALA A 1 308 ? -18.476 3.405 8.167 1.00 92.12 308 ALA A N 1
ATOM 2435 C CA . ALA A 1 308 ? -19.233 3.026 9.358 1.00 92.12 308 ALA A CA 1
ATOM 2436 C C . ALA A 1 308 ? -20.190 1.852 9.089 1.00 92.12 308 ALA A C 1
ATOM 2438 O O . ALA A 1 308 ? -20.405 1.038 9.981 1.00 92.12 308 ALA A O 1
ATOM 2439 N N . VAL A 1 309 ? -20.723 1.745 7.866 1.00 91.88 309 VAL A N 1
ATOM 2440 C CA . VAL A 1 309 ? -21.652 0.673 7.456 1.00 91.88 309 VAL A CA 1
ATOM 2441 C C . VAL A 1 309 ? -20.985 -0.449 6.648 1.00 91.88 309 VAL A C 1
ATOM 2443 O O . VAL A 1 309 ? -21.668 -1.366 6.197 1.00 91.88 309 VAL A O 1
ATOM 2446 N N . SER A 1 310 ? -19.667 -0.388 6.436 1.00 91.44 310 SER A N 1
ATOM 2447 C CA . SER A 1 310 ? -18.920 -1.431 5.724 1.00 91.44 310 SER A CA 1
ATOM 2448 C C . SER A 1 310 ? -19.014 -2.781 6.433 1.00 91.44 310 SER A C 1
ATOM 2450 O O . SER A 1 310 ? -18.895 -2.861 7.656 1.00 91.44 310 SER A O 1
ATOM 2452 N N . PHE A 1 311 ? -19.114 -3.858 5.649 1.00 92.81 311 PHE A N 1
ATOM 2453 C CA . PHE A 1 311 ? -18.952 -5.216 6.164 1.00 92.81 311 PHE A CA 1
ATOM 2454 C C . PHE A 1 311 ? -17.593 -5.392 6.846 1.00 92.81 311 PHE A C 1
ATOM 2456 O O . PHE A 1 311 ? -16.590 -4.791 6.446 1.00 92.81 311 PHE A O 1
ATOM 2463 N N . THR A 1 312 ? -17.557 -6.257 7.851 1.00 96.56 312 THR A N 1
ATOM 2464 C CA . THR A 1 312 ? -16.340 -6.640 8.563 1.00 96.56 31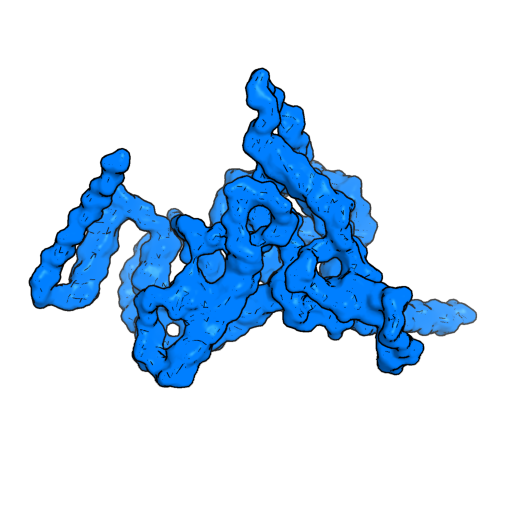2 THR A CA 1
ATOM 2465 C C . THR A 1 312 ? -15.976 -8.086 8.263 1.00 96.56 312 THR A C 1
ATOM 2467 O O . THR A 1 312 ? -16.818 -8.920 7.931 1.00 96.56 312 THR A O 1
ATOM 2470 N N . CYS A 1 313 ? -14.684 -8.374 8.345 1.00 97.50 313 CYS A N 1
ATOM 2471 C CA . CYS A 1 313 ? -14.144 -9.711 8.199 1.00 97.50 313 CYS A CA 1
ATOM 2472 C C . CYS A 1 313 ? -14.543 -10.548 9.412 1.00 97.50 313 CYS A C 1
ATOM 2474 O O . CYS A 1 313 ? -14.201 -10.187 10.538 1.00 97.50 313 CYS A O 1
ATOM 2476 N N . GLY A 1 314 ? -15.184 -11.695 9.189 1.00 95.50 314 GLY A N 1
ATOM 2477 C CA . GLY A 1 314 ? -15.596 -12.598 10.268 1.00 95.50 314 GLY A CA 1
ATOM 2478 C C . GLY A 1 314 ? -14.439 -13.252 11.039 1.00 95.50 314 GLY A C 1
ATOM 2479 O O . GLY A 1 314 ? -14.671 -13.909 12.047 1.00 95.50 314 GLY A O 1
ATOM 2480 N N . ILE A 1 315 ? -13.192 -13.057 10.590 1.00 96.12 315 ILE A N 1
ATOM 2481 C CA . ILE A 1 315 ? -11.989 -13.634 11.207 1.00 96.12 315 ILE A CA 1
ATOM 2482 C C . ILE A 1 315 ? -11.185 -12.578 11.981 1.00 96.12 315 ILE A C 1
ATOM 2484 O O . ILE A 1 315 ? -10.873 -12.790 13.146 1.00 96.12 315 ILE A O 1
ATOM 2488 N N . CYS A 1 316 ? -10.824 -11.448 11.358 1.00 96.31 316 CYS A N 1
ATOM 2489 C CA . CYS A 1 316 ? -9.986 -10.423 12.005 1.00 96.31 316 CYS A CA 1
ATOM 2490 C C . CYS A 1 316 ? -10.753 -9.181 12.487 1.00 96.31 316 CYS A C 1
ATOM 2492 O O . CYS A 1 316 ? -10.145 -8.289 13.077 1.00 96.31 316 CYS A O 1
ATOM 2494 N N . GLY A 1 317 ? -12.055 -9.077 12.198 1.00 96.25 317 GLY A N 1
ATOM 2495 C CA . GLY A 1 317 ? -12.907 -7.944 12.581 1.00 96.25 317 GLY A CA 1
ATOM 2496 C C . GLY A 1 317 ? -12.720 -6.666 11.752 1.00 96.25 317 GLY A C 1
ATOM 2497 O O . GLY A 1 317 ? -13.544 -5.760 11.830 1.00 96.25 317 GLY A O 1
ATOM 2498 N N . SER A 1 318 ? -11.676 -6.585 10.925 1.00 97.12 318 SER A N 1
ATOM 2499 C CA . SER A 1 318 ? -11.365 -5.414 10.093 1.00 97.12 318 SER A CA 1
ATOM 2500 C C . SER A 1 318 ? -12.356 -5.179 8.959 1.00 97.12 31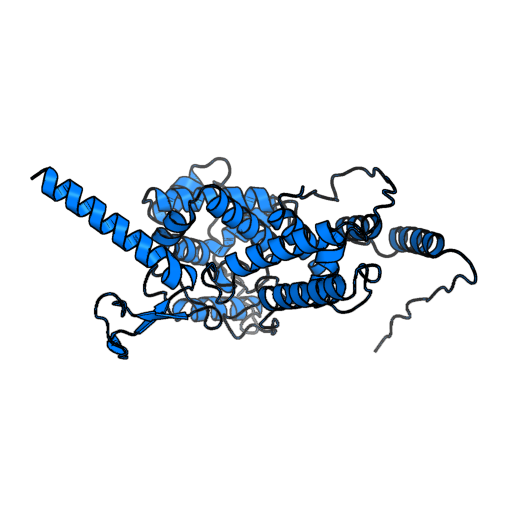8 SER A C 1
ATOM 2502 O O . SER A 1 318 ? -13.040 -6.102 8.512 1.00 97.12 318 SER A O 1
ATOM 2504 N N . LYS A 1 319 ? -12.389 -3.951 8.431 1.00 96.62 319 LYS A N 1
ATOM 2505 C CA . LYS A 1 319 ? -13.337 -3.573 7.377 1.00 96.62 319 LYS A CA 1
ATOM 2506 C C . LYS A 1 319 ? -12.976 -4.238 6.050 1.00 96.62 319 LYS A C 1
ATOM 2508 O O . LYS A 1 319 ? -11.810 -4.355 5.663 1.00 96.62 319 LYS A O 1
ATOM 2513 N N . LEU A 1 320 ? -14.002 -4.656 5.327 1.00 96.06 320 LEU A N 1
ATOM 2514 C CA . LEU A 1 320 ? -13.893 -5.316 4.036 1.00 96.06 320 LEU A CA 1
ATOM 2515 C C . LEU A 1 320 ? -14.103 -4.327 2.895 1.00 96.06 320 LEU A C 1
ATOM 2517 O O . LEU A 1 320 ? -14.955 -3.442 2.962 1.00 96.06 320 LEU A O 1
ATOM 2521 N N . ASN A 1 321 ? -13.347 -4.515 1.816 1.00 92.56 321 ASN A N 1
ATOM 2522 C CA . ASN A 1 321 ? -13.668 -3.919 0.526 1.00 92.56 321 ASN A CA 1
ATOM 2523 C C . ASN A 1 321 ? -14.410 -4.968 -0.315 1.00 92.56 321 ASN A C 1
ATOM 2525 O O . ASN A 1 321 ? -13.934 -6.094 -0.474 1.00 92.56 321 ASN A O 1
ATOM 2529 N N . ALA A 1 322 ? -15.567 -4.591 -0.862 1.00 86.38 322 ALA A N 1
ATOM 2530 C CA . ALA A 1 322 ? -16.468 -5.501 -1.568 1.00 86.38 322 ALA A CA 1
ATOM 2531 C C . ALA A 1 322 ? -15.797 -6.291 -2.708 1.00 86.38 322 ALA A C 1
ATOM 2533 O O . ALA A 1 322 ? -16.101 -7.461 -2.905 1.00 86.38 322 ALA A O 1
ATOM 2534 N N . ARG A 1 323 ? -14.853 -5.685 -3.435 1.00 91.00 323 ARG A N 1
ATOM 2535 C CA . ARG A 1 323 ? -14.188 -6.299 -4.595 1.00 91.00 323 ARG A CA 1
ATOM 2536 C C . ARG A 1 323 ? -13.143 -7.340 -4.215 1.00 91.00 323 ARG A C 1
ATOM 2538 O O . ARG A 1 323 ? -12.878 -8.260 -4.983 1.00 91.00 323 ARG A O 1
ATOM 2545 N N . THR A 1 324 ? -12.485 -7.147 -3.079 1.00 93.88 324 THR A N 1
ATOM 2546 C CA . THR A 1 324 ? -11.309 -7.936 -2.685 1.00 93.88 324 THR A CA 1
ATOM 2547 C C . THR A 1 324 ? -11.612 -8.952 -1.591 1.00 93.88 324 THR A C 1
ATOM 2549 O O . THR A 1 324 ? -10.724 -9.698 -1.188 1.00 93.88 324 THR A O 1
ATOM 2552 N N . SER A 1 325 ? -12.861 -9.003 -1.130 1.00 94.06 325 SER A N 1
ATOM 2553 C CA . SER A 1 325 ? -13.333 -9.958 -0.127 1.00 94.06 325 SER A CA 1
ATOM 2554 C C . SER A 1 325 ? -13.631 -11.323 -0.741 1.00 94.06 325 SER A C 1
ATOM 2556 O O . SER A 1 325 ? -13.964 -11.436 -1.918 1.00 94.06 325 SER A O 1
ATOM 2558 N N . THR A 1 326 ? -13.530 -12.366 0.076 1.00 95.56 326 THR A N 1
ATOM 2559 C CA . THR A 1 326 ? -13.820 -13.754 -0.307 1.00 95.56 326 THR A CA 1
ATOM 2560 C C . THR A 1 326 ? -14.853 -14.359 0.632 1.00 95.56 326 THR A C 1
ATOM 2562 O O . THR A 1 326 ? -14.975 -13.926 1.780 1.00 95.56 326 THR A O 1
ATOM 2565 N N . MET A 1 327 ? -15.583 -15.357 0.141 1.00 93.88 327 MET A N 1
ATOM 2566 C CA . MET A 1 327 ? -16.465 -16.174 0.970 1.00 93.88 327 MET A CA 1
ATOM 2567 C C . MET A 1 327 ? -15.643 -17.229 1.716 1.00 93.88 327 MET A C 1
ATOM 2569 O O . MET A 1 327 ? -14.815 -17.910 1.112 1.00 93.88 327 MET A O 1
ATOM 2573 N N . ASP A 1 328 ? -15.885 -17.347 3.015 1.00 92.69 328 ASP A N 1
ATOM 2574 C CA . ASP A 1 328 ? -15.306 -18.342 3.919 1.00 92.69 328 ASP A CA 1
ATOM 2575 C C . ASP A 1 328 ? -16.424 -19.107 4.644 1.00 92.69 328 ASP A C 1
ATOM 2577 O O . ASP A 1 328 ? -17.549 -18.617 4.792 1.00 92.69 328 ASP A O 1
ATOM 2581 N N . HIS A 1 329 ? -16.100 -20.303 5.128 1.00 93.06 329 HIS A N 1
ATOM 2582 C CA . HIS A 1 329 ? -16.969 -21.096 5.990 1.00 93.06 329 HIS A CA 1
ATOM 2583 C C . HIS A 1 329 ? -16.594 -20.876 7.456 1.00 93.06 329 HIS A C 1
ATOM 2585 O O . HIS A 1 329 ? -15.488 -21.220 7.827 1.00 93.06 329 HIS A O 1
ATOM 2591 N N . LYS A 1 330 ? -17.479 -20.427 8.352 1.00 91.69 330 LYS A N 1
ATOM 2592 C CA . LYS A 1 330 ? -17.182 -20.291 9.800 1.00 91.69 330 LYS A CA 1
ATOM 2593 C C . LYS A 1 330 ? -16.551 -21.555 10.386 1.00 91.69 330 LYS A C 1
ATOM 2595 O O . LYS A 1 330 ? -15.545 -21.482 11.089 1.00 91.69 330 LYS A O 1
ATOM 2600 N N . LYS A 1 331 ? -17.108 -22.711 10.030 1.00 88.69 331 LYS A N 1
ATOM 2601 C CA . LYS A 1 331 ? -16.530 -24.034 10.248 1.00 88.69 331 LYS A CA 1
ATOM 2602 C C . LYS A 1 331 ? -16.136 -24.636 8.903 1.00 88.69 331 LYS A C 1
ATOM 2604 O O . LYS A 1 331 ? -17.007 -24.857 8.061 1.00 88.69 331 LYS A O 1
ATOM 2609 N N . ASP A 1 332 ? -14.853 -24.940 8.727 1.00 87.06 332 ASP A N 1
ATOM 2610 C CA . ASP A 1 332 ? -14.345 -25.485 7.466 1.00 87.06 332 ASP A CA 1
ATOM 2611 C C . ASP A 1 332 ? -14.987 -26.832 7.114 1.00 87.06 332 ASP A C 1
ATOM 2613 O O . ASP A 1 332 ? -15.216 -27.679 7.985 1.00 87.06 332 ASP A O 1
ATOM 2617 N N . LEU A 1 333 ? -15.178 -27.082 5.815 1.00 87.44 333 LEU A N 1
ATOM 2618 C CA . LEU A 1 333 ? -15.666 -28.367 5.298 1.00 87.44 333 LEU A CA 1
ATOM 2619 C C . LEU A 1 333 ? -14.787 -29.543 5.755 1.00 87.44 333 LEU A C 1
ATOM 2621 O O . LEU A 1 333 ? -15.310 -30.564 6.197 1.00 87.44 333 LEU A O 1
ATOM 2625 N N . LYS A 1 334 ? -13.455 -29.365 5.761 1.00 85.81 334 LYS A N 1
ATOM 2626 C CA . LYS A 1 334 ? -12.482 -30.370 6.245 1.00 85.81 334 LYS A CA 1
ATOM 2627 C C . LYS A 1 334 ? -12.675 -30.747 7.722 1.00 85.81 334 LYS A C 1
ATOM 2629 O O . LYS A 1 334 ? -12.211 -31.796 8.153 1.00 85.81 334 LYS A O 1
ATOM 2634 N N . HIS A 1 335 ? -13.372 -29.911 8.491 1.00 83.62 335 HIS A N 1
ATOM 2635 C CA . HIS A 1 335 ? -13.692 -30.132 9.900 1.00 83.62 335 HIS A CA 1
ATOM 2636 C C . HIS A 1 335 ? -15.179 -30.459 10.126 1.00 83.62 335 HIS A C 1
ATOM 2638 O O . HIS A 1 335 ? -15.664 -30.393 11.256 1.00 83.62 335 HIS A O 1
ATOM 2644 N N . GLY A 1 336 ? -15.920 -30.820 9.071 1.00 85.75 336 GLY A N 1
ATOM 2645 C CA . GLY A 1 336 ? -17.341 -31.170 9.143 1.00 85.75 336 GLY A CA 1
ATOM 2646 C C . GLY A 1 336 ? -18.279 -29.960 9.134 1.00 85.75 336 GLY A C 1
ATOM 2647 O O . GLY A 1 336 ? -19.359 -30.013 9.727 1.00 85.75 336 GLY A O 1
ATOM 2648 N N . GLY A 1 337 ? -17.850 -28.841 8.544 1.00 87.94 337 GLY A N 1
ATOM 2649 C CA . GLY A 1 337 ? -18.730 -27.737 8.159 1.00 87.94 337 GLY A CA 1
ATOM 2650 C C . GLY A 1 337 ? -19.689 -28.119 7.027 1.00 87.94 337 GLY A C 1
ATOM 2651 O O . GLY A 1 337 ? -19.510 -29.143 6.372 1.00 87.94 337 GLY A O 1
ATOM 2652 N N . LYS A 1 338 ? -20.710 -27.288 6.791 1.00 88.00 338 LYS A N 1
ATOM 2653 C CA . LYS A 1 338 ? -21.699 -27.470 5.711 1.00 88.00 338 LYS A CA 1
ATOM 2654 C C . LYS A 1 338 ? -21.728 -26.255 4.784 1.00 88.00 338 LYS A C 1
ATOM 2656 O O . LYS A 1 338 ? -21.499 -25.136 5.245 1.00 88.00 338 LYS A O 1
ATOM 2661 N N . ASP A 1 339 ? -22.095 -26.461 3.522 1.00 88.38 339 ASP A N 1
ATOM 2662 C CA . ASP A 1 339 ? -22.394 -25.390 2.561 1.00 88.38 339 ASP A CA 1
ATOM 2663 C C . ASP A 1 339 ? -23.792 -24.806 2.818 1.00 88.38 339 ASP A C 1
ATOM 2665 O O . ASP A 1 339 ? -24.746 -25.045 2.082 1.00 88.38 339 ASP A O 1
ATOM 2669 N N . ALA A 1 340 ? -23.929 -24.078 3.925 1.00 89.75 340 ALA A N 1
ATOM 2670 C CA . ALA A 1 340 ? -25.174 -23.442 4.347 1.00 89.75 340 ALA A CA 1
ATOM 2671 C C . ALA A 1 340 ? -24.952 -21.951 4.621 1.00 89.75 340 ALA A C 1
ATOM 2673 O O . ALA A 1 340 ? -23.875 -21.561 5.074 1.00 89.75 340 ALA A O 1
ATOM 2674 N N . GLY A 1 341 ? -25.988 -21.133 4.400 1.00 89.25 341 GLY A N 1
ATOM 2675 C CA . GLY A 1 341 ? -25.926 -19.680 4.599 1.00 89.25 341 GLY A CA 1
ATOM 2676 C C . GLY A 1 341 ? -25.430 -19.278 5.992 1.00 89.25 341 GLY A C 1
ATOM 2677 O O . GLY A 1 341 ? -24.578 -18.405 6.110 1.00 89.25 341 GLY A O 1
ATOM 2678 N N . ASP A 1 342 ? -25.854 -19.989 7.039 1.00 91.56 342 ASP A N 1
ATOM 2679 C CA . ASP A 1 342 ? -25.448 -19.696 8.422 1.00 91.56 342 ASP A CA 1
ATOM 2680 C C . ASP A 1 342 ? -23.968 -19.995 8.704 1.00 91.56 342 ASP A C 1
ATOM 2682 O O . ASP A 1 342 ? -23.364 -19.387 9.598 1.00 91.56 342 ASP A O 1
ATOM 2686 N N . ASN A 1 343 ? -23.372 -20.908 7.929 1.00 92.94 343 ASN A N 1
ATOM 2687 C CA . ASN A 1 343 ? -21.948 -21.230 7.982 1.00 92.94 343 ASN A CA 1
ATOM 2688 C C . ASN A 1 343 ? -21.119 -20.314 7.072 1.00 92.94 343 ASN A C 1
ATOM 2690 O O . ASN A 1 343 ? -19.901 -20.398 7.102 1.00 92.94 343 ASN A O 1
ATOM 2694 N N . ALA A 1 344 ? -21.733 -19.444 6.274 1.00 93.00 344 ALA A N 1
ATOM 2695 C CA . ALA A 1 344 ? -21.008 -18.529 5.411 1.00 93.00 344 ALA A CA 1
ATOM 2696 C C . ALA A 1 344 ? -20.600 -17.256 6.172 1.00 93.00 344 ALA A C 1
ATOM 2698 O O . ALA A 1 344 ? -21.337 -16.736 7.015 1.00 93.00 344 ALA A O 1
ATOM 2699 N N . GLN A 1 345 ? -19.416 -16.736 5.867 1.00 94.62 345 GLN A N 1
ATOM 2700 C CA . GLN A 1 345 ? -18.962 -15.426 6.320 1.00 94.62 345 GLN A CA 1
ATOM 2701 C C . GLN A 1 345 ? -18.072 -14.764 5.271 1.00 94.62 345 GLN A C 1
ATOM 2703 O O . GLN A 1 345 ? -17.404 -15.434 4.485 1.00 94.62 345 GLN A O 1
ATOM 2708 N N . TRP A 1 346 ? -18.042 -13.434 5.270 1.00 95.94 346 TRP A N 1
ATOM 2709 C CA . TRP A 1 346 ? -17.091 -12.690 4.454 1.00 95.94 346 TRP A CA 1
ATOM 2710 C C . TRP A 1 346 ? -15.748 -12.571 5.170 1.00 95.94 346 TRP A C 1
ATOM 2712 O O . TRP A 1 346 ? -15.688 -12.278 6.367 1.00 95.94 346 TRP A O 1
ATOM 2722 N N . ALA A 1 347 ? -14.663 -12.754 4.425 1.00 97.38 347 ALA A N 1
ATOM 2723 C CA . ALA A 1 347 ? -13.311 -12.677 4.953 1.00 97.38 347 ALA A CA 1
ATOM 2724 C C . ALA A 1 347 ? -12.336 -12.041 3.957 1.00 97.38 347 ALA A C 1
ATOM 2726 O O . ALA A 1 347 ? -12.489 -12.159 2.736 1.00 97.38 347 ALA A O 1
ATOM 2727 N N . HIS A 1 348 ? -11.282 -11.403 4.478 1.00 98.06 348 HIS A N 1
ATOM 2728 C CA . HIS A 1 348 ? -10.121 -11.067 3.651 1.00 98.06 348 HIS A CA 1
ATOM 2729 C C . HIS A 1 348 ? -9.459 -12.361 3.144 1.00 98.06 348 HIS A C 1
ATOM 2731 O O . HIS A 1 348 ? -9.437 -13.347 3.887 1.00 98.06 348 HIS A O 1
ATOM 2737 N N . PRO A 1 349 ? -8.857 -12.363 1.940 1.00 97.94 349 PRO A N 1
ATOM 2738 C CA . PRO A 1 349 ? -8.246 -13.561 1.364 1.00 97.94 349 PRO A CA 1
ATOM 2739 C C . PRO A 1 349 ? -7.189 -14.193 2.273 1.00 97.94 349 PRO A C 1
ATOM 2741 O O . PRO A 1 349 ? -7.282 -15.378 2.571 1.00 97.94 349 PRO A O 1
ATOM 2744 N N . TYR A 1 350 ? -6.254 -13.393 2.803 1.00 98.06 350 TYR A N 1
ATOM 2745 C CA . TYR A 1 350 ? -5.231 -13.875 3.738 1.00 98.06 350 TYR A CA 1
ATOM 2746 C C . TYR A 1 350 ? -5.827 -14.431 5.033 1.00 98.06 350 TYR A C 1
ATOM 2748 O O . TYR A 1 350 ? -5.314 -15.406 5.590 1.00 98.06 350 TYR A O 1
ATOM 2756 N N . CYS A 1 351 ? -6.926 -13.833 5.505 1.00 97.62 351 CYS A N 1
ATOM 2757 C CA . CYS A 1 351 ? -7.613 -14.320 6.690 1.00 97.62 351 CYS A CA 1
ATOM 2758 C C . CYS A 1 351 ? -8.166 -15.727 6.460 1.00 97.62 351 CYS A C 1
ATOM 2760 O O . CYS A 1 351 ? -7.879 -16.626 7.247 1.00 97.62 351 CYS A O 1
ATOM 2762 N N . ASN A 1 352 ? -8.891 -15.898 5.353 1.00 96.00 352 ASN A N 1
ATOM 2763 C CA . ASN A 1 352 ? -9.498 -17.153 4.923 1.00 96.00 352 ASN A CA 1
ATOM 2764 C C . ASN A 1 352 ? -8.441 -18.246 4.677 1.00 96.00 352 ASN A C 1
ATOM 2766 O O . ASN A 1 352 ? -8.503 -19.323 5.258 1.00 96.00 352 ASN A O 1
ATOM 2770 N N . SER A 1 353 ? -7.414 -17.957 3.875 1.00 93.75 353 SER A N 1
ATOM 2771 C CA . SER A 1 353 ? -6.489 -18.990 3.394 1.00 93.75 353 SER A CA 1
ATOM 2772 C C . SER A 1 353 ? -5.315 -19.307 4.317 1.00 93.75 353 SER A C 1
ATOM 2774 O O . SER A 1 353 ? -4.585 -20.263 4.059 1.00 93.75 353 SER A O 1
ATOM 2776 N N . THR A 1 354 ? -5.006 -18.453 5.296 1.00 93.94 354 THR A N 1
ATOM 2777 C CA . THR A 1 354 ? -3.740 -18.562 6.043 1.00 93.94 354 THR A CA 1
ATOM 2778 C C . THR A 1 354 ? -3.903 -18.263 7.522 1.00 93.94 354 THR A C 1
ATOM 2780 O O . THR A 1 354 ? -3.555 -19.100 8.355 1.00 93.94 354 THR A O 1
ATOM 2783 N N . PHE A 1 355 ? -4.426 -17.088 7.869 1.00 95.94 355 PHE A N 1
ATOM 2784 C CA . PHE A 1 355 ? -4.452 -16.657 9.265 1.00 95.94 355 PHE A CA 1
ATOM 2785 C C . PHE A 1 355 ? -5.377 -17.516 10.131 1.00 95.94 355 PHE A C 1
ATOM 2787 O O . PHE A 1 355 ? -5.006 -17.846 11.251 1.00 95.94 355 PHE A O 1
ATOM 2794 N N . LYS A 1 356 ? -6.545 -17.920 9.622 1.00 92.69 356 LYS A N 1
ATOM 2795 C CA . LYS A 1 356 ? -7.514 -18.743 10.361 1.00 92.69 356 LYS A CA 1
ATOM 2796 C C . LYS A 1 356 ? -6.911 -20.049 10.879 1.00 92.69 356 LYS A C 1
ATOM 2798 O O . LYS A 1 356 ? -7.004 -20.345 12.068 1.00 92.69 356 LYS A O 1
ATOM 2803 N N . ASP A 1 357 ? -6.223 -20.781 10.003 1.00 89.62 357 ASP A N 1
ATOM 2804 C CA . ASP A 1 357 ? -5.525 -22.018 10.361 1.00 89.62 357 ASP A CA 1
ATOM 2805 C C . ASP A 1 357 ? -4.379 -21.749 11.358 1.00 89.62 357 ASP A C 1
ATOM 2807 O O . ASP A 1 357 ? -4.160 -22.531 12.284 1.00 89.62 357 ASP A O 1
ATOM 2811 N N . ALA A 1 358 ? -3.643 -20.642 11.198 1.00 89.88 358 ALA A N 1
ATOM 2812 C CA . ALA A 1 358 ? -2.572 -20.262 12.122 1.00 89.88 358 ALA A CA 1
ATOM 2813 C C . ALA A 1 358 ? -3.109 -19.905 13.521 1.00 89.88 358 ALA A C 1
ATOM 2815 O O . ALA A 1 358 ? -2.569 -20.366 14.527 1.00 89.88 358 ALA A O 1
ATOM 2816 N N . ALA A 1 359 ? -4.199 -19.139 13.587 1.00 88.00 359 ALA A N 1
ATOM 2817 C CA . ALA A 1 359 ? -4.863 -18.752 14.826 1.00 88.00 359 ALA A CA 1
ATOM 2818 C C . ALA A 1 359 ? -5.430 -19.972 15.568 1.00 88.00 359 ALA A C 1
ATOM 2820 O O . ALA A 1 359 ? -5.250 -20.091 16.780 1.00 88.00 359 ALA A O 1
ATOM 2821 N N . ALA A 1 360 ? -6.037 -20.920 14.845 1.00 85.38 360 ALA A N 1
ATOM 2822 C CA . ALA A 1 360 ? -6.534 -22.166 15.426 1.00 85.38 360 ALA A CA 1
ATOM 2823 C C . ALA A 1 360 ? -5.411 -22.997 16.077 1.00 85.38 360 ALA A C 1
ATOM 2825 O O . ALA A 1 360 ? -5.579 -23.501 17.188 1.00 85.38 360 ALA A O 1
ATOM 2826 N N . LYS A 1 361 ? -4.240 -23.094 15.430 1.00 84.38 361 LYS A N 1
ATOM 2827 C CA . LYS A 1 361 ? -3.067 -23.795 15.985 1.00 84.38 361 LYS A CA 1
ATOM 2828 C C . LYS A 1 361 ? -2.537 -23.131 17.257 1.00 84.38 361 LYS A C 1
ATOM 2830 O O . LYS A 1 361 ? -2.216 -23.827 18.218 1.00 84.38 361 LYS A O 1
ATOM 2835 N N . LEU A 1 362 ? -2.467 -21.798 17.278 1.00 78.50 362 LEU A N 1
ATOM 2836 C CA . LEU A 1 362 ? -2.032 -21.048 18.460 1.00 78.50 362 LEU A CA 1
ATOM 2837 C C . LEU A 1 362 ? -2.983 -21.269 19.643 1.00 78.50 362 LEU A C 1
ATOM 2839 O O . LEU A 1 362 ? -2.520 -21.560 20.746 1.00 78.50 362 LEU A O 1
ATOM 2843 N N . ALA A 1 363 ? -4.298 -21.224 19.406 1.00 77.31 363 ALA A N 1
ATOM 2844 C CA . ALA A 1 363 ? -5.302 -21.477 20.439 1.00 77.31 363 ALA A CA 1
ATOM 2845 C C . ALA A 1 363 ? -5.184 -22.892 21.037 1.00 77.31 363 ALA A C 1
ATOM 2847 O O . ALA A 1 363 ? -5.169 -23.040 22.256 1.00 77.31 363 ALA A O 1
ATOM 2848 N N . GLN A 1 364 ? -5.007 -23.919 20.196 1.00 73.69 364 GLN A N 1
ATOM 2849 C CA . GLN A 1 364 ? -4.807 -25.303 20.650 1.00 73.69 364 GLN A CA 1
ATOM 2850 C C . GLN A 1 364 ? -3.528 -25.465 21.487 1.00 73.69 364 GLN A C 1
ATOM 2852 O O . GLN A 1 364 ? -3.542 -26.130 22.521 1.00 73.69 364 GLN A O 1
ATOM 2857 N N . SER A 1 365 ? -2.426 -24.821 21.082 1.00 68.25 365 SER A N 1
ATOM 2858 C CA . SER A 1 365 ? -1.163 -24.874 21.832 1.00 68.25 365 SER A CA 1
ATOM 2859 C C . SER A 1 365 ? -1.262 -24.219 23.217 1.00 68.25 365 SER A C 1
ATOM 2861 O O . SER A 1 365 ? -0.729 -24.748 24.196 1.00 68.25 365 SER A O 1
ATOM 2863 N N . ALA A 1 366 ? -2.001 -23.110 23.333 1.00 66.75 366 ALA A N 1
ATOM 2864 C CA . ALA A 1 366 ? -2.206 -22.425 24.605 1.00 66.75 366 ALA A CA 1
ATOM 2865 C C . ALA A 1 366 ? -3.049 -23.265 25.581 1.00 66.75 366 ALA A C 1
ATOM 2867 O O . ALA A 1 366 ? -2.775 -23.264 26.782 1.00 66.75 366 ALA A O 1
ATOM 2868 N N . ASP A 1 367 ? -4.028 -24.013 25.066 1.00 63.34 367 ASP A N 1
ATOM 2869 C CA . ASP A 1 367 ? -4.907 -24.868 25.868 1.00 63.34 367 ASP A CA 1
ATOM 2870 C C . ASP A 1 367 ? -4.167 -26.107 26.407 1.00 63.34 367 ASP A C 1
ATOM 2872 O O . ASP A 1 367 ? -4.228 -26.409 27.597 1.00 63.34 367 ASP A O 1
ATOM 2876 N N . MET A 1 368 ? -3.330 -26.752 25.583 1.00 58.06 368 MET A N 1
ATOM 2877 C CA . MET A 1 368 ? -2.484 -27.874 26.027 1.00 58.06 368 MET A CA 1
ATOM 2878 C C . MET A 1 368 ? -1.507 -27.478 27.144 1.00 58.06 368 MET A C 1
ATOM 2880 O O . MET A 1 368 ? -1.303 -28.241 28.086 1.00 58.06 368 MET A O 1
ATOM 2884 N N . THR A 1 369 ? -0.937 -26.270 27.077 1.00 57.41 369 THR A N 1
ATOM 2885 C CA . THR A 1 369 ? -0.033 -25.759 28.127 1.00 57.41 369 THR A CA 1
ATOM 2886 C C . THR A 1 369 ? -0.759 -25.457 29.444 1.00 57.41 369 THR A C 1
ATOM 2888 O O . THR A 1 369 ? -0.135 -25.460 30.507 1.00 57.41 369 THR A O 1
ATOM 2891 N N . ARG A 1 370 ? -2.068 -25.169 29.393 1.00 54.59 370 ARG A N 1
ATOM 2892 C CA . ARG A 1 370 ? -2.904 -24.983 30.589 1.00 54.59 370 ARG A CA 1
ATOM 2893 C C . ARG A 1 370 ? -3.259 -26.323 31.225 1.00 54.59 370 ARG A C 1
ATOM 2895 O O . ARG A 1 370 ? -3.108 -26.448 32.433 1.00 54.59 370 ARG A O 1
ATOM 2902 N N . VAL A 1 371 ? -3.624 -27.321 30.418 1.00 57.97 371 VAL A N 1
ATOM 2903 C CA . VAL A 1 371 ? -3.947 -28.681 30.889 1.00 57.97 371 VAL A CA 1
ATOM 2904 C C . VAL A 1 371 ? -2.722 -29.406 31.461 1.00 57.97 371 VAL A C 1
ATOM 2906 O O . VAL A 1 371 ? -2.858 -30.191 32.385 1.00 57.97 371 VAL A O 1
ATOM 2909 N N . SER A 1 372 ? -1.506 -29.128 30.979 1.00 55.31 372 SER A N 1
ATOM 2910 C CA . SER A 1 372 ? -0.277 -29.712 31.547 1.00 55.31 372 SER A CA 1
ATOM 2911 C C . SER A 1 372 ? 0.203 -29.045 32.847 1.00 55.31 372 SER A C 1
ATOM 2913 O O . SER A 1 372 ? 1.211 -29.466 33.409 1.00 55.31 372 SER A O 1
ATOM 2915 N N . ARG A 1 373 ? -0.427 -27.937 33.261 1.00 52.31 373 ARG A N 1
ATOM 2916 C CA . ARG A 1 373 ? -0.091 -27.172 34.478 1.00 52.31 373 ARG A CA 1
ATOM 2917 C C . ARG A 1 373 ? -1.173 -27.262 35.562 1.00 52.31 373 ARG A C 1
ATOM 2919 O O . ARG A 1 373 ? -0.953 -26.737 36.652 1.00 52.31 373 ARG A O 1
ATOM 2926 N N . SER A 1 374 ? -2.307 -27.884 35.250 1.00 46.47 374 SER A N 1
ATOM 2927 C CA . SER A 1 374 ? -3.328 -28.361 36.192 1.00 46.47 374 SER A CA 1
ATOM 2928 C C . SER A 1 374 ? -3.068 -29.817 36.531 1.00 46.47 374 SER A C 1
ATOM 2930 O O . SER A 1 374 ? -3.232 -30.175 37.714 1.00 46.47 374 SER A O 1
#

Organism: NCBI:txid2983605

Foldseek 3Di:
DDDPDDDDDDDPDDDPVVVLVVVVVVCVPPPNQDLLVVVLSLVVQPLLSQLLVCQLCLNDDDRSCPVPDPVLSVLSNVLSNLLNCLQQPPADDPPDQALQGGQQHRSDDRCSSVLSSLLLCLLVVHDDDDSVPDDDDPPSPPDHRDSVSNSVSSVSSSVLSQCDDAQPLNHPHPRRLQQAAALLGHGASLSSSLVSNLSVVCVVVVVVLLCLQLVAQLSVLSNQQSQQLVVQCVVQHGDSRRSPVVNVLSVLLSVCVSVVDHSVVSVVVLCPDPSRVPRDRDDPPDDPDPPDDDSSRVSNVSSSVNQVPADAAPQRRHGHDPRQKDKAFCQDVVRVGDPDPVRITIHGSNRRNPNVVVVVVVVVVVVVVVVVVD

InterPro domains:
  IPR002711 HNH endonuclease [PF01844] (313-354)
  IPR003615 HNH nuclease [SM00507] (302-353)
  IPR003615 HNH nuclease [cd00085] (300-353)
  IPR013087 Zinc finger C2H2-type [PS00028] (313-335)
  IPR013087 Zinc finger C2H2-type [PS50157] (311-340)

Nearest PDB structures (foldseek):
  4h9d-assembly1_A  TM=7.551E-01  e=4.820E-01  Geobacter metallireducens GS-15
  4h9d-assembly1_B  TM=6.071E-01  e=6.045E-01  Geobacter metallireducens GS-15
  4h9d-assembly1_C  TM=6.502E-01  e=9.090E-01  Geobacter metallireducens GS-15

Sequence (374 aa):
MGHSKIPLLWIPGQDSKKAERAFLTINRSAVQIDPTELRILSGRFEPNAIAARAIVRNASGHRYWDKFSIKGRREVESLGREIYASLYNPPLEAPIRTADLPMAGPGYGSQTLPLIFDFVNIANGLPVVDASKTRRKDSESVTVANEADTLRVMRNAVKMARRLTGTHASSLALHPAIYFYSSNGRHQPTAVLAFTVLVKHLEDERLLNEFTSVRHLFEDFLTENKGFINQLTTQYGSMTKGYRQLKDYLLFVLNLFIQGSSGSEVLEALSLSDKYQKLVKYSPVLAQSANGFSKSLRQWKFLKDALAVSFTCGICGSKLNARTSTMDHKKDLKHGGKDAGDNAQWAHPYCNSTFKDAAAKLAQSADMTRVSRS

Radius of gyration: 23.43 Å; Cα contacts (8 Å, |Δi|>4): 507; chains: 1; bounding box: 52×62×76 Å

Mean predicted aligned error: 8.25 Å